Protein 3R4R (pdb70)

B-factor: mean 75.24, std 29.19, range [21.78, 181.91]

Foldseek 3Di:
DKDWDKKEKEWQFLPPQDPLLSAFQKKKKFKAFPQQFTQDIDIDGNVQQDDDDDPRTDTTMHMDGTRMDRDDFKTKMKMKMKTLQQDPHGHPLVQQGGCDDDPSHLQPDKDQAADFGSNRFIWMWMDIDMDGPPDDDDYDYTYIFGQKFKEAEPAEAAQVPRHGDPFFAFDAKWQAFRMFRRPDDDQPFQDTPDGDTDGQDPVNDRMGIGGADPPQPTWTWTFTDPDPGTDIDTDRRNVGGTRWYWYWYWHDHVPDIWIWIAGVVVGDIDTD/DWDKKEKEKEFCDPQDPLLRAFQKKKKWKAFPVQFTQDIDIGGNVQQDDDDDHHMDMTMHMDGTRDDDDDPKTKMKMKMKTLQQDPPGHPLVQQGGCDDDPSHLQPDKRQAADFGSNRFIWMFMDIDMPNDYTYTFGQKFKEAEPAEAAQVPRHGDPFFAFQAKWQAFRMFRRPDDDQPFQDTPDGDTDGQDPVNDRIGIGGADDDQPGWTWTFTDPDPGTDIDTDGRNVGGTRWYWYWYWHQDPVGIWIWIAGVVVRDIDTDDD

Organism: Parabacteroides distasonis (strain ATCC 8503 / DSM 20701 / CIP 104284 / JCM 5825 / NCTC 11152) (NCBI:txid435591)

Structure (mmCIF, N/CA/C/O backbone):
data_3R4R
#
_entry.id   3R4R
#
_cell.length_a   72.983
_cell.length_b   84.801
_cell.length_c   113.599
_cell.angle_alpha   90.000
_cell.angle_beta   90.000
_cell.angle_gamma   90.000
#
_symmetry.space_group_name_H-M   'P 21 21 21'
#
loop_
_entity.id
_entity.type
_entity.pdbx_description
1 polymer 'hypothetical fimbrial assembly protein'
2 non-polymer 'SULFATE ION'
3 non-polymer 1,2-ETHANEDIOL
4 water water
#
loop_
_atom_site.group_PDB
_atom_site.id
_atom_site.type_symbol
_atom_site.label_atom_id
_atom_site.label_alt_id
_atom_site.label_comp_id
_atom_site.label_asym_id
_atom_site.label_entity_id
_atom_site.label_seq_id
_atom_site.pdbx_PDB_ins_code
_atom_site.Cartn_x
_atom_site.Cartn_y
_atom_site.Cartn_z
_atom_site.occupancy
_atom_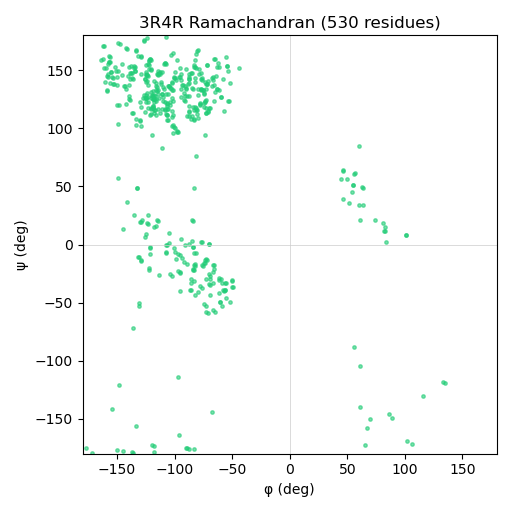site.B_iso_or_equiv
_atom_site.auth_seq_id
_atom_site.auth_comp_id
_atom_site.auth_asym_id
_atom_site.auth_atom_id
_atom_site.pdbx_PDB_model_num
ATOM 1 N N . ASP A 1 10 ? 71.167 -5.190 59.161 1.00 112.53 32 ASP A N 1
ATOM 2 C CA . ASP A 1 10 ? 70.144 -6.046 59.759 1.00 112.80 32 ASP A CA 1
ATOM 3 C C . ASP A 1 10 ? 68.860 -5.225 60.001 1.00 111.74 32 ASP A C 1
ATOM 4 O O . ASP A 1 10 ? 68.891 -4.249 60.757 1.00 110.17 32 ASP A O 1
ATOM 9 N N . GLU A 1 11 ? 67.737 -5.617 59.335 1.00 104.78 33 GLU A N 1
ATOM 10 C CA . GLU A 1 11 ? 66.432 -4.947 59.390 1.00 98.80 33 GLU A CA 1
ATOM 11 C C . GLU A 1 11 ? 65.278 -5.920 58.974 1.00 99.44 33 GLU A C 1
ATOM 12 O O . GLU A 1 11 ? 65.383 -6.600 57.951 1.00 101.46 33 GLU A O 1
ATOM 18 N N . LEU A 1 12 ? 64.174 -5.949 59.770 1.00 90.79 34 LEU A N 1
ATOM 19 C CA . LEU A 1 12 ? 62.953 -6.733 59.522 1.00 89.82 34 LEU A CA 1
ATOM 20 C C . LEU A 1 12 ? 61.789 -5.782 59.144 1.00 85.86 34 LEU A C 1
ATOM 21 O O . LEU A 1 12 ? 61.829 -4.599 59.488 1.00 81.35 34 LEU A O 1
ATOM 23 N N . SER A 1 13 ? 60.778 -6.291 58.410 1.00 81.43 35 SER A N 1
ATOM 24 C CA . SER A 1 13 ? 59.642 -5.501 57.902 1.00 77.12 35 SER A CA 1
ATOM 25 C C . SER A 1 13 ? 58.285 -6.162 58.231 1.00 81.71 35 SER A C 1
ATOM 26 O O . SER A 1 13 ? 58.025 -7.300 57.825 1.00 86.33 35 SER A O 1
ATOM 29 N N . PHE A 1 14 ? 57.417 -5.422 58.933 1.00 72.68 36 PHE A N 1
ATOM 30 C CA . PHE A 1 14 ? 56.080 -5.873 59.315 1.00 71.92 36 PHE A CA 1
ATOM 31 C C . PHE A 1 14 ? 54.978 -5.204 58.563 1.00 73.81 36 PHE A C 1
ATOM 32 O O . PHE A 1 14 ? 55.104 -4.064 58.117 1.00 70.27 36 PHE A O 1
ATOM 40 N N . ASP A 1 15 ? 53.849 -5.898 58.503 1.00 72.57 37 ASP A N 1
ATOM 41 C CA . ASP A 1 15 ? 52.595 -5.387 57.984 1.00 70.36 37 ASP A CA 1
ATOM 42 C C . ASP A 1 15 ? 51.538 -5.552 59.080 1.00 70.85 37 ASP A C 1
ATOM 43 O O . ASP A 1 15 ? 51.344 -6.644 59.615 1.00 73.62 37 ASP A O 1
ATOM 56 N N . SER A 1 17 ? 47.593 -5.066 60.593 1.00 63.17 39 SER A N 1
ATOM 57 C CA . SER A 1 17 ? 46.155 -5.002 60.339 1.00 62.79 39 SER A CA 1
ATOM 58 C C . SER A 1 17 ? 45.558 -4.040 61.361 1.00 63.82 39 SER A C 1
ATOM 59 O O . SER A 1 17 ? 45.727 -4.249 62.566 1.00 62.65 39 SER A O 1
ATOM 62 N N . LEU A 1 18 ? 44.928 -2.951 60.883 1.00 59.55 40 LEU A N 1
ATOM 63 C CA . LEU A 1 18 ? 44.396 -1.878 61.720 1.00 57.55 40 LEU A CA 1
ATOM 64 C C . LEU A 1 18 ? 42.872 -1.789 61.631 1.00 60.83 40 LEU A C 1
ATOM 65 O O . LEU A 1 18 ? 42.323 -1.792 60.528 1.00 61.68 40 LEU A O 1
ATOM 70 N N . VAL A 1 19 ? 42.183 -1.701 62.783 1.00 55.68 41 VAL A N 1
ATOM 71 C CA . VAL A 1 19 ? 40.718 -1.568 62.817 1.00 54.46 41 VAL A CA 1
ATOM 72 C C . VAL A 1 19 ? 40.365 -0.234 63.510 1.00 53.03 41 VAL A C 1
ATOM 73 O O . VAL A 1 19 ? 40.707 -0.061 64.678 1.00 52.18 41 VAL A O 1
ATOM 77 N N . LEU A 1 20 ? 39.701 0.702 62.779 1.00 44.97 42 LEU A N 1
ATOM 78 C CA . LEU A 1 20 ? 39.322 2.019 63.302 1.00 41.41 42 LEU A CA 1
ATOM 79 C C . LEU A 1 20 ? 37.839 2.027 63.644 1.00 48.01 42 LEU A C 1
ATOM 80 O O . LEU A 1 20 ? 37.000 1.986 62.738 1.00 45.59 42 LEU A O 1
ATOM 85 N N . LEU A 1 21 ? 37.511 2.070 64.949 1.00 48.57 43 LEU A N 1
ATOM 86 C CA . LEU A 1 21 ? 36.131 2.063 65.420 1.00 49.70 43 LEU A CA 1
ATOM 87 C C . LEU A 1 21 ? 35.728 3.470 65.809 1.00 55.77 43 LEU A C 1
ATOM 88 O O . LEU A 1 21 ? 36.346 4.103 66.663 1.00 53.62 43 LEU A O 1
ATOM 93 N N . THR A 1 22 ? 34.763 3.974 65.045 1.00 56.72 44 THR A N 1
ATOM 94 C CA . THR A 1 22 ? 34.136 5.289 65.113 1.00 56.82 44 THR A CA 1
ATOM 95 C C . THR A 1 22 ? 32.976 5.289 66.128 1.00 65.83 44 THR A C 1
ATOM 96 O O . THR A 1 22 ? 32.744 6.308 66.786 1.00 65.77 44 THR A O 1
ATOM 100 N N . GLY A 1 23 ? 32.279 4.155 66.248 1.00 65.20 45 GLY A N 1
ATOM 101 C CA . GLY A 1 23 ? 31.161 4.016 67.167 1.00 66.96 45 GLY A CA 1
ATOM 102 C C . GLY A 1 23 ? 30.934 2.620 67.713 1.00 76.11 45 GLY A C 1
ATOM 103 O O . GLY A 1 23 ? 30.955 1.635 66.962 1.00 74.92 45 GLY A O 1
ATOM 104 N N . ASP A 1 24 ? 30.651 2.562 69.046 1.00 77.57 46 ASP A N 1
ATOM 105 C CA . ASP A 1 24 ? 30.351 1.359 69.841 1.00 81.90 46 ASP A CA 1
ATOM 106 C C . ASP A 1 24 ? 28.982 1.482 70.531 1.00 86.44 46 ASP A C 1
ATOM 107 O O . ASP A 1 24 ? 28.018 0.821 70.140 1.00 87.24 46 ASP A O 1
ATOM 109 N N . THR A 1 35 ? 23.622 5.193 68.674 1.00 80.79 57 THR A N 1
ATOM 110 C CA . THR A 1 35 ? 22.728 5.291 67.510 1.00 79.64 57 THR A CA 1
ATOM 111 C C . THR A 1 35 ? 22.278 6.788 67.243 1.00 78.67 57 THR A C 1
ATOM 112 O O . THR A 1 35 ? 21.354 7.015 66.439 1.00 78.41 57 THR A O 1
ATOM 114 N N . TYR A 1 36 ? 22.963 7.782 67.898 1.00 70.06 58 TYR A N 1
ATOM 115 C CA A TYR A 1 36 ? 22.727 9.229 67.807 0.50 66.45 58 TYR A CA 1
ATOM 116 C CA B TYR A 1 36 ? 22.627 9.200 67.710 0.50 66.44 58 TYR A CA 1
ATOM 117 C C . TYR A 1 36 ? 23.648 9.890 66.752 1.00 66.40 58 TYR A C 1
ATOM 118 O O . TYR A 1 36 ? 23.364 10.992 66.273 1.00 65.72 58 TYR A O 1
ATOM 135 N N . ALA A 1 37 ? 24.785 9.253 66.425 1.00 58.43 59 ALA A N 1
ATOM 136 C CA . ALA A 1 37 ? 25.705 9.808 65.428 1.00 54.63 59 ALA A CA 1
ATOM 137 C C . ALA A 1 37 ? 25.223 9.406 64.034 1.00 56.65 59 ALA A C 1
ATOM 138 O O . ALA A 1 37 ? 24.840 8.246 63.841 1.00 60.32 59 ALA A O 1
ATOM 140 N N . THR A 1 38 ? 25.180 10.339 63.076 1.00 47.22 60 THR A N 1
ATOM 141 C CA . THR A 1 38 ? 24.699 9.996 61.738 1.00 45.89 60 THR A CA 1
ATOM 142 C C . THR A 1 38 ? 25.824 9.300 60.967 1.00 51.19 60 THR A C 1
ATOM 143 O O . THR A 1 38 ? 26.988 9.326 61.384 1.00 48.55 60 THR A O 1
ATOM 147 N N . THR A 1 39 ? 25.469 8.684 59.831 1.00 51.91 61 THR A N 1
ATOM 148 C CA . THR A 1 39 ? 26.398 7.994 58.935 1.00 52.53 61 THR A CA 1
ATOM 149 C C . THR A 1 39 ? 27.433 9.010 58.507 1.00 52.74 61 THR A C 1
ATOM 150 O O . THR A 1 39 ? 28.621 8.663 58.517 1.00 54.11 61 THR A O 1
ATOM 154 N N . GLU A 1 40 ? 27.018 10.276 58.242 1.00 45.35 62 GLU A N 1
ATOM 155 C CA . GLU A 1 40 ? 27.964 11.348 57.888 1.00 42.68 62 GLU A CA 1
ATOM 156 C C . GLU A 1 40 ? 28.980 11.585 59.013 1.00 41.72 62 GLU A C 1
ATOM 157 O O . GLU A 1 40 ? 30.180 11.581 58.770 1.00 41.16 62 GLU A O 1
ATOM 163 N N . GLU A 1 41 ? 28.497 11.728 60.242 1.00 36.22 63 GLU A N 1
ATOM 164 C CA . GLU A 1 41 ? 29.319 12.016 61.416 1.00 35.11 63 GLU A CA 1
ATOM 165 C C . GLU A 1 41 ? 30.273 10.849 61.772 1.00 39.58 63 GLU A C 1
ATOM 166 O O . GLU A 1 41 ? 31.259 11.077 62.472 1.00 40.02 63 GLU A O 1
ATOM 172 N N . LEU A 1 42 ? 30.018 9.648 61.257 1.00 36.25 64 LEU A N 1
ATOM 173 C CA . LEU A 1 42 ? 30.849 8.464 61.470 1.00 35.90 64 LEU A CA 1
ATOM 174 C C . LEU A 1 42 ? 31.838 8.273 60.334 1.00 40.33 64 LEU A C 1
ATOM 175 O O . LEU A 1 42 ? 32.707 7.403 60.429 1.00 41.61 64 LEU A O 1
ATOM 180 N N . THR A 1 43 ? 31.691 9.051 59.250 1.00 36.84 65 THR A N 1
ATOM 181 C CA . THR A 1 43 ? 32.508 8.926 58.035 1.00 36.64 65 THR A CA 1
ATOM 182 C C . THR A 1 43 ? 33.916 9.419 58.257 1.00 39.17 65 THR A C 1
ATOM 183 O O . THR A 1 43 ? 34.139 10.468 58.865 1.00 38.61 65 THR A O 1
ATOM 187 N N . ILE A 1 44 ? 34.859 8.654 57.710 1.00 35.78 66 ILE A N 1
ATOM 188 C CA . ILE A 1 44 ? 36.268 8.959 57.628 1.00 34.28 66 ILE A CA 1
ATOM 189 C C . ILE A 1 44 ? 36.595 9.000 56.136 1.00 39.22 66 ILE A C 1
ATOM 190 O O . ILE A 1 44 ? 36.415 7.993 55.444 1.00 40.26 66 ILE A O 1
ATOM 195 N N . GLN A 1 45 ? 37.028 10.181 55.639 1.00 34.96 67 GLN A N 1
ATOM 196 C CA . GLN A 1 45 ? 37.361 10.378 54.234 1.00 34.41 67 GLN A CA 1
ATOM 197 C C . GLN A 1 45 ? 38.858 10.236 54.024 1.00 40.43 67 GLN A C 1
ATOM 198 O O . GLN A 1 45 ? 39.283 9.918 52.922 1.00 45.06 67 GLN A O 1
ATOM 204 N N . ASN A 1 46 ? 39.652 10.436 55.081 1.00 33.30 68 ASN A N 1
ATOM 205 C CA . ASN A 1 46 ? 41.116 10.374 55.077 1.00 32.37 68 ASN A CA 1
ATOM 206 C C . ASN A 1 46 ? 41.650 10.264 56.505 1.00 34.12 68 ASN A C 1
ATOM 207 O O . ASN A 1 46 ? 40.951 10.634 57.439 1.00 35.02 68 ASN A O 1
ATOM 212 N N . CYS A 1 47 ? 42.864 9.778 56.684 1.00 32.09 69 CYS A N 1
ATOM 213 C CA . CYS A 1 47 ? 43.480 9.693 58.005 1.00 32.62 69 CYS A CA 1
ATOM 214 C C . CYS A 1 47 ? 44.996 9.666 57.876 1.00 34.78 69 CYS A C 1
ATOM 215 O O . CYS A 1 47 ? 45.550 9.376 56.819 1.00 37.08 69 CYS A O 1
ATOM 218 N N . HIS A 1 48 ? 45.642 9.976 59.000 1.00 27.76 70 HIS A N 1
ATOM 219 C CA . HIS A 1 48 ? 47.057 9.948 59.254 1.00 27.40 70 HIS A CA 1
ATOM 220 C C . HIS A 1 48 ? 47.297 8.910 60.332 1.00 34.00 70 HIS A C 1
ATOM 221 O O . HIS A 1 48 ? 46.682 8.980 61.392 1.00 33.81 70 HIS A O 1
ATOM 228 N N . VAL A 1 49 ? 48.142 7.918 60.045 1.00 32.60 71 VAL A N 1
ATOM 229 C CA . VAL A 1 49 ? 48.464 6.874 61.016 1.00 33.22 71 VAL A CA 1
ATOM 230 C C . VAL A 1 49 ? 49.951 6.987 61.315 1.00 36.02 71 VAL A C 1
ATOM 231 O O . VAL A 1 49 ? 50.769 7.079 60.402 1.00 36.16 71 VAL A O 1
ATOM 235 N N . ALA A 1 50 ? 50.276 7.057 62.594 1.00 33.02 72 ALA A N 1
ATOM 236 C CA . ALA A 1 50 ? 51.642 7.176 63.066 1.00 34.28 72 ALA A CA 1
ATOM 237 C C . ALA A 1 50 ? 51.959 6.029 64.009 1.00 39.98 72 ALA A C 1
ATOM 238 O O . ALA A 1 50 ? 51.116 5.680 64.831 1.00 39.63 72 ALA A O 1
ATOM 240 N N . VAL A 1 51 ? 53.154 5.425 63.876 1.00 38.81 73 VAL A N 1
ATOM 241 C CA . VAL A 1 51 ? 53.635 4.323 64.725 1.00 42.00 73 VAL A CA 1
ATOM 242 C C . VAL A 1 51 ? 54.904 4.809 65.448 1.00 47.17 73 VAL A C 1
ATOM 243 O O . VAL A 1 51 ? 55.823 5.328 64.806 1.00 47.26 73 VAL A O 1
ATOM 247 N N . PHE A 1 52 ? 54.933 4.646 66.779 1.00 45.07 74 PHE A N 1
ATOM 248 C CA . PHE A 1 52 ? 56.032 5.107 67.630 1.00 45.87 74 PHE A CA 1
ATOM 249 C C . PHE A 1 52 ? 56.652 3.994 68.429 1.00 52.75 74 PHE A C 1
ATOM 250 O O . PHE A 1 52 ? 55.929 3.089 68.850 1.00 52.76 74 PHE A O 1
ATOM 258 N N . ASP A 1 53 ? 57.958 4.127 68.757 1.00 52.22 75 ASP A N 1
ATOM 259 C CA . ASP A 1 53 ? 58.636 3.158 69.622 1.00 56.30 75 ASP A CA 1
ATOM 260 C C . ASP A 1 53 ? 58.353 3.509 71.113 1.00 62.63 75 ASP A C 1
ATOM 261 O O . ASP A 1 53 ? 57.599 4.447 71.390 1.00 60.41 75 ASP A O 1
ATOM 266 N N . LYS A 1 54 ? 58.962 2.767 72.057 1.00 63.79 76 LYS A N 1
ATOM 267 C CA . LYS A 1 54 ? 58.782 2.972 73.494 1.00 65.31 76 LYS A CA 1
ATOM 268 C C . LYS A 1 54 ? 59.251 4.384 73.942 1.00 68.33 76 LYS A C 1
ATOM 269 O O . LYS A 1 54 ? 58.697 4.921 74.899 1.00 69.28 76 LYS A O 1
ATOM 275 N N . ASP A 1 55 ? 60.238 4.977 73.238 1.00 62.41 77 ASP A N 1
ATOM 276 C CA . ASP A 1 55 ? 60.840 6.273 73.559 1.00 61.02 77 ASP A CA 1
ATOM 277 C C . ASP A 1 55 ? 60.061 7.467 72.928 1.00 61.74 77 ASP A C 1
ATOM 278 O O . ASP A 1 55 ? 60.454 8.623 73.149 1.00 61.51 77 ASP A O 1
ATOM 283 N N . GLY A 1 56 ? 58.964 7.181 72.197 1.00 54.47 78 GLY A N 1
ATOM 284 C CA . GLY A 1 56 ? 58.134 8.179 71.521 1.00 50.35 78 GLY A CA 1
ATOM 285 C C . GLY A 1 56 ? 58.636 8.648 70.157 1.00 51.55 78 GLY A C 1
ATOM 286 O O . GLY A 1 56 ? 58.174 9.663 69.619 1.00 49.83 78 GLY A O 1
ATOM 287 N N . LYS A 1 57 ? 59.574 7.918 69.577 1.00 47.38 79 LYS A N 1
ATOM 288 C CA . LYS A 1 57 ? 60.144 8.280 68.283 1.00 46.34 79 LYS A CA 1
ATOM 289 C C . LYS A 1 57 ? 59.273 7.676 67.185 1.00 50.31 79 LYS A C 1
ATOM 290 O O . LYS A 1 57 ? 58.996 6.470 67.222 1.00 51.06 79 LYS A O 1
ATOM 296 N N . ARG A 1 58 ? 58.838 8.494 66.216 1.00 45.53 80 ARG A N 1
ATOM 297 C CA . ARG A 1 58 ? 58.003 7.967 65.147 1.00 44.54 80 ARG A CA 1
ATOM 298 C C . ARG A 1 58 ? 58.872 7.125 64.235 1.00 50.80 80 ARG A C 1
ATOM 299 O O . ARG A 1 58 ? 59.906 7.599 63.771 1.00 50.92 80 ARG A O 1
ATOM 307 N N . ILE A 1 59 ? 58.478 5.849 64.042 1.00 48.74 81 ILE A N 1
ATOM 308 C CA . ILE A 1 59 ? 59.215 4.906 63.198 1.00 49.54 81 ILE A CA 1
ATOM 309 C C . ILE A 1 59 ? 58.488 4.765 61.841 1.00 54.40 81 ILE A C 1
ATOM 310 O O . ILE A 1 59 ? 59.135 4.497 60.841 1.00 55.94 81 ILE A O 1
ATOM 315 N N . TYR A 1 60 ? 57.167 4.982 61.802 1.00 48.81 82 TYR A N 1
ATOM 316 C CA . TYR A 1 60 ? 56.379 4.846 60.580 1.00 48.08 82 TYR A CA 1
ATOM 317 C C . TYR A 1 60 ? 55.205 5.812 60.582 1.00 50.34 82 TYR A C 1
ATOM 318 O O . TYR A 1 60 ? 54.645 6.102 61.650 1.00 50.43 82 TYR A O 1
ATOM 327 N N . PHE A 1 61 ? 54.800 6.271 59.381 1.00 43.29 83 PHE A N 1
ATOM 328 C CA . PHE A 1 61 ? 53.578 7.050 59.220 1.00 40.14 83 PHE A CA 1
ATOM 329 C C . PHE A 1 61 ? 53.034 6.812 57.810 1.00 43.98 83 PHE A C 1
ATOM 330 O O . PHE A 1 61 ? 53.815 6.610 56.879 1.00 44.89 83 PHE A O 1
ATOM 338 N N . LYS A 1 62 ? 51.714 6.941 57.628 1.00 38.98 84 LYS A N 1
ATOM 339 C CA . LYS A 1 62 ? 51.097 6.813 56.311 1.00 38.56 84 LYS A CA 1
ATOM 340 C C . LYS A 1 62 ? 49.826 7.610 56.317 1.00 43.53 84 LYS A C 1
ATOM 341 O O . LYS A 1 62 ? 49.138 7.698 57.345 1.00 42.31 84 LYS A O 1
ATOM 347 N N . ASN A 1 63 ? 49.546 8.243 55.172 1.00 41.03 85 ASN A N 1
ATOM 348 C CA . ASN A 1 63 ? 48.346 9.025 54.934 1.00 38.79 85 ASN A CA 1
ATOM 349 C C . ASN A 1 63 ? 47.472 8.262 53.984 1.00 43.67 85 ASN A C 1
ATOM 350 O O . ASN A 1 63 ? 47.904 7.968 52.858 1.00 42.22 85 ASN A O 1
ATOM 355 N N . PHE A 1 64 ? 46.281 7.854 54.482 1.00 41.58 86 PHE A N 1
ATOM 356 C CA . PHE A 1 64 ? 45.237 7.122 53.737 1.00 44.25 86 PHE A CA 1
ATOM 357 C C . PHE A 1 64 ? 44.150 8.037 53.265 1.00 45.33 86 PHE A C 1
ATOM 358 O O . PHE A 1 64 ? 43.833 9.006 53.950 1.00 43.22 86 PHE A O 1
ATOM 366 N N . TYR A 1 65 ? 43.548 7.714 52.113 1.00 45.04 87 TYR A N 1
ATOM 367 C CA . TYR A 1 65 ? 42.460 8.488 51.520 1.00 44.78 87 TYR A CA 1
ATOM 368 C C . TYR A 1 65 ? 41.277 7.537 51.234 1.00 49.61 87 TYR A C 1
ATOM 369 O O . TYR A 1 65 ? 41.381 6.345 51.509 1.00 49.91 87 TYR A O 1
ATOM 378 N N . SER A 1 66 ? 40.136 8.075 50.774 1.00 48.30 88 SER A N 1
ATOM 379 C CA . SER A 1 66 ? 38.870 7.331 50.605 1.00 50.19 88 SER A CA 1
ATOM 380 C C . SER A 1 66 ? 39.040 6.006 49.818 1.00 60.57 88 SER A C 1
ATOM 381 O O . SER A 1 66 ? 38.380 5.037 50.184 1.00 62.77 88 SER A O 1
ATOM 384 N N . LYS A 1 67 ? 39.910 5.935 48.795 1.00 60.02 89 LYS A N 1
ATOM 385 C CA . LYS A 1 67 ? 40.095 4.685 48.039 1.00 63.45 89 LYS A CA 1
ATOM 386 C C . LYS A 1 67 ? 40.814 3.599 48.883 1.00 68.24 89 LYS A C 1
ATOM 387 O O . LYS A 1 67 ? 40.615 2.411 48.632 1.00 71.06 89 LYS A O 1
ATOM 389 N N . ASP A 1 68 ? 41.618 4.018 49.889 1.00 62.01 90 ASP A N 1
ATOM 390 C CA . ASP A 1 68 ? 42.432 3.165 50.759 1.00 61.77 90 ASP A CA 1
ATOM 391 C C . ASP A 1 68 ? 41.640 2.652 51.957 1.00 65.42 90 ASP A C 1
ATOM 392 O O . ASP A 1 68 ? 41.790 1.492 52.340 1.00 67.67 90 ASP A O 1
ATOM 397 N N . LEU A 1 69 ? 40.789 3.517 52.532 1.00 58.48 91 LEU A N 1
ATOM 398 C CA . LEU A 1 69 ? 39.963 3.268 53.725 1.00 56.33 91 LEU A CA 1
ATOM 399 C C . LEU A 1 69 ? 38.880 2.218 53.474 1.00 62.12 91 LEU A C 1
ATOM 400 O O . LEU A 1 69 ? 38.414 1.573 54.421 1.00 59.95 91 LEU A O 1
ATOM 405 N N . GLY A 1 70 ? 38.512 2.051 52.209 1.00 62.22 92 GLY A N 1
ATOM 406 C CA . GLY A 1 70 ? 37.504 1.092 51.789 1.00 64.95 92 GLY A CA 1
ATOM 407 C C . GLY A 1 70 ? 36.110 1.488 52.239 1.00 67.87 92 GLY A C 1
ATOM 408 O O . GLY A 1 70 ? 35.846 2.676 52.428 1.00 65.66 92 GLY A O 1
ATOM 409 N N . GLU A 1 71 ? 35.219 0.509 52.479 1.00 64.86 93 GLU A N 1
ATOM 410 C CA . GLU A 1 71 ? 33.848 0.806 52.885 1.00 63.13 93 GLU A CA 1
ATOM 411 C C . GLU A 1 71 ? 33.691 0.707 54.424 1.00 61.31 93 GLU A C 1
ATOM 412 O O . GLU A 1 71 ? 34.499 0.060 55.104 1.00 62.74 93 GLU A O 1
ATOM 426 N N . LYS A 1 73 ? 32.333 -0.823 57.402 1.00 60.10 95 LYS A N 1
ATOM 427 C CA . LYS A 1 73 ? 31.830 -2.120 57.859 1.00 64.47 95 LYS A CA 1
ATOM 428 C C . LYS A 1 73 ? 30.974 -1.914 59.103 1.00 68.19 95 LYS A C 1
ATOM 429 O O . LYS A 1 73 ? 31.315 -1.103 59.968 1.00 63.59 95 LYS A O 1
ATOM 435 N N . THR A 1 74 ? 29.852 -2.652 59.178 1.00 70.66 96 THR A N 1
ATOM 436 C CA . THR A 1 74 ? 28.897 -2.518 60.274 1.00 71.37 96 THR A CA 1
ATOM 437 C C . THR A 1 74 ? 28.325 -3.886 60.682 1.00 80.41 96 THR A C 1
ATOM 438 O O . THR A 1 74 ? 27.741 -4.584 59.858 1.00 84.39 96 THR A O 1
ATOM 442 N N . ILE A 1 75 ? 28.515 -4.265 61.960 1.00 77.03 97 ILE A N 1
ATOM 443 C CA . ILE A 1 75 ? 27.938 -5.485 62.522 1.00 81.03 97 ILE A CA 1
ATOM 444 C C . ILE A 1 75 ? 27.045 -5.037 63.672 1.00 87.32 97 ILE A C 1
ATOM 445 O O . ILE A 1 75 ? 27.530 -4.827 64.794 1.00 85.35 97 ILE A O 1
ATOM 450 N N . GLY A 1 76 ? 25.758 -4.872 63.351 1.00 87.46 98 GLY A N 1
ATOM 451 C CA . GLY A 1 76 ? 24.721 -4.429 64.270 1.00 88.23 98 GLY A CA 1
ATOM 452 C C . GLY A 1 76 ? 24.975 -3.043 64.832 1.00 91.27 98 GLY A C 1
ATOM 453 O O . GLY A 1 76 ? 24.834 -2.039 64.124 1.00 87.72 98 GLY A O 1
ATOM 454 N N . ASN A 1 77 ? 25.407 -3.009 66.110 1.00 90.32 99 ASN A N 1
ATOM 455 C CA . ASN A 1 77 ? 25.694 -1.828 66.940 1.00 87.24 99 ASN A CA 1
ATOM 456 C C . ASN A 1 77 ? 27.112 -1.237 66.698 1.00 85.79 99 ASN A C 1
ATOM 457 O O . ASN A 1 77 ? 27.341 -0.058 67.004 1.00 82.18 99 ASN A O 1
ATOM 462 N N . LEU A 1 78 ? 28.046 -2.049 66.158 1.00 81.23 100 LEU A N 1
ATOM 463 C CA . LEU A 1 78 ? 29.444 -1.663 65.923 1.00 76.42 100 LEU A CA 1
ATOM 464 C C . LEU A 1 78 ? 29.655 -1.170 64.471 1.00 70.73 100 LEU A C 1
ATOM 465 O O . LEU A 1 78 ? 28.923 -1.568 63.562 1.00 70.12 100 LEU A O 1
ATOM 470 N N . SER A 1 79 ? 30.643 -0.276 64.274 1.00 61.16 101 SER A N 1
ATOM 471 C CA . SER A 1 79 ? 30.939 0.311 62.972 1.00 57.53 101 SER A CA 1
ATOM 472 C C . SER A 1 79 ? 32.390 0.807 62.896 1.00 56.85 101 SER A C 1
ATOM 473 O O . SER A 1 79 ? 32.917 1.436 63.827 1.00 54.70 101 SER A O 1
ATOM 476 N N . GLY A 1 80 ? 33.000 0.548 61.747 1.00 51.88 102 GLY A N 1
ATOM 477 C CA . GLY A 1 80 ? 34.376 0.896 61.495 1.00 49.26 102 GLY A CA 1
ATOM 478 C C . GLY A 1 80 ? 34.969 0.630 60.136 1.00 52.14 102 GLY A C 1
ATOM 479 O O . GLY A 1 80 ? 34.270 0.252 59.187 1.00 52.23 102 GLY A O 1
ATOM 480 N N . TYR A 1 81 ? 36.284 0.894 60.054 1.00 47.51 103 TYR A N 1
ATOM 481 C CA . TYR A 1 81 ? 37.106 0.740 58.863 1.00 47.96 103 TYR A CA 1
ATOM 482 C C . TYR A 1 81 ? 38.290 -0.154 59.141 1.00 54.34 103 TYR A C 1
ATOM 483 O O . TYR A 1 81 ? 38.794 -0.172 60.260 1.00 53.17 103 TYR A O 1
ATOM 492 N N . GLU A 1 82 ? 38.736 -0.888 58.121 1.00 55.01 104 GLU A N 1
ATOM 493 C CA . GLU A 1 82 ? 39.916 -1.748 58.170 1.00 56.24 104 GLU A CA 1
ATOM 494 C C . GLU A 1 82 ? 41.012 -1.153 57.308 1.00 58.57 104 GLU A C 1
ATOM 495 O O . GLU A 1 82 ? 40.728 -0.707 56.196 1.00 57.94 104 GLU A O 1
ATOM 501 N N . LEU A 1 83 ? 42.253 -1.131 57.821 1.00 54.31 105 LEU A N 1
ATOM 502 C CA . LEU A 1 83 ? 43.432 -0.621 57.124 1.00 52.90 105 LEU A CA 1
ATOM 503 C C . LEU A 1 83 ? 44.618 -1.523 57.274 1.00 58.25 105 LEU A C 1
ATOM 504 O O . LEU A 1 83 ? 44.761 -2.203 58.287 1.00 58.31 105 LEU A O 1
ATOM 509 N N . GLN A 1 84 ? 45.501 -1.480 56.275 1.00 56.36 106 GLN A N 1
ATOM 510 C CA . GLN A 1 84 ? 46.770 -2.183 56.258 1.00 58.85 106 GLN A CA 1
ATOM 511 C C . GLN A 1 84 ? 47.926 -1.198 56.297 1.00 60.49 106 GLN A C 1
ATOM 512 O O . GLN A 1 84 ? 47.951 -0.243 55.524 1.00 58.37 106 GLN A O 1
ATOM 518 N N . LEU A 1 85 ? 48.826 -1.390 57.262 1.00 57.81 107 LEU A N 1
ATOM 519 C CA . LEU A 1 85 ? 50.113 -0.704 57.404 1.00 56.28 107 LEU A CA 1
ATOM 520 C C . LEU A 1 85 ? 51.177 -1.590 56.824 1.00 64.48 107 LEU A C 1
ATOM 521 O O . LEU A 1 85 ? 51.555 -2.541 57.495 1.00 65.64 107 LEU A O 1
ATOM 526 N N . GLU A 1 86 ? 51.591 -1.364 55.564 1.00 62.71 108 GLU A N 1
ATOM 527 C CA . GLU A 1 86 ? 52.664 -2.138 54.932 1.00 65.25 108 GLU A CA 1
ATOM 528 C C . GLU A 1 86 ? 54.022 -1.523 55.224 1.00 68.63 108 GLU A C 1
ATOM 529 O O . GLU A 1 86 ? 54.158 -0.300 55.259 1.00 66.01 108 GLU A O 1
ATOM 535 N N . GLY A 1 87 ? 55.016 -2.386 55.393 1.00 67.66 109 GLY A N 1
ATOM 536 C CA . GLY A 1 87 ? 56.415 -2.027 55.564 1.00 67.02 109 GLY A CA 1
ATOM 537 C C . GLY A 1 87 ? 56.810 -1.212 56.772 1.00 67.40 109 GLY A C 1
ATOM 538 O O . GLY A 1 87 ? 57.551 -0.234 56.628 1.00 65.51 109 GLY A O 1
ATOM 539 N N . VAL A 1 88 ? 56.365 -1.627 57.970 1.00 62.52 110 VAL A N 1
ATOM 540 C CA . VAL A 1 88 ? 56.798 -0.990 59.218 1.00 59.59 110 VAL A CA 1
ATOM 541 C C . VAL A 1 88 ? 58.182 -1.593 59.520 1.00 66.53 110 VAL A C 1
ATOM 542 O O . VAL A 1 88 ? 58.291 -2.813 59.686 1.00 67.42 110 VAL A O 1
ATOM 546 N N . ARG A 1 89 ? 59.234 -0.754 59.515 1.00 63.86 111 ARG A N 1
ATOM 547 C CA . ARG A 1 89 ? 60.599 -1.238 59.680 1.00 67.63 111 ARG A CA 1
ATOM 548 C C . ARG A 1 89 ? 61.031 -1.238 61.152 1.00 77.31 111 ARG A C 1
ATOM 549 O O . ARG A 1 89 ? 60.874 -0.247 61.874 1.00 73.92 111 ARG A O 1
ATOM 552 N N . THR A 1 90 ? 61.576 -2.400 61.571 1.00 81.74 112 THR A N 1
ATOM 553 C CA . THR A 1 90 ? 62.170 -2.670 62.886 1.00 84.94 112 THR A CA 1
ATOM 554 C C . THR A 1 90 ? 63.642 -3.068 62.639 1.00 95.64 112 THR A C 1
ATOM 555 O O . THR A 1 90 ? 64.091 -2.967 61.496 1.00 94.75 112 THR A O 1
ATOM 559 N N . PHE A 1 91 ? 64.393 -3.522 63.665 1.00 98.39 113 PHE A N 1
ATOM 560 C CA . PHE A 1 91 ? 65.784 -3.894 63.404 1.00 102.89 113 PHE A CA 1
ATOM 561 C C . PHE A 1 91 ? 66.083 -5.330 63.944 1.00 113.93 113 PHE A C 1
ATOM 562 O O . PHE A 1 91 ? 67.251 -5.726 64.045 1.00 116.59 113 PHE A O 1
ATOM 570 N N . GLY A 1 92 ? 65.017 -6.114 64.125 1.00 113.03 114 GLY A N 1
ATOM 571 C CA . GLY A 1 92 ? 65.051 -7.526 64.494 1.00 118.05 114 GLY A CA 1
ATOM 572 C C . GLY A 1 92 ? 65.708 -7.928 65.799 1.00 125.70 114 GLY A C 1
ATOM 573 O O . GLY A 1 92 ? 66.872 -8.352 65.808 1.00 129.12 114 GLY A O 1
ATOM 574 N N . LYS A 1 93 ? 64.931 -7.865 66.900 1.00 120.80 115 LYS A N 1
ATOM 575 C CA . LYS A 1 93 ? 65.345 -8.265 68.250 1.00 122.59 115 LYS A CA 1
ATOM 576 C C . LYS A 1 93 ? 64.102 -8.783 69.006 1.00 124.79 115 LYS A C 1
ATOM 577 O O . LYS A 1 93 ? 63.734 -8.261 70.067 1.00 123.59 115 LYS A O 1
ATOM 579 N N . GLU A 1 94 ? 63.451 -9.815 68.418 1.00 120.80 116 GLU A N 1
ATOM 580 C CA . GLU A 1 94 ? 62.235 -10.473 68.901 1.00 120.98 116 GLU A CA 1
ATOM 581 C C . GLU A 1 94 ? 61.079 -9.436 68.969 1.00 117.42 116 GLU A C 1
ATOM 582 O O . GLU A 1 94 ? 60.968 -8.596 68.067 1.00 113.49 116 GLU A O 1
ATOM 584 N N . ASP A 1 95 ? 60.235 -9.496 70.024 1.00 111.82 117 ASP A N 1
ATOM 585 C CA . ASP A 1 95 ? 59.063 -8.629 70.215 1.00 106.47 117 ASP A CA 1
ATOM 586 C C . ASP A 1 95 ? 59.462 -7.164 70.431 1.00 102.53 117 ASP A C 1
ATOM 587 O O . ASP A 1 95 ? 60.422 -6.875 71.152 1.00 103.33 117 ASP A O 1
ATOM 592 N N . LYS A 1 96 ? 58.721 -6.254 69.777 1.00 91.94 118 LYS A N 1
ATOM 593 C CA . LYS A 1 96 ? 58.917 -4.804 69.850 1.00 86.81 118 LYS A CA 1
ATOM 594 C C . LYS A 1 96 ? 57.576 -4.109 70.150 1.00 85.38 118 LYS A C 1
ATOM 595 O O . LYS A 1 96 ? 56.692 -4.061 69.284 1.00 83.08 118 LYS A O 1
ATOM 597 N N . LYS A 1 97 ? 57.423 -3.605 71.399 1.00 78.79 119 LYS A N 1
ATOM 598 C CA . LYS A 1 97 ? 56.231 -2.905 71.881 1.00 74.19 119 LYS A CA 1
ATOM 599 C C . LYS A 1 97 ? 56.168 -1.520 71.265 1.00 72.87 119 LYS A C 1
ATOM 600 O O . LYS A 1 97 ? 57.125 -0.755 71.383 1.00 72.07 119 LYS A O 1
ATOM 602 N N . VAL A 1 98 ? 55.056 -1.208 70.565 1.00 65.84 120 VAL A N 1
ATOM 603 C CA . VAL A 1 98 ? 54.865 0.082 69.874 1.00 60.77 120 VAL A CA 1
ATOM 604 C C . VAL A 1 98 ? 53.453 0.674 70.167 1.00 56.90 120 VAL A C 1
ATOM 605 O O . VAL A 1 98 ? 52.593 -0.007 70.709 1.00 54.48 120 VAL A O 1
ATOM 609 N N . SER A 1 99 ? 53.248 1.953 69.825 1.00 52.20 121 SER A N 1
ATOM 610 C CA . SER A 1 99 ? 51.934 2.600 69.950 1.00 50.57 121 SER A CA 1
ATOM 611 C C . SER A 1 99 ? 51.548 3.210 68.588 1.00 52.34 121 SER A C 1
ATOM 612 O O . SER A 1 99 ? 52.416 3.711 67.851 1.00 50.89 121 SER A O 1
ATOM 615 N N . VAL A 1 100 ? 50.250 3.129 68.251 1.00 47.95 122 VAL A N 1
ATOM 616 C CA . VAL A 1 100 ? 49.728 3.645 66.995 1.00 46.05 122 VAL A CA 1
ATOM 617 C C . VAL A 1 100 ? 48.687 4.756 67.313 1.00 45.01 122 VAL A C 1
ATOM 618 O O . VAL A 1 100 ? 47.772 4.545 68.097 1.00 45.09 122 VAL A O 1
ATOM 622 N N . LEU A 1 101 ? 48.896 5.949 66.727 1.00 40.80 123 LEU A N 1
ATOM 623 C CA . LEU A 1 101 ? 48.043 7.151 66.817 1.00 39.42 123 LEU A CA 1
ATOM 624 C C . LEU A 1 101 ? 47.365 7.421 65.462 1.00 39.65 123 LEU A C 1
ATOM 625 O O . LEU A 1 101 ? 48.038 7.448 64.432 1.00 38.58 123 LEU A O 1
ATOM 630 N N . VAL A 1 102 ? 46.044 7.618 65.463 1.00 35.79 124 VAL A N 1
ATOM 631 C CA . VAL A 1 102 ? 45.305 7.869 64.222 1.00 34.28 124 VAL A CA 1
ATOM 632 C C . VAL A 1 102 ? 44.633 9.258 64.296 1.00 35.75 124 VAL A C 1
ATOM 633 O O . VAL A 1 102 ? 43.969 9.563 65.285 1.00 35.54 124 VAL A O 1
ATOM 637 N N . VAL A 1 103 ? 44.850 10.104 63.287 1.00 30.87 125 VAL A N 1
ATOM 638 C CA . VAL A 1 103 ? 44.175 11.403 63.174 1.00 29.75 125 VAL A CA 1
ATOM 639 C C . VAL A 1 103 ? 43.328 11.325 61.903 1.00 35.36 125 VAL A C 1
ATOM 640 O O . VAL A 1 103 ? 43.884 11.221 60.809 1.00 36.21 125 VAL A O 1
ATOM 644 N N . ALA A 1 104 ? 41.993 11.302 62.045 1.00 30.72 126 ALA A N 1
ATOM 645 C CA . ALA A 1 104 ? 41.097 11.168 60.901 1.00 29.86 126 ALA A CA 1
ATOM 646 C C . ALA A 1 104 ? 40.532 12.519 60.453 1.00 34.61 126 ALA A C 1
ATOM 647 O O . ALA A 1 104 ? 40.218 13.357 61.288 1.00 33.24 126 ALA A O 1
ATOM 649 N N . ASN A 1 105 ? 40.413 12.699 59.116 1.00 33.02 127 ASN A N 1
ATOM 650 C CA . ASN A 1 105 ? 39.804 13.806 58.345 1.00 32.31 127 ASN A CA 1
ATOM 651 C C . ASN A 1 105 ? 40.504 15.148 58.535 1.00 34.60 127 ASN A C 1
ATOM 652 O O . ASN A 1 105 ? 39.859 16.191 58.372 1.00 32.71 127 ASN A O 1
ATOM 657 N N . ALA A 1 106 ? 41.845 15.137 58.721 1.00 34.34 128 ALA A N 1
ATOM 658 C CA . ALA A 1 106 ? 42.664 16.362 58.902 1.00 32.25 128 ALA A CA 1
ATOM 659 C C . ALA A 1 106 ? 43.765 16.481 57.822 1.00 37.44 128 ALA A C 1
ATOM 660 O O . ALA A 1 106 ? 44.460 17.494 57.773 1.00 37.49 128 ALA A O 1
ATOM 662 N N . ASN A 1 107 ? 43.887 15.484 56.928 1.00 35.14 129 ASN A N 1
ATOM 663 C CA . ASN A 1 107 ? 44.869 15.509 55.838 1.00 36.40 129 ASN A CA 1
ATOM 664 C C . ASN A 1 107 ? 44.586 16.622 54.833 1.00 42.48 129 ASN A C 1
ATOM 665 O O . ASN A 1 107 ? 43.476 17.130 54.756 1.00 42.15 129 ASN A O 1
ATOM 670 N N . ASN A 1 108 ? 45.621 16.990 54.073 1.00 40.68 130 ASN A N 1
ATOM 671 C CA . ASN A 1 108 ? 45.574 17.895 52.940 1.00 40.28 130 ASN A CA 1
ATOM 672 C C . ASN A 1 108 ? 45.299 17.022 51.700 1.00 43.54 130 ASN A C 1
ATOM 673 O O . ASN A 1 108 ? 45.121 15.811 51.848 1.00 43.25 130 ASN A O 1
ATOM 678 N N . ALA A 1 109 ? 45.310 17.585 50.498 1.00 40.77 131 ALA A N 1
ATOM 679 C CA . ALA A 1 109 ? 45.036 16.812 49.290 1.00 43.28 131 ALA A CA 1
ATOM 680 C C . ALA A 1 109 ? 45.952 15.579 49.102 1.00 51.37 131 ALA A C 1
ATOM 681 O O . ALA A 1 109 ? 45.426 14.521 48.772 1.00 52.01 131 ALA A O 1
ATOM 683 N N . ASN A 1 110 ? 47.303 15.715 49.284 1.00 48.47 132 ASN A N 1
ATOM 684 C CA . ASN A 1 110 ? 48.304 14.664 49.039 1.00 48.97 132 ASN A CA 1
ATOM 685 C C . ASN A 1 110 ? 49.158 14.293 50.269 1.00 49.28 132 ASN A C 1
ATOM 686 O O . ASN A 1 110 ? 49.975 13.366 50.212 1.00 49.56 132 ASN A O 1
ATOM 691 N N . ASN A 1 111 ? 49.036 15.048 51.344 1.00 43.57 133 ASN A N 1
ATOM 692 C CA . ASN A 1 111 ? 49.853 14.843 52.539 1.00 41.79 133 ASN A CA 1
ATOM 693 C C . ASN A 1 111 ? 49.077 15.268 53.775 1.00 41.15 133 ASN A C 1
ATOM 694 O O . ASN A 1 111 ? 47.928 15.669 53.640 1.00 40.79 133 ASN A O 1
ATOM 699 N N . SER A 1 112 ? 49.692 15.215 54.978 1.00 35.58 134 SER A N 1
ATOM 700 C CA . SER A 1 112 ? 48.999 15.685 56.178 1.00 33.62 134 SER A CA 1
ATOM 701 C C . SER A 1 112 ? 49.798 16.804 56.853 1.00 40.02 134 SER A C 1
ATOM 702 O O . SER A 1 112 ? 51.020 16.883 56.676 1.00 41.25 134 SER A O 1
ATOM 705 N N . PRO A 1 113 ? 49.150 17.638 57.703 1.00 35.58 135 PRO A N 1
ATOM 706 C CA . PRO A 1 113 ? 49.923 18.650 58.456 1.00 36.28 135 PRO A CA 1
ATOM 707 C C . PRO A 1 113 ? 50.837 18.040 59.570 1.00 39.89 135 PRO A C 1
ATOM 708 O O . PRO A 1 113 ? 51.546 18.787 60.234 1.00 41.99 135 PRO A O 1
ATOM 712 N N . PHE A 1 114 ? 50.856 16.696 59.747 1.00 34.80 136 PHE A N 1
ATOM 713 C CA . PHE A 1 114 ? 51.602 16.003 60.813 1.00 32.49 136 PHE A CA 1
ATOM 714 C C . PHE A 1 114 ? 52.849 15.281 60.299 1.00 36.38 136 PHE A C 1
ATOM 715 O O . PHE A 1 114 ? 53.581 14.662 61.096 1.00 36.31 136 PHE A O 1
ATOM 723 N N . ASP A 1 115 ? 53.094 15.355 58.975 1.00 31.68 137 ASP A N 1
ATOM 724 C CA . ASP A 1 115 ? 54.183 14.657 58.297 1.00 33.82 137 ASP A CA 1
ATOM 725 C C . ASP A 1 115 ? 55.587 15.028 58.807 1.00 39.50 137 ASP A C 1
ATOM 726 O O . ASP A 1 115 ? 56.472 14.169 58.749 1.00 40.83 137 ASP A O 1
ATOM 731 N N . ASN A 1 116 ? 55.791 16.245 59.296 1.00 35.95 138 ASN A N 1
ATOM 732 C CA . ASN A 1 116 ? 57.098 16.684 59.778 1.00 37.92 138 ASN A CA 1
ATOM 733 C C . ASN A 1 116 ? 57.247 16.481 61.298 1.00 40.74 138 ASN A C 1
ATOM 734 O O . ASN A 1 116 ? 58.266 16.894 61.854 1.00 40.66 138 ASN A O 1
ATOM 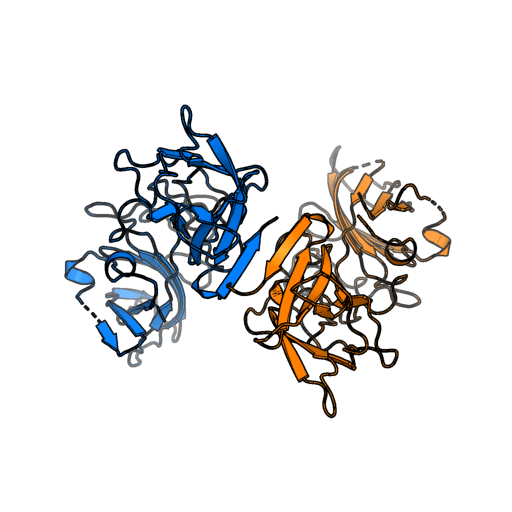739 N N . LEU A 1 117 ? 56.255 15.864 61.970 1.00 36.85 139 LEU A N 1
ATOM 740 C CA . LEU A 1 117 ? 56.289 15.623 63.428 1.00 36.30 139 LEU A CA 1
ATOM 741 C C . LEU A 1 117 ? 57.046 14.306 63.676 1.00 43.28 139 LEU A C 1
ATOM 742 O O . LEU A 1 117 ? 56.574 13.230 63.332 1.00 42.27 139 LEU A O 1
ATOM 747 N N . THR A 1 118 ? 58.267 14.414 64.199 1.00 43.76 140 THR A N 1
ATOM 748 C CA . THR A 1 118 ? 59.193 13.288 64.322 1.00 45.57 140 THR A CA 1
ATOM 749 C C . THR A 1 118 ? 59.112 12.585 65.705 1.00 53.39 140 THR A C 1
ATOM 750 O O . THR A 1 118 ? 59.680 11.495 65.848 1.00 55.98 140 THR A O 1
ATOM 754 N N . THR A 1 119 ? 58.419 13.182 66.696 1.00 48.70 141 THR A N 1
ATOM 755 C CA . THR A 1 119 ? 58.232 12.592 68.033 1.00 48.47 141 THR A CA 1
ATOM 756 C C . THR A 1 119 ? 56.801 12.795 68.505 1.00 49.39 141 THR A C 1
ATOM 757 O O . THR A 1 119 ? 56.176 13.772 68.116 1.00 47.22 141 THR A O 1
ATOM 761 N N . TYR A 1 120 ? 56.308 11.908 69.387 1.00 47.47 142 TYR A N 1
ATOM 762 C CA . TYR A 1 120 ? 54.980 12.034 69.980 1.00 47.12 142 TYR A CA 1
ATOM 763 C C . TYR A 1 120 ? 54.949 13.209 70.985 1.00 54.30 142 TYR A C 1
ATOM 764 O O . TYR A 1 120 ? 54.157 14.124 70.811 1.00 52.76 142 TYR A O 1
ATOM 773 N N . ASP A 1 121 ? 55.797 13.180 72.015 1.00 57.88 143 ASP A N 1
ATOM 774 C CA . ASP A 1 121 ? 55.909 14.250 73.001 1.00 61.36 143 ASP A CA 1
ATOM 775 C C . ASP A 1 121 ? 57.315 14.799 72.928 1.00 69.72 143 ASP A C 1
ATOM 776 O O . ASP A 1 121 ? 58.273 14.046 73.089 1.00 72.30 143 ASP A O 1
ATOM 781 N N . GLY A 1 122 ? 57.427 16.078 72.608 1.00 67.39 144 GLY A N 1
ATOM 782 C CA . GLY A 1 122 ? 58.696 16.771 72.447 1.00 70.01 144 GLY A CA 1
ATOM 783 C C . GLY A 1 122 ? 58.546 18.274 72.535 1.00 77.90 144 GLY A C 1
ATOM 784 O O . GLY A 1 122 ? 57.416 18.786 72.544 1.00 76.93 144 GLY A O 1
ATOM 785 N N . VAL A 1 123 ? 59.696 18.994 72.597 1.00 78.08 145 VAL A N 1
ATOM 786 C CA . VAL A 1 123 ? 59.721 20.461 72.697 1.00 79.78 145 VAL A CA 1
ATOM 787 C C . VAL A 1 123 ? 59.323 21.071 71.332 1.00 81.38 145 VAL A C 1
ATOM 788 O O . VAL A 1 123 ? 58.390 21.888 71.255 1.00 79.94 145 VAL A O 1
ATOM 790 N N . ASP A 1 124 ? 60.027 20.635 70.261 1.00 76.46 146 ASP A N 1
ATOM 791 C CA . ASP A 1 124 ? 59.806 21.053 68.873 1.00 73.82 146 ASP A CA 1
ATOM 792 C C . ASP A 1 124 ? 59.324 19.887 68.001 1.00 69.68 146 ASP A C 1
ATOM 793 O O . ASP A 1 124 ? 59.726 18.738 68.242 1.00 68.28 146 ASP A O 1
ATOM 798 N N . ASN A 1 125 ? 58.452 20.202 67.006 1.00 60.13 147 ASN A N 1
ATOM 799 C CA . ASN A 1 125 ? 57.897 19.301 65.985 1.00 55.55 147 ASN A CA 1
ATOM 800 C C . ASN A 1 125 ? 57.320 18.012 66.630 1.00 52.34 147 ASN A C 1
ATOM 801 O O . ASN A 1 125 ? 57.689 16.884 66.276 1.00 50.77 147 ASN A O 1
ATOM 806 N N . SER A 1 126 ? 56.391 18.197 67.552 1.00 47.05 148 SER A N 1
ATOM 807 C CA A SER A 1 126 ? 55.746 17.074 68.224 0.50 45.53 148 SER A CA 1
ATOM 808 C CA B SER A 1 126 ? 55.747 17.105 68.254 0.50 45.92 148 SER A CA 1
ATOM 809 C C . SER A 1 126 ? 54.227 17.097 68.024 1.00 48.26 148 SER A C 1
ATOM 810 O O . SER A 1 126 ? 53.636 18.157 67.751 1.00 46.71 148 SER A O 1
ATOM 815 N N . TYR A 1 127 ? 53.594 15.909 68.154 1.00 43.74 149 TYR A N 1
ATOM 816 C CA . TYR A 1 127 ? 52.155 15.744 68.043 1.00 41.92 149 TYR A CA 1
ATOM 817 C C . TYR A 1 127 ? 51.452 16.364 69.222 1.00 48.20 149 TYR A C 1
ATOM 818 O O . TYR A 1 127 ? 50.352 16.874 69.046 1.00 47.80 149 TYR A O 1
ATOM 827 N N . THR A 1 128 ? 52.072 16.325 70.435 1.00 47.40 150 THR A N 1
ATOM 828 C CA . THR A 1 128 ? 51.464 16.912 71.639 1.00 48.17 150 THR A CA 1
ATOM 829 C C . THR A 1 128 ? 51.443 18.454 71.544 1.00 48.81 150 THR A C 1
ATOM 830 O O . THR A 1 128 ? 50.539 19.077 72.103 1.00 48.68 150 THR A O 1
ATOM 834 N N . ALA A 1 129 ? 52.415 19.053 70.838 1.00 43.99 151 ALA A N 1
ATOM 835 C CA . ALA A 1 129 ? 52.488 20.503 70.654 1.00 44.98 151 ALA A CA 1
ATOM 836 C C . ALA A 1 129 ? 51.599 20.973 69.480 1.00 50.22 151 ALA A C 1
ATOM 837 O O . ALA A 1 129 ? 51.218 22.153 69.442 1.00 52.17 151 ALA A O 1
ATOM 839 N N . LYS A 1 130 ? 51.262 20.055 68.538 1.00 43.77 152 LYS A N 1
ATOM 840 C CA . LYS A 1 130 ? 50.494 20.353 67.325 1.00 41.92 152 LYS A CA 1
ATOM 841 C C . LYS A 1 130 ? 49.071 20.847 67.642 1.00 48.65 152 LYS A C 1
ATOM 842 O O . LYS A 1 130 ? 48.345 20.272 68.466 1.00 49.60 152 LYS A O 1
ATOM 848 N N . THR A 1 131 ? 48.703 21.923 66.936 1.00 45.21 153 THR A N 1
ATOM 849 C CA . THR A 1 131 ? 47.415 22.588 66.928 1.00 45.14 153 THR A CA 1
ATOM 850 C C . THR A 1 131 ? 46.940 22.671 65.490 1.00 45.70 153 THR A C 1
ATOM 851 O O . THR A 1 131 ? 47.686 23.163 64.626 1.00 44.04 153 THR A O 1
ATOM 855 N N . ILE A 1 132 ? 45.708 22.172 65.243 1.00 39.25 154 ILE A N 1
ATOM 856 C CA . ILE A 1 132 ? 45.046 22.271 63.953 1.00 38.95 154 ILE A CA 1
ATOM 857 C C . ILE A 1 132 ? 44.019 23.397 64.089 1.00 44.33 154 ILE A C 1
ATOM 858 O O . ILE A 1 132 ? 43.408 23.524 65.151 1.00 43.66 154 ILE A O 1
ATOM 863 N N . ALA A 1 133 ? 43.881 24.244 63.043 1.00 43.01 155 ALA A N 1
ATOM 864 C CA . ALA A 1 133 ? 42.992 25.419 63.044 1.00 43.24 155 ALA A CA 1
ATOM 865 C C . ALA A 1 133 ? 41.851 25.288 62.018 1.00 46.02 155 ALA A C 1
ATOM 866 O O . ALA A 1 133 ? 41.253 26.303 61.632 1.00 44.22 155 ALA A O 1
ATOM 868 N N . LYS A 1 134 ? 41.532 24.045 61.590 1.00 44.08 156 LYS A N 1
ATOM 869 C CA . LYS A 1 134 ? 40.431 23.803 60.651 1.00 43.52 156 LYS A CA 1
ATOM 870 C C . LYS A 1 134 ? 39.242 23.274 61.445 1.00 46.75 156 LYS A C 1
ATOM 871 O O . LYS A 1 134 ? 39.208 22.101 61.856 1.00 47.50 156 LYS A O 1
ATOM 877 N N . GLY A 1 135 ? 38.308 24.195 61.673 1.00 40.48 157 GLY A N 1
ATOM 878 C CA . GLY A 1 135 ? 37.094 24.004 62.446 1.00 38.96 157 GLY A CA 1
ATOM 879 C C . GLY A 1 135 ? 36.091 22.977 61.972 1.00 40.45 157 GLY A C 1
ATOM 880 O O . GLY A 1 135 ? 35.969 22.722 60.774 1.00 40.76 157 GLY A O 1
ATOM 881 N N . PRO A 1 136 ? 35.314 22.407 62.917 1.00 35.10 158 PRO A N 1
ATOM 882 C CA . PRO A 1 136 ? 34.270 21.423 62.537 1.00 34.26 158 PRO A CA 1
ATOM 883 C C . PRO A 1 136 ? 33.071 22.103 61.842 1.00 38.63 158 PRO A C 1
ATOM 884 O O . PRO A 1 136 ? 32.388 22.918 62.442 1.00 38.68 158 PRO A O 1
ATOM 888 N N . VAL A 1 137 ? 32.862 21.823 60.540 1.00 36.98 159 VAL A N 1
ATOM 889 C CA . VAL A 1 137 ? 31.794 22.464 59.755 1.00 37.30 159 VAL A CA 1
ATOM 890 C C . VAL A 1 137 ? 30.957 21.412 58.982 1.00 42.12 159 VAL A C 1
ATOM 891 O O . VAL A 1 137 ? 29.735 21.463 59.002 1.00 40.93 159 VAL A O 1
ATOM 895 N N . THR A 1 138 ? 31.635 20.523 58.246 1.00 42.29 160 THR A N 1
ATOM 896 C CA . THR A 1 138 ? 31.049 19.457 57.421 1.00 42.21 160 THR A CA 1
ATOM 897 C C . THR A 1 138 ? 30.953 18.177 58.269 1.00 43.48 160 THR A C 1
ATOM 898 O O . THR A 1 138 ? 31.955 17.717 58.818 1.00 42.73 160 THR A O 1
ATOM 902 N N . ALA A 1 139 ? 29.731 17.621 58.372 1.00 39.73 161 ALA A N 1
ATOM 903 C CA . ALA A 1 139 ? 29.393 16.410 59.136 1.00 38.48 161 ALA A CA 1
ATOM 904 C C . ALA A 1 139 ? 30.232 15.201 58.695 1.00 39.36 161 ALA A C 1
ATOM 905 O O . ALA A 1 139 ? 30.685 14.438 59.546 1.00 39.39 161 ALA A O 1
ATOM 907 N N . SER A 1 140 ? 30.470 15.065 57.381 1.00 33.90 162 SER A N 1
ATOM 908 C CA . SER A 1 140 ? 31.225 13.969 56.775 1.00 34.86 162 SER A CA 1
ATOM 909 C C . SER A 1 140 ? 32.774 14.213 56.809 1.00 38.37 162 SER A C 1
ATOM 910 O O . SER A 1 140 ? 33.533 13.330 56.415 1.00 36.87 162 SER A O 1
ATOM 913 N N . LEU A 1 141 ? 33.238 15.367 57.321 1.00 35.31 163 LEU A N 1
ATOM 914 C CA . LEU A 1 141 ? 34.669 15.646 57.417 1.00 34.33 163 LEU A CA 1
ATOM 915 C C . LEU A 1 141 ? 34.974 16.189 58.837 1.00 38.17 163 LEU A C 1
ATOM 916 O O . LEU A 1 141 ? 35.635 17.202 59.000 1.00 40.35 163 LEU A O 1
ATOM 921 N N . LEU A 1 142 ? 34.468 15.503 59.861 1.00 33.73 164 LEU A N 1
ATOM 922 C CA . LEU A 1 142 ? 34.716 15.814 61.276 1.00 31.65 164 LEU A CA 1
ATOM 923 C C . LEU A 1 142 ? 35.955 15.052 61.752 1.00 37.57 164 LEU A C 1
ATOM 924 O O . LEU A 1 142 ? 36.087 13.861 61.466 1.00 41.47 164 LEU A O 1
ATOM 929 N N . VAL A 1 143 ? 36.860 15.729 62.461 1.00 29.45 165 VAL A N 1
ATOM 930 C CA . VAL A 1 143 ? 38.117 15.138 62.877 1.00 28.32 165 VAL A CA 1
ATOM 931 C C . VAL A 1 143 ? 37.867 14.214 64.078 1.00 34.35 165 VAL A C 1
ATOM 932 O O . VAL A 1 143 ? 37.168 14.582 65.037 1.00 34.08 165 VAL A O 1
ATOM 936 N N . LYS A 1 144 ? 38.473 13.002 63.996 1.00 29.34 166 LYS A N 1
ATOM 937 C CA . LYS A 1 144 ? 38.465 11.962 65.030 1.00 28.54 166 LYS A CA 1
ATOM 938 C C . LYS A 1 144 ? 39.905 11.579 65.358 1.00 32.83 166 LYS A C 1
ATOM 939 O O . LYS A 1 144 ? 40.769 11.654 64.483 1.00 30.49 166 LYS A O 1
ATOM 945 N N . ILE A 1 145 ? 40.189 11.229 66.619 1.00 31.41 167 ILE A N 1
ATOM 946 C CA . ILE A 1 145 ? 41.556 10.863 67.016 1.00 32.54 167 ILE A CA 1
ATOM 947 C C . ILE A 1 145 ? 41.500 9.640 67.976 1.00 38.72 167 ILE A C 1
ATOM 948 O O . ILE A 1 145 ? 40.557 9.489 68.733 1.00 38.56 167 ILE A O 1
ATOM 953 N N . GLY A 1 146 ? 42.518 8.792 67.916 1.00 37.19 168 GLY A N 1
ATOM 954 C CA . GLY A 1 146 ? 42.621 7.611 68.766 1.00 39.09 168 GLY A CA 1
ATOM 955 C C . GLY A 1 146 ? 44.045 7.129 68.934 1.00 42.16 168 GLY A C 1
ATOM 956 O O . GLY A 1 146 ? 44.889 7.416 68.092 1.00 40.43 168 GLY A O 1
ATOM 957 N N . LYS A 1 147 ? 44.321 6.378 70.018 1.00 43.07 169 LYS A N 1
ATOM 958 C CA . LYS A 1 147 ? 45.657 5.812 70.285 1.00 45.70 169 LYS A CA 1
ATOM 959 C C . LYS A 1 147 ? 45.547 4.407 70.919 1.00 52.68 169 LYS A C 1
ATOM 960 O O . LYS A 1 147 ? 44.727 4.193 71.815 1.00 52.67 169 LYS A O 1
ATOM 966 N N . SER A 1 148 ? 46.386 3.458 70.450 1.00 51.36 170 SER A N 1
ATOM 967 C CA . SER A 1 148 ? 46.423 2.089 70.979 1.00 54.38 170 SER A CA 1
ATOM 968 C C . SER A 1 148 ? 47.861 1.565 71.069 1.00 58.92 170 SER A C 1
ATOM 969 O O . SER A 1 148 ? 48.694 1.873 70.221 1.00 54.89 170 SER A O 1
ATOM 972 N N . GLU A 1 149 ? 48.133 0.761 72.101 1.00 60.54 171 GLU A N 1
ATOM 973 C CA . GLU A 1 149 ? 49.431 0.144 72.357 1.00 63.26 171 GLU A CA 1
ATOM 974 C C . GLU A 1 149 ? 49.380 -1.335 71.972 1.00 71.78 171 GLU A C 1
ATOM 975 O O . GLU A 1 149 ? 48.393 -2.016 72.275 1.00 72.84 171 GLU A O 1
ATOM 981 N N . THR A 1 150 ? 50.425 -1.822 71.263 1.00 70.04 172 THR A N 1
ATOM 982 C CA . THR A 1 150 ? 50.515 -3.225 70.823 1.00 73.10 172 THR A CA 1
ATOM 983 C C . THR A 1 150 ? 51.997 -3.680 70.764 1.00 79.06 172 THR A C 1
ATOM 984 O O . THR A 1 150 ? 52.911 -2.882 70.982 1.00 77.15 172 THR A O 1
ATOM 988 N N . THR A 1 151 ? 52.215 -4.981 70.504 1.00 79.27 173 THR A N 1
ATOM 989 C CA . THR A 1 151 ? 53.541 -5.581 70.388 1.00 80.98 173 THR A CA 1
ATOM 990 C C . THR A 1 151 ? 53.652 -6.285 69.030 1.00 84.65 173 THR A C 1
ATOM 991 O O . THR A 1 151 ? 52.796 -7.096 68.683 1.00 84.69 173 THR A O 1
ATOM 995 N N . LEU A 1 152 ? 54.693 -5.946 68.251 1.00 81.53 174 LEU A N 1
ATOM 996 C CA . LEU A 1 152 ? 54.956 -6.558 66.947 1.00 82.55 174 LEU A CA 1
ATOM 997 C C . LEU A 1 152 ? 55.712 -7.878 67.160 1.00 94.07 174 LEU A C 1
ATOM 998 O O . LEU A 1 152 ? 56.857 -7.864 67.614 1.00 94.74 174 LEU A O 1
ATOM 1003 N N . LYS A 1 153 ? 55.023 -9.015 66.934 1.00 96.54 175 LYS A N 1
ATOM 1004 C CA . LYS A 1 153 ? 55.563 -10.364 67.134 1.00 103.21 175 LYS A CA 1
ATOM 1005 C C . LYS A 1 153 ? 56.452 -10.774 65.944 1.00 111.85 175 LYS A C 1
ATOM 1006 O O . LYS A 1 153 ? 55.943 -11.031 64.848 1.00 112.09 175 LYS A O 1
ATOM 1008 N N . TYR A 1 154 ? 57.783 -10.828 66.174 1.00 111.45 176 TYR A N 1
ATOM 1009 C CA . TYR A 1 154 ? 58.809 -11.156 65.175 1.00 113.57 176 TYR A CA 1
ATOM 1010 C C . TYR A 1 154 ? 58.727 -12.614 64.718 1.00 124.31 176 TYR A C 1
ATOM 1011 O O . TYR A 1 154 ? 58.568 -13.504 65.554 1.00 128.15 176 TYR A O 1
ATOM 1013 N N . ASN A 1 155 ? 58.860 -12.844 63.379 1.00 121.90 177 ASN A N 1
ATOM 1014 C CA . ASN A 1 155 ? 58.808 -14.140 62.672 1.00 126.97 177 ASN A CA 1
ATOM 1015 C C . ASN A 1 155 ? 57.596 -14.985 63.172 1.00 134.03 177 ASN A C 1
ATOM 1016 O O . ASN A 1 155 ? 57.688 -16.213 63.333 1.00 139.30 177 ASN A O 1
ATOM 1021 N N . GLN A 1 156 ? 56.460 -14.292 63.404 1.00 126.34 178 GLN A N 1
ATOM 1022 C CA . GLN A 1 156 ? 55.204 -14.864 63.885 1.00 128.01 178 GLN A CA 1
ATOM 1023 C C . GLN A 1 156 ? 54.031 -14.218 63.143 1.00 127.66 178 GLN A C 1
ATOM 1024 O O . GLN A 1 156 ? 54.140 -13.084 62.669 1.00 121.93 178 GLN A O 1
ATOM 1030 N N . ASP A 1 157 ? 52.924 -14.970 63.020 1.00 127.05 179 ASP A N 1
ATOM 1031 C CA . ASP A 1 157 ? 51.698 -14.590 62.314 1.00 124.53 179 ASP A CA 1
ATOM 1032 C C . ASP A 1 157 ? 51.058 -13.346 62.960 1.00 121.51 179 ASP A C 1
ATOM 1033 O O . ASP A 1 157 ? 50.947 -13.283 64.187 1.00 121.15 179 ASP A O 1
ATOM 1038 N N . ASN A 1 158 ? 50.661 -12.356 62.115 1.00 112.51 180 ASN A N 1
ATOM 1039 C CA . ASN A 1 158 ? 50.037 -11.078 62.498 1.00 106.34 180 ASN A CA 1
ATOM 1040 C C . ASN A 1 158 ? 48.675 -11.276 63.194 1.00 109.09 180 ASN A C 1
ATOM 1041 O O . ASN A 1 158 ? 48.011 -12.303 62.992 1.00 113.45 180 ASN A O 1
ATOM 1043 N N . ALA A 1 159 ? 48.272 -10.274 64.006 1.00 99.01 181 ALA A N 1
ATOM 1044 C CA . ALA A 1 159 ? 47.000 -10.214 64.742 1.00 97.05 181 ALA A CA 1
ATOM 1045 C C . ALA A 1 159 ? 46.424 -8.784 64.686 1.00 91.24 181 ALA A C 1
ATOM 1046 O O . ALA A 1 159 ? 47.195 -7.828 64.829 1.00 86.78 181 ALA A O 1
ATOM 1048 N N . PRO A 1 160 ? 45.094 -8.606 64.459 1.00 84.51 182 PRO A N 1
ATOM 1049 C CA . PRO A 1 160 ? 44.538 -7.249 64.322 1.00 78.53 182 PRO A CA 1
ATOM 1050 C C . PRO A 1 160 ? 44.653 -6.402 65.595 1.00 77.71 182 PRO A C 1
ATOM 1051 O O . PRO A 1 160 ? 44.571 -6.918 66.707 1.00 80.32 182 PRO A O 1
ATOM 1055 N N . VAL A 1 161 ? 44.870 -5.094 65.401 1.00 68.00 183 VAL A N 1
ATOM 1056 C CA . VAL A 1 161 ? 44.973 -4.095 66.463 1.00 65.34 183 VAL A CA 1
ATOM 1057 C C . VAL A 1 161 ? 43.919 -3.027 66.191 1.00 65.57 183 VAL A C 1
ATOM 1058 O O . VAL A 1 161 ? 43.919 -2.377 65.139 1.00 61.25 183 VAL A O 1
ATOM 1062 N N . THR A 1 162 ? 42.983 -2.905 67.135 1.00 63.65 184 THR A N 1
ATOM 1063 C CA . THR A 1 162 ? 41.860 -1.985 67.071 1.00 61.01 184 THR A CA 1
ATOM 1064 C C . THR A 1 162 ? 42.236 -0.644 67.715 1.00 58.56 184 THR A C 1
ATOM 1065 O O . THR A 1 162 ? 42.862 -0.621 68.775 1.00 58.07 184 THR A O 1
ATOM 1069 N N . VAL A 1 163 ? 41.858 0.460 67.051 1.00 50.83 185 VAL A N 1
ATOM 1070 C CA . VAL A 1 163 ? 42.012 1.840 67.527 1.00 47.90 185 VAL A CA 1
ATOM 1071 C C . VAL A 1 163 ? 40.607 2.452 67.689 1.00 51.65 185 VAL A C 1
ATOM 1072 O O . VAL A 1 163 ? 39.882 2.601 66.692 1.00 50.41 185 VAL A O 1
ATOM 1076 N N . SER A 1 164 ? 40.233 2.797 68.932 1.00 48.19 186 SER A N 1
ATOM 1077 C CA . SER A 1 164 ? 38.949 3.438 69.195 1.00 47.99 186 SER A CA 1
ATOM 1078 C C . SER A 1 164 ? 39.103 4.939 69.041 1.00 48.76 186 SER A C 1
ATOM 1079 O O . SER A 1 164 ? 39.846 5.565 69.786 1.00 49.32 186 SER A O 1
ATOM 1082 N N . LEU A 1 165 ? 38.432 5.496 68.035 1.00 43.68 187 LEU A N 1
ATOM 1083 C CA . LEU A 1 165 ? 38.485 6.922 67.708 1.00 41.10 187 LEU A CA 1
ATOM 1084 C C . LEU A 1 165 ? 37.380 7.700 68.380 1.00 44.61 187 LEU A C 1
ATOM 1085 O O . LEU A 1 165 ? 36.231 7.247 68.421 1.00 46.76 187 LEU A O 1
ATOM 1090 N N . ILE A 1 166 ? 37.718 8.870 68.903 1.00 39.25 188 ILE A N 1
ATOM 1091 C CA . ILE A 1 166 ? 36.716 9.766 69.485 1.00 38.16 188 ILE A CA 1
ATOM 1092 C C . ILE A 1 166 ? 36.556 10.943 68.554 1.00 41.25 188 ILE A C 1
ATOM 1093 O O . ILE A 1 166 ? 37.488 11.308 67.842 1.00 41.72 188 ILE A O 1
ATOM 1098 N N . GLN A 1 167 ? 35.412 11.575 68.640 1.00 35.85 189 GLN A N 1
ATOM 1099 C CA . GLN A 1 167 ? 35.026 12.807 67.985 1.00 33.74 189 GLN A CA 1
ATOM 1100 C C . GLN A 1 167 ? 35.751 13.955 68.696 1.00 37.57 189 GLN A C 1
ATOM 1101 O O . GLN A 1 167 ? 35.607 14.091 69.907 1.00 39.40 189 GLN A O 1
ATOM 1107 N N . LEU A 1 168 ? 36.613 14.708 67.995 1.00 33.50 190 LEU A N 1
ATOM 1108 C CA . LEU A 1 168 ? 37.397 15.794 68.591 1.00 33.39 190 LEU A CA 1
ATOM 1109 C C . LEU A 1 168 ? 36.513 17.046 68.838 1.00 36.72 190 LEU A C 1
ATOM 1110 O O . LEU A 1 168 ? 36.856 17.898 69.629 1.00 35.97 190 LEU A O 1
ATOM 1115 N N . SER A 1 169 ? 35.374 17.113 68.197 1.00 35.94 191 SER A N 1
ATOM 1116 C CA . SER A 1 169 ? 34.407 18.181 68.374 1.00 35.19 191 SER A CA 1
ATOM 1117 C C . SER A 1 169 ? 33.245 17.728 69.230 1.00 38.00 191 SER A C 1
ATOM 1118 O O . SER A 1 169 ? 33.039 16.528 69.428 1.00 35.80 191 SER A O 1
ATOM 1121 N N . ALA A 1 170 ? 32.493 18.704 69.741 1.00 36.65 192 ALA A N 1
ATOM 1122 C CA . ALA A 1 170 ? 31.217 18.508 70.410 1.00 37.26 192 ALA A CA 1
ATOM 1123 C C . ALA A 1 170 ? 30.086 18.806 69.424 1.00 38.80 192 ALA A C 1
ATOM 1124 O O . ALA A 1 170 ? 30.249 19.686 68.574 1.00 37.74 192 ALA A O 1
ATOM 1126 N N . LYS A 1 171 ? 28.972 18.048 69.498 1.00 34.96 193 LYS A N 1
ATOM 1127 C CA . LYS A 1 171 ? 27.800 18.247 68.653 1.00 35.44 193 LYS A CA 1
ATOM 1128 C C . LYS A 1 171 ? 26.719 18.961 69.475 1.00 40.92 193 LYS A C 1
ATOM 1129 O O . LYS A 1 171 ? 26.383 18.526 70.579 1.00 42.55 193 LYS A O 1
ATOM 1135 N N . ILE A 1 172 ? 26.212 20.082 68.955 1.00 38.23 194 ILE A N 1
ATOM 1136 C CA . ILE A 1 172 ? 25.200 20.891 69.678 1.00 39.04 194 ILE A CA 1
ATOM 1137 C C . ILE A 1 172 ? 23.956 21.079 68.800 1.00 41.16 194 ILE A C 1
ATOM 1138 O O . ILE A 1 172 ? 24.063 21.591 67.684 1.00 40.89 194 ILE A O 1
ATOM 1143 N N . GLU A 1 173 ? 22.778 20.663 69.309 1.00 38.15 195 GLU A N 1
ATOM 1144 C CA . GLU A 1 173 ? 21.502 20.842 68.620 1.00 37.07 195 GLU A CA 1
ATOM 1145 C C . GLU A 1 173 ? 20.585 21.807 69.406 1.00 41.92 195 GLU A C 1
ATOM 1146 O O . GLU A 1 173 ? 20.216 21.505 70.533 1.00 42.72 195 GLU A O 1
ATOM 1152 N N . TYR A 1 174 ? 20.234 22.961 68.830 1.00 40.14 196 TYR A N 1
ATOM 1153 C CA . TYR A 1 174 ? 19.246 23.865 69.438 1.00 43.08 196 TYR A CA 1
ATOM 1154 C C . TYR A 1 174 ? 17.870 23.356 69.021 1.00 45.56 196 TYR A C 1
ATOM 1155 O O . TYR A 1 174 ? 17.604 23.262 67.822 1.00 43.83 196 TYR A O 1
ATOM 1164 N N . THR A 1 175 ? 17.027 22.960 69.993 1.00 44.08 197 THR A N 1
ATOM 1165 C CA . THR A 1 175 ? 15.738 22.328 69.693 1.00 44.91 197 THR A CA 1
ATOM 1166 C C . THR A 1 175 ? 14.531 23.280 69.916 1.00 53.26 197 THR A C 1
ATOM 1167 O O . THR A 1 175 ? 13.394 22.832 69.776 1.00 54.38 197 THR A O 1
ATOM 1171 N N . GLY A 1 176 ? 14.774 24.574 70.145 1.00 50.04 198 GLY A N 1
ATOM 1172 C CA . GLY A 1 176 ? 13.705 25.557 70.270 1.00 50.46 198 GLY A CA 1
ATOM 1173 C C . GLY A 1 176 ? 13.365 25.986 71.672 1.00 58.95 198 GLY A C 1
ATOM 1174 O O . GLY A 1 176 ? 14.102 25.689 72.618 1.00 58.74 198 GLY A O 1
ATOM 1175 N N . VAL A 1 177 ? 12.223 26.714 71.789 1.00 58.75 199 VAL A N 1
ATOM 1176 C CA . VAL A 1 177 ? 11.619 27.244 73.008 1.00 61.38 199 VAL A CA 1
ATOM 1177 C C . VAL A 1 177 ? 10.219 26.601 73.127 1.00 66.94 199 VAL A C 1
ATOM 1178 O O . VAL A 1 177 ? 9.464 26.543 72.142 1.00 66.94 199 VAL A O 1
ATOM 1182 N N . TYR A 1 178 ? 9.919 26.081 74.337 1.00 63.48 200 TYR A N 1
ATOM 1183 C CA . TYR A 1 178 ? 8.701 25.352 74.665 1.00 64.74 200 TYR A CA 1
ATOM 1184 C C . TYR A 1 178 ? 7.943 26.010 75.815 1.00 72.06 200 TYR A C 1
ATOM 1185 O O . TYR A 1 178 ? 8.526 26.773 76.581 1.00 72.25 200 TYR A O 1
ATOM 1194 N N . LYS A 1 179 ? 6.635 25.735 75.925 1.00 72.21 201 LYS A N 1
ATOM 1195 C CA . LYS A 1 179 ? 5.846 26.282 77.026 1.00 76.84 201 LYS A CA 1
ATOM 1196 C C . LYS A 1 179 ? 6.091 25.390 78.246 1.00 85.12 201 LYS A C 1
ATOM 1197 O O . LYS A 1 179 ? 5.830 24.188 78.180 1.00 84.21 201 LYS A O 1
ATOM 1199 N N . LYS A 1 180 ? 6.681 25.968 79.319 1.00 85.68 202 LYS A N 1
ATOM 1200 C CA . LYS A 1 180 ? 7.047 25.328 80.600 1.00 89.02 202 LYS A CA 1
ATOM 1201 C C . LYS A 1 180 ? 5.894 24.523 81.218 1.00 100.11 202 LYS A C 1
ATOM 1202 O O . LYS A 1 180 ? 6.134 23.531 81.893 1.00 100.52 202 LYS A O 1
ATOM 1208 N N . GLU A 1 181 ? 4.645 24.963 80.973 1.00 101.85 203 GLU A N 1
ATOM 1209 C CA . GLU A 1 181 ? 3.398 24.434 81.525 1.00 106.11 203 GLU A CA 1
ATOM 1210 C C . GLU A 1 181 ? 2.933 23.109 80.874 1.00 109.03 203 GLU A C 1
ATOM 1211 O O . GLU A 1 181 ? 2.364 22.282 81.583 1.00 112.34 203 GLU A O 1
ATOM 1217 N N . ASN A 1 182 ? 3.104 22.926 79.545 1.00 100.84 204 ASN A N 1
ATOM 1218 C CA . ASN A 1 182 ? 2.578 21.726 78.880 1.00 99.02 204 ASN A CA 1
ATOM 1219 C C . ASN A 1 182 ? 3.619 21.010 77.975 1.00 97.32 204 ASN A C 1
ATOM 1220 O O . ASN A 1 182 ? 3.362 19.889 77.538 1.00 97.15 204 ASN A O 1
ATOM 1225 N N . GLY A 1 183 ? 4.761 21.642 77.718 1.00 89.63 205 GLY A N 1
ATOM 1226 C CA . GLY A 1 183 ? 5.815 21.077 76.874 1.00 84.63 205 GLY A CA 1
ATOM 1227 C C . GLY A 1 183 ? 5.589 21.283 75.387 1.00 83.11 205 GLY A C 1
ATOM 1228 O O . GLY A 1 183 ? 6.277 20.689 74.553 1.00 79.43 205 GLY A O 1
ATOM 1229 N N . GLU A 1 184 ? 4.627 22.143 75.052 1.00 79.51 206 GLU A N 1
ATOM 1230 C CA . GLU A 1 184 ? 4.246 22.478 73.689 1.00 76.82 206 GLU A CA 1
ATOM 1231 C C . GLU A 1 184 ? 5.277 23.434 73.089 1.00 75.01 206 GLU A C 1
ATOM 1232 O O . GLU A 1 184 ? 5.689 24.407 73.727 1.00 74.76 206 GLU A O 1
ATOM 1238 N N . LEU A 1 185 ? 5.696 23.131 71.863 1.00 66.36 207 LEU A N 1
ATOM 1239 C CA . LEU A 1 185 ? 6.669 23.912 71.118 1.00 62.81 207 LEU A CA 1
ATOM 1240 C C . LEU A 1 185 ? 6.041 25.205 70.591 1.00 66.68 207 LEU A C 1
ATOM 1241 O O . LEU A 1 185 ? 4.950 25.179 70.011 1.00 65.19 207 LEU A O 1
ATOM 1246 N N . LEU A 1 186 ? 6.727 26.337 70.830 1.00 64.99 208 LEU A N 1
ATOM 1247 C CA . LEU A 1 186 ? 6.290 27.659 70.360 1.00 65.86 208 LEU A CA 1
ATOM 1248 C C . LEU A 1 186 ? 6.807 27.949 68.967 1.00 66.41 208 LEU A C 1
ATOM 1249 O O . LEU A 1 186 ? 7.909 27.535 68.621 1.00 63.11 208 LEU A O 1
ATOM 1254 N N . GLU A 1 187 ? 6.029 28.690 68.171 1.00 64.80 209 GLU A N 1
ATOM 1255 C CA . GLU A 1 187 ? 6.490 29.091 66.852 1.00 62.42 209 GLU A CA 1
ATOM 1256 C C . GLU A 1 187 ? 7.397 30.335 67.037 1.00 64.87 209 GLU A C 1
ATOM 1257 O O . GLU A 1 187 ? 7.270 31.065 68.019 1.00 66.33 209 GLU A O 1
ATOM 1263 N N . GLY A 1 188 ? 8.337 30.521 66.130 1.00 58.13 210 GLY A N 1
ATOM 1264 C CA . GLY A 1 188 ? 9.286 31.614 66.231 1.00 57.92 210 GLY A CA 1
ATOM 1265 C C . GLY A 1 188 ? 10.480 31.161 67.036 1.00 62.42 210 GLY A C 1
ATOM 1266 O O . GLY A 1 188 ? 10.838 29.969 67.015 1.00 62.27 210 GLY A O 1
ATOM 1267 N N . PHE A 1 189 ? 11.104 32.107 67.762 1.00 58.41 211 PHE A N 1
ATOM 1268 C CA . PHE A 1 189 ? 12.308 31.865 68.579 1.00 56.57 211 PHE A CA 1
ATOM 1269 C C . PHE A 1 189 ? 13.407 31.240 67.673 1.00 58.08 211 PHE A C 1
ATOM 1270 O O . PHE A 1 189 ? 13.993 30.188 67.983 1.00 57.69 211 PHE A O 1
ATOM 1278 N N . SER A 1 190 ? 13.651 31.906 66.526 1.00 52.01 212 SER A N 1
ATOM 1279 C CA . SER A 1 190 ? 14.643 31.505 65.545 1.00 48.40 212 SER A CA 1
ATOM 1280 C C . SER A 1 190 ? 16.047 31.741 66.055 1.00 52.36 212 SER A C 1
ATOM 1281 O O . SER A 1 190 ? 16.314 32.759 66.708 1.00 54.21 212 SER A O 1
ATOM 1284 N N . LEU A 1 191 ? 16.947 30.805 65.746 1.00 46.52 213 LEU A N 1
ATOM 1285 C CA . LEU A 1 191 ? 18.351 30.961 66.090 1.00 45.60 213 LEU A CA 1
ATOM 1286 C C . LEU A 1 191 ? 18.950 31.816 64.989 1.00 52.17 213 LEU A C 1
ATOM 1287 O O . LEU A 1 191 ? 18.895 31.434 63.804 1.00 48.84 213 LEU A O 1
ATOM 1292 N N . THR A 1 192 ? 19.411 33.028 65.370 1.00 52.67 214 THR A N 1
ATOM 1293 C CA . THR A 1 192 ? 19.957 34.003 64.420 1.00 53.58 214 THR A CA 1
ATOM 1294 C C . THR A 1 192 ? 21.484 34.069 64.474 1.00 55.90 214 THR A C 1
ATOM 1295 O O . THR A 1 192 ? 22.093 34.466 63.480 1.00 56.48 214 THR A O 1
ATOM 1299 N N . LYS A 1 193 ? 22.104 33.714 65.614 1.00 51.04 215 LYS A N 1
ATOM 1300 C CA . LYS A 1 193 ? 23.563 33.800 65.775 1.00 49.42 215 LYS A CA 1
ATOM 1301 C C . LYS A 1 193 ? 24.048 32.898 66.872 1.00 51.94 215 LYS A C 1
ATOM 1302 O O . LYS A 1 193 ? 23.353 32.704 67.876 1.00 51.09 215 LYS A O 1
ATOM 1306 N N . VAL A 1 194 ? 25.254 32.334 66.660 1.00 48.30 216 VAL A N 1
ATOM 1307 C CA . VAL A 1 194 ? 26.004 31.578 67.645 1.00 47.52 216 VAL A CA 1
ATOM 1308 C C . VAL A 1 194 ? 27.385 32.198 67.629 1.00 55.60 216 VAL A C 1
ATOM 1309 O O . VAL A 1 194 ? 28.042 32.261 66.590 1.00 54.80 216 VAL A O 1
ATOM 1313 N N . ALA A 1 195 ? 27.779 32.749 68.760 1.00 56.00 217 ALA A N 1
ATOM 1314 C CA . ALA A 1 195 ? 29.066 33.417 68.895 1.00 57.17 217 ALA A CA 1
ATOM 1315 C C . ALA A 1 195 ? 29.959 32.683 69.900 1.00 57.95 217 ALA A C 1
ATOM 1316 O O . ALA A 1 195 ? 29.473 32.242 70.942 1.00 57.08 217 ALA A O 1
ATOM 1318 N N . GLY A 1 196 ? 31.239 32.558 69.580 1.00 53.18 218 GLY A N 1
ATOM 1319 C CA . GLY A 1 196 ? 32.205 31.942 70.482 1.00 53.02 218 GLY A CA 1
ATOM 1320 C C . GLY A 1 196 ? 32.586 30.508 70.188 1.00 53.52 218 GLY A C 1
ATOM 1321 O O . GLY A 1 196 ? 33.262 29.888 71.006 1.00 53.43 218 GLY A O 1
ATOM 1322 N N . LEU A 1 197 ? 32.146 29.958 69.041 1.00 47.48 219 LEU A N 1
ATOM 1323 C CA . LEU A 1 197 ? 32.498 28.590 68.625 1.00 43.74 219 LEU A CA 1
ATOM 1324 C C . LEU A 1 197 ? 33.989 28.557 68.326 1.00 46.07 219 LEU A C 1
ATOM 1325 O O . LEU A 1 197 ? 34.531 29.570 67.870 1.00 46.95 219 LEU A O 1
ATOM 1330 N N . ASN A 1 198 ? 34.661 27.424 68.640 1.00 40.74 220 ASN A N 1
ATOM 1331 C CA . ASN A 1 198 ? 36.114 27.267 68.517 1.00 38.92 220 ASN A CA 1
ATOM 1332 C C . ASN A 1 198 ? 36.501 26.481 67.277 1.00 39.59 220 ASN A C 1
ATOM 1333 O O . ASN A 1 198 ? 35.983 25.389 67.044 1.00 39.96 220 ASN A O 1
ATOM 1338 N N . ALA A 1 199 ? 37.488 27.007 66.525 1.00 35.31 221 ALA A N 1
ATOM 1339 C CA . ALA A 1 199 ? 38.000 26.406 65.285 1.00 32.30 221 ALA A CA 1
ATOM 1340 C C . ALA A 1 199 ? 39.405 25.784 65.465 1.00 35.95 221 ALA A C 1
ATOM 1341 O O . ALA A 1 199 ? 39.868 25.127 64.556 1.00 36.03 221 ALA A O 1
ATOM 1343 N N . SER A 1 200 ? 40.058 25.947 66.617 1.00 34.54 222 SER A N 1
ATOM 1344 C CA . SER A 1 200 ? 41.403 25.384 66.864 1.00 34.08 222 SER A CA 1
ATOM 1345 C C . SER A 1 200 ? 41.401 24.277 67.946 1.00 39.37 222 SER A C 1
ATOM 1346 O O . SER A 1 200 ? 40.582 24.297 68.872 1.00 38.86 222 SER A O 1
ATOM 1349 N N . SER A 1 201 ? 42.304 23.278 67.800 1.00 37.28 223 SER A N 1
ATOM 1350 C CA . SER A 1 201 ? 42.368 22.180 68.770 1.00 37.07 223 SER A CA 1
ATOM 1351 C C . SER A 1 201 ? 43.699 21.482 68.784 1.00 42.50 223 SER A C 1
ATOM 1352 O O . SER A 1 201 ? 44.428 21.486 67.785 1.00 42.37 223 SER A O 1
ATOM 1355 N N . LYS A 1 202 ? 43.993 20.852 69.945 1.00 39.81 224 LYS A N 1
ATOM 1356 C CA . LYS A 1 202 ? 45.106 19.930 70.187 1.00 39.22 224 LYS A CA 1
ATOM 1357 C C . LYS A 1 202 ? 44.629 18.542 69.688 1.00 42.52 224 LYS A C 1
ATOM 1358 O O . LYS A 1 202 ? 43.420 18.301 69.636 1.00 41.99 224 LYS A O 1
ATOM 1364 N N . ILE A 1 203 ? 45.538 17.654 69.304 1.00 38.76 225 ILE A N 1
ATOM 1365 C CA . ILE A 1 203 ? 45.175 16.360 68.698 1.00 36.82 225 ILE A CA 1
ATOM 1366 C C . ILE A 1 203 ? 45.638 15.143 69.530 1.00 40.42 225 ILE A C 1
ATOM 1367 O O . ILE A 1 203 ? 45.670 14.027 68.994 1.00 39.88 225 ILE A O 1
ATOM 1372 N N . THR A 1 204 ? 46.008 15.337 70.797 1.00 38.46 226 THR A N 1
ATOM 1373 C CA . THR A 1 204 ? 46.523 14.247 71.634 1.00 40.22 226 THR A CA 1
ATOM 1374 C C . THR A 1 204 ? 45.688 14.083 72.914 1.00 48.13 226 THR A C 1
ATOM 1375 O O . THR A 1 204 ? 46.151 13.464 73.888 1.00 51.64 226 THR A O 1
ATOM 1379 N N . ILE A 1 205 ? 44.463 14.656 72.908 1.00 43.22 227 ILE A N 1
ATOM 1380 C CA . ILE A 1 205 ? 43.534 14.716 74.033 1.00 43.20 227 ILE A CA 1
ATOM 1381 C C . ILE A 1 205 ? 42.398 13.723 73.760 1.00 47.87 227 ILE A C 1
ATOM 1382 O O . ILE A 1 205 ? 41.736 13.798 72.729 1.00 44.43 227 ILE A O 1
ATOM 1387 N N . PHE A 1 206 ? 42.217 12.754 74.675 1.00 48.29 228 PHE A N 1
ATOM 1388 C CA . PHE A 1 206 ? 41.273 11.663 74.444 1.00 48.60 228 PHE A CA 1
ATOM 1389 C C . PHE A 1 206 ? 40.186 11.477 75.548 1.00 53.29 228 PHE A C 1
ATOM 1390 O O . PHE A 1 206 ? 39.456 10.481 75.481 1.00 52.40 228 PHE A O 1
ATOM 1398 N N . ASN A 1 207 ? 40.052 12.398 76.523 1.00 51.65 229 ASN A N 1
ATOM 1399 C CA . ASN A 1 207 ? 39.062 12.186 77.584 1.00 54.94 229 ASN A CA 1
ATOM 1400 C C . ASN A 1 207 ? 37.731 12.786 77.170 1.00 58.18 229 ASN A C 1
ATOM 1401 O O . ASN A 1 207 ? 37.589 14.003 77.109 1.00 58.30 229 ASN A O 1
ATOM 1406 N N . THR A 1 208 ? 36.741 11.923 76.911 1.00 54.80 230 THR A N 1
ATOM 1407 C CA . THR A 1 208 ? 35.396 12.352 76.471 1.00 52.95 230 THR A CA 1
ATOM 1408 C C . THR A 1 208 ? 34.518 12.700 77.696 1.00 56.73 230 THR A C 1
ATOM 1409 O O . THR A 1 208 ? 33.308 12.758 77.567 1.00 55.13 230 THR A O 1
ATOM 1413 N N . SER A 1 209 ? 35.144 12.990 78.850 1.00 58.16 231 SER A N 1
ATOM 1414 C CA . SER A 1 209 ? 34.488 13.345 80.113 1.00 62.34 231 SER A CA 1
ATOM 1415 C C . SER A 1 209 ? 35.057 14.647 80.725 1.00 68.06 231 SER A C 1
ATOM 1416 O O . SER A 1 209 ? 34.448 15.190 81.648 1.00 70.44 231 SER A O 1
ATOM 1419 N N . ALA A 1 210 ? 36.218 15.127 80.248 1.00 62.80 232 ALA A N 1
ATOM 1420 C CA . ALA A 1 210 ? 36.833 16.352 80.773 1.00 63.29 232 ALA A CA 1
ATOM 1421 C C . ALA A 1 210 ? 37.346 17.235 79.651 1.00 62.58 232 ALA A C 1
ATOM 1422 O O . ALA A 1 210 ? 37.824 16.717 78.650 1.00 59.42 232 ALA A O 1
ATOM 1424 N N . VAL A 1 211 ? 37.216 18.565 79.798 1.00 59.56 233 VAL A N 1
ATOM 1425 C CA . VAL A 1 211 ? 37.653 19.521 78.774 1.00 57.39 233 VAL A CA 1
ATOM 1426 C C . VAL A 1 211 ? 39.202 19.642 78.897 1.00 59.06 233 VAL A C 1
ATOM 1427 O O . VAL A 1 211 ? 39.707 19.910 79.977 1.00 62.42 233 VAL A O 1
ATOM 1431 N N . GLU A 1 212 ? 39.945 19.348 77.804 1.00 51.01 234 GLU A N 1
ATOM 1432 C CA . GLU A 1 212 ? 41.428 19.347 77.795 1.00 49.08 234 GLU A CA 1
ATOM 1433 C C . GLU A 1 212 ? 42.018 20.319 76.749 1.00 54.87 234 GLU A C 1
ATOM 1434 O O . GLU A 1 212 ? 43.190 20.678 76.868 1.00 56.28 234 GLU A O 1
ATOM 1440 N N . ASN A 1 213 ? 41.229 20.718 75.708 1.00 49.28 235 ASN A N 1
ATOM 1441 C CA . ASN A 1 213 ? 41.756 21.593 74.651 1.00 46.81 235 ASN A CA 1
ATOM 1442 C C . ASN A 1 213 ? 42.007 23.092 75.128 1.00 52.69 235 ASN A C 1
ATOM 1443 O O . ASN A 1 213 ? 41.076 23.874 75.398 1.00 51.87 235 ASN A O 1
ATOM 1448 N N . GLY A 1 214 ? 43.293 23.456 75.113 1.00 50.92 236 GLY A N 1
ATOM 1449 C CA . GLY A 1 214 ? 43.806 24.785 75.432 1.00 52.62 236 GLY A CA 1
ATOM 1450 C C . GLY A 1 214 ? 43.882 25.719 74.232 1.00 55.55 236 GLY A C 1
ATOM 1451 O O . GLY A 1 214 ? 43.969 26.941 74.407 1.00 56.48 236 GLY A O 1
ATOM 1452 N N . ALA A 1 215 ? 43.824 25.150 72.988 1.00 49.79 237 ALA A N 1
ATOM 1453 C CA . ALA A 1 215 ? 43.848 25.906 71.733 1.00 47.77 237 ALA A CA 1
ATOM 1454 C C . ALA A 1 215 ? 42.494 26.575 71.461 1.00 50.67 237 ALA A C 1
ATOM 1455 O O . ALA A 1 215 ? 41.439 25.993 71.761 1.00 49.94 237 ALA A O 1
ATOM 1457 N N . PHE A 1 216 ? 42.524 27.818 70.926 1.00 47.51 238 PHE A N 1
ATOM 1458 C CA . PHE A 1 216 ? 41.305 28.553 70.593 1.00 47.09 238 PHE A CA 1
ATOM 1459 C C . PHE A 1 216 ? 41.535 29.555 69.447 1.00 50.09 238 PHE A C 1
ATOM 1460 O O . PHE A 1 216 ? 42.538 30.277 69.430 1.00 51.04 238 PHE A O 1
ATOM 1468 N N . SER A 1 217 ? 40.549 29.609 68.521 1.00 44.82 239 SER A N 1
ATOM 1469 C CA . SER A 1 217 ? 40.394 30.590 67.434 1.00 45.50 239 SER A CA 1
ATOM 1470 C C . SER A 1 217 ? 38.912 30.652 67.069 1.00 51.51 239 SER A C 1
ATOM 1471 O O . SER A 1 217 ? 38.206 29.662 67.235 1.00 51.42 239 SER A O 1
ATOM 1474 N N . ASP A 1 218 ? 38.427 31.821 66.640 1.00 51.25 240 ASP A N 1
ATOM 1475 C CA . ASP A 1 218 ? 37.011 32.034 66.313 1.00 50.90 240 ASP A CA 1
ATOM 1476 C C . ASP A 1 218 ? 36.521 31.195 65.111 1.00 50.72 240 ASP A C 1
ATOM 1477 O O . ASP A 1 218 ? 37.118 31.226 64.031 1.00 48.70 240 ASP A O 1
ATOM 1482 N N . LEU A 1 219 ? 35.364 30.510 65.310 1.00 46.47 241 LEU A N 1
ATOM 1483 C CA . LEU A 1 219 ? 34.653 29.718 64.305 1.00 43.29 241 LEU A CA 1
ATOM 1484 C C . LEU A 1 219 ? 33.350 30.403 63.995 1.00 48.27 241 LEU A C 1
ATOM 1485 O O . LEU A 1 219 ? 32.475 30.497 64.855 1.00 48.32 241 LEU A O 1
ATOM 1490 N N . ALA A 1 220 ? 33.223 30.907 62.772 1.00 45.21 242 ALA A N 1
ATOM 1491 C CA . ALA A 1 220 ? 32.032 31.636 62.365 1.00 45.18 242 ALA A CA 1
ATOM 1492 C C . ALA A 1 220 ? 30.836 30.750 62.320 1.00 48.39 242 ALA A C 1
ATOM 1493 O O . ALA A 1 220 ? 30.936 29.592 61.902 1.00 49.35 242 ALA A O 1
ATOM 1495 N N . TYR A 1 221 ? 29.689 31.293 62.747 1.00 44.34 243 TYR A N 1
ATOM 1496 C CA . TYR A 1 221 ? 28.398 30.632 62.630 1.00 41.65 243 TYR A CA 1
ATOM 1497 C C . TYR A 1 221 ? 27.966 30.709 61.169 1.00 43.79 243 TYR A C 1
ATOM 1498 O O . TYR A 1 221 ? 27.931 31.814 60.631 1.00 43.68 243 TYR A O 1
ATOM 1507 N N . PRO A 1 222 ? 27.708 29.569 60.482 1.00 39.79 244 PRO A N 1
ATOM 1508 C CA . PRO A 1 222 ? 27.373 29.633 59.050 1.00 39.93 244 PRO A CA 1
ATOM 1509 C C . PRO A 1 222 ? 26.202 30.574 58.743 1.00 46.13 244 PRO A C 1
ATOM 1510 O O . PRO A 1 222 ? 25.342 30.813 59.575 1.00 46.43 244 PRO A O 1
ATOM 1514 N N . THR A 1 223 ? 26.193 31.102 57.515 1.00 45.53 245 THR A N 1
ATOM 1515 C CA . THR A 1 223 ? 25.188 32.031 56.985 1.00 47.53 245 THR A CA 1
ATOM 1516 C C . THR A 1 223 ? 23.857 31.283 56.716 1.00 48.37 245 THR A C 1
ATOM 1517 O O . THR A 1 223 ? 22.818 31.933 56.536 1.00 48.74 245 THR A O 1
ATOM 1521 N N . THR A 1 224 ? 23.887 29.922 56.740 1.00 41.74 246 THR A N 1
ATOM 1522 C CA . THR A 1 224 ? 22.707 29.050 56.565 1.00 39.35 246 THR A CA 1
ATOM 1523 C C . THR A 1 224 ? 21.964 28.915 57.912 1.00 43.68 246 THR A C 1
ATOM 1524 O O . THR A 1 224 ? 20.870 28.357 57.951 1.00 42.13 246 THR A O 1
ATOM 1528 N N . LYS A 1 225 ? 22.567 29.456 59.011 1.00 42.15 247 LYS A N 1
ATOM 1529 C CA . LYS A 1 225 ? 22.060 29.460 60.393 1.00 41.48 247 LYS A CA 1
ATOM 1530 C C . LYS A 1 225 ? 21.536 28.053 60.781 1.00 44.95 247 LYS A C 1
ATOM 1531 O O . LYS A 1 225 ? 20.343 27.898 61.025 1.00 46.16 247 LYS A O 1
ATOM 1537 N N . PRO A 1 226 ? 22.405 27.013 60.813 1.00 40.08 248 PRO A N 1
ATOM 1538 C CA . PRO A 1 226 ? 21.912 25.658 61.146 1.00 38.85 248 PRO A CA 1
ATOM 1539 C C . PRO A 1 226 ? 21.551 25.503 62.621 1.00 45.08 248 PRO A C 1
ATOM 1540 O O . PRO A 1 226 ? 22.068 26.203 63.491 1.00 45.64 248 PRO A O 1
ATOM 1544 N N . VAL A 1 227 ? 20.645 24.552 62.878 1.00 42.22 249 VAL A N 1
ATOM 1545 C CA . VAL A 1 227 ? 20.068 24.188 64.177 1.00 41.62 249 VAL A CA 1
ATOM 1546 C C . VAL A 1 227 ? 21.027 23.169 64.856 1.00 38.99 249 VAL A C 1
ATOM 1547 O O . VAL A 1 227 ? 21.128 23.183 66.073 1.00 40.22 249 VAL A O 1
ATOM 1551 N N . THR A 1 228 ? 21.754 22.360 64.083 1.00 32.11 250 THR A N 1
ATOM 1552 C CA . THR A 1 228 ? 22.786 21.451 64.586 1.00 31.99 250 THR A CA 1
ATOM 1553 C C . THR A 1 228 ? 24.144 22.022 64.124 1.00 37.94 250 THR A C 1
ATOM 1554 O O . THR A 1 228 ? 24.366 22.239 62.933 1.00 37.05 250 THR A O 1
ATOM 1558 N N . PHE A 1 229 ? 25.037 22.283 65.071 1.00 36.17 251 PHE A N 1
ATOM 1559 C CA . PHE A 1 229 ? 26.341 22.862 64.762 1.00 35.99 251 PHE A CA 1
ATOM 1560 C C . PHE A 1 229 ? 27.419 22.229 65.690 1.00 41.08 251 PHE A C 1
ATOM 1561 O O . PHE A 1 229 ? 27.071 21.481 66.622 1.00 41.47 251 PHE A O 1
ATOM 1569 N N . TYR A 1 230 ? 28.719 22.484 65.379 1.00 36.68 252 TYR A N 1
ATOM 1570 C CA . TYR A 1 230 ? 29.870 21.892 66.060 1.00 36.49 252 TYR A CA 1
ATOM 1571 C C . TYR A 1 230 ? 30.894 22.917 66.514 1.00 42.35 252 TYR A C 1
ATOM 1572 O O . TYR A 1 230 ? 30.948 24.024 65.990 1.00 43.41 252 TYR A O 1
ATOM 1581 N N . THR A 1 231 ? 31.752 22.505 67.456 1.00 39.55 253 THR A N 1
ATOM 1582 C CA . THR A 1 231 ? 32.853 23.289 68.013 1.00 40.03 253 THR A CA 1
ATOM 1583 C C . THR A 1 231 ? 33.892 22.364 68.662 1.00 42.23 253 THR A C 1
ATOM 1584 O O . THR A 1 231 ? 33.546 21.288 69.173 1.00 40.65 253 THR A O 1
ATOM 1588 N N . TYR A 1 232 ? 35.164 22.814 68.687 1.00 37.67 254 TYR A N 1
ATOM 1589 C CA . TYR A 1 232 ? 36.163 22.118 69.450 1.00 36.21 254 TYR A CA 1
ATOM 1590 C C . TYR A 1 232 ? 36.021 22.590 70.895 1.00 45.38 254 TYR A C 1
ATOM 1591 O O . TYR A 1 232 ? 35.501 23.691 71.099 1.00 46.22 254 TYR A O 1
ATOM 1600 N N . GLU A 1 233 ? 36.395 21.759 71.899 1.00 45.01 255 GLU A N 1
ATOM 1601 C CA . GLU A 1 233 ? 36.426 22.119 73.337 1.00 47.21 255 GLU A CA 1
ATOM 1602 C C . GLU A 1 233 ? 37.023 23.490 73.625 1.00 52.58 255 GLU A C 1
ATOM 1603 O O . GLU A 1 233 ? 37.925 23.934 72.902 1.00 52.54 255 GLU A O 1
ATOM 1609 N N . ILE A 1 234 ? 36.589 24.114 74.727 1.00 49.66 256 ILE A N 1
ATOM 1610 C CA . ILE A 1 234 ? 37.073 25.407 75.179 1.00 50.57 256 ILE A CA 1
ATOM 1611 C C . ILE A 1 234 ? 37.356 25.284 76.672 1.00 59.61 256 ILE A C 1
ATOM 1612 O O . ILE A 1 234 ? 36.399 25.197 77.444 1.00 60.91 256 ILE A O 1
ATOM 1617 N N . SER A 1 235 ? 38.671 25.267 77.067 1.00 59.02 257 SER A N 1
ATOM 1618 C CA A SER A 1 235 ? 39.128 25.116 78.455 0.50 62.20 257 SER A CA 1
ATOM 1619 C CA B SER A 1 235 ? 39.099 25.111 78.464 0.50 62.31 257 SER A CA 1
ATOM 1620 C C . SER A 1 235 ? 38.871 26.369 79.306 1.00 69.92 257 SER A C 1
ATOM 1621 O O . SER A 1 235 ? 38.534 26.226 80.490 1.00 71.93 257 SER A O 1
ATOM 1626 N N . ASP A 1 236 ? 39.068 27.588 78.732 1.00 67.21 258 ASP A N 1
ATOM 1627 C CA . ASP A 1 236 ? 38.879 28.834 79.493 1.00 71.39 258 ASP A CA 1
ATOM 1628 C C . ASP A 1 236 ? 37.486 28.844 80.136 1.00 79.68 258 ASP A C 1
ATOM 1629 O O . ASP A 1 236 ? 36.465 28.661 79.456 1.00 77.50 258 ASP A O 1
ATOM 1634 N N . ALA A 1 237 ? 37.473 29.000 81.469 1.00 81.59 259 ALA A N 1
ATOM 1635 C CA . ALA A 1 237 ? 36.264 29.024 82.296 1.00 83.92 259 ALA A CA 1
ATOM 1636 C C . ALA A 1 237 ? 35.489 30.344 82.132 1.00 89.94 259 ALA A C 1
ATOM 1637 O O . ALA A 1 237 ? 34.318 30.408 82.513 1.00 90.50 259 ALA A O 1
ATOM 1639 N N . PHE A 1 238 ? 36.133 31.364 81.511 1.00 87.78 260 PHE A N 1
ATOM 1640 C CA . PHE A 1 238 ? 35.613 32.718 81.308 1.00 90.72 260 PHE A CA 1
ATOM 1641 C C . PHE A 1 238 ? 35.065 32.902 79.858 1.00 89.21 260 PHE A C 1
ATOM 1642 O O . PHE A 1 238 ? 34.479 33.947 79.554 1.00 90.89 260 PHE A O 1
ATOM 1650 N N . LYS A 1 239 ? 35.191 31.880 78.994 1.00 79.15 261 LYS A N 1
ATOM 1651 C CA . LYS A 1 239 ? 34.668 31.980 77.635 1.00 74.82 261 LYS A CA 1
ATOM 1652 C C . LYS A 1 239 ? 33.218 31.485 77.580 1.00 78.58 261 LYS A C 1
ATOM 1653 O O . LYS A 1 239 ? 32.786 30.664 78.393 1.00 78.98 261 LYS A O 1
ATOM 1659 N N . GLU A 1 240 ? 32.457 32.042 76.641 1.00 73.78 262 GLU A N 1
ATOM 1660 C CA . GLU A 1 240 ? 31.040 31.729 76.476 1.00 72.10 262 GLU A CA 1
ATOM 1661 C C . GLU A 1 240 ? 30.661 31.501 75.038 1.00 70.59 262 GLU A C 1
ATOM 1662 O O . GLU A 1 240 ? 31.228 32.123 74.132 1.00 68.04 262 GLU A O 1
ATOM 1668 N N . VAL A 1 241 ? 29.648 30.633 74.843 1.00 65.08 263 VAL A N 1
ATOM 1669 C CA . VAL A 1 241 ? 29.011 30.366 73.565 1.00 61.67 263 VAL A CA 1
ATOM 1670 C C . VAL A 1 241 ? 27.632 31.055 73.697 1.00 66.30 263 VAL A C 1
ATOM 1671 O O . VAL A 1 241 ? 26.830 30.702 74.574 1.00 65.91 263 VAL A O 1
ATOM 1675 N N . ILE A 1 242 ? 27.424 32.132 72.912 1.00 63.25 264 ILE A N 1
ATOM 1676 C CA . ILE A 1 242 ? 26.247 33.009 73.010 1.00 63.33 264 ILE A CA 1
ATOM 1677 C C . ILE A 1 242 ? 25.287 32.801 71.845 1.00 62.90 264 ILE A C 1
ATOM 1678 O O . ILE A 1 242 ? 25.599 33.107 70.690 1.00 60.25 264 ILE A O 1
ATOM 1683 N N . LEU A 1 243 ? 24.065 32.389 72.205 1.00 59.43 265 LEU A N 1
ATOM 1684 C CA . LEU A 1 243 ? 22.945 32.167 71.290 1.00 56.40 265 LEU A CA 1
ATOM 1685 C C . LEU A 1 243 ? 22.070 33.411 71.216 1.00 61.52 265 LEU A C 1
ATOM 1686 O O . LEU A 1 243 ? 21.678 33.931 72.248 1.00 63.41 265 LEU A O 1
ATOM 1691 N N . SER A 1 244 ? 21.814 33.915 70.000 1.00 57.67 266 SER A N 1
ATOM 1692 C CA . SER A 1 244 ? 20.928 35.049 69.735 1.00 59.66 266 SER A CA 1
ATOM 1693 C C . SER A 1 244 ? 19.650 34.493 69.132 1.00 62.57 266 SER A C 1
ATOM 1694 O O . SER A 1 244 ? 19.657 33.977 68.016 1.00 58.06 266 SER A O 1
ATOM 1697 N N . VAL A 1 245 ? 18.576 34.503 69.935 1.00 63.91 267 VAL A N 1
ATOM 1698 C CA . VAL A 1 245 ? 17.269 33.936 69.601 1.00 63.30 267 VAL A CA 1
ATOM 1699 C C . VAL A 1 245 ? 16.241 35.071 69.545 1.00 73.02 267 VAL A C 1
ATOM 1700 O O . VAL A 1 245 ? 16.273 35.945 70.411 1.00 75.99 267 VAL A O 1
ATOM 1704 N N . GLN A 1 246 ? 15.361 35.071 68.503 1.00 70.98 268 GLN A N 1
ATOM 1705 C CA . GLN A 1 246 ? 14.295 36.065 68.300 1.00 75.55 268 GLN A CA 1
ATOM 1706 C C . GLN A 1 246 ? 13.316 36.084 69.474 1.00 85.57 268 GLN A C 1
ATOM 1707 O O . GLN A 1 246 ? 12.783 35.043 69.869 1.00 84.58 268 GLN A O 1
ATOM 1713 N N . SER A 1 247 ? 13.098 37.280 70.030 1.00 87.45 269 SER A N 1
ATOM 1714 C CA . SER A 1 247 ? 12.215 37.499 71.170 1.00 90.86 269 SER A CA 1
ATOM 1715 C C . SER A 1 247 ? 11.238 38.638 70.862 1.00 99.92 269 SER A C 1
ATOM 1716 O O . SER A 1 247 ? 10.620 39.197 71.776 1.00 104.29 269 SER A O 1
ATOM 1719 N N . GLY A 1 248 ? 11.086 38.932 69.568 1.00 95.26 270 GLY A N 1
ATOM 1720 C CA . GLY A 1 248 ? 10.215 39.980 69.051 1.00 97.95 270 GLY A CA 1
ATOM 1721 C C . GLY A 1 248 ? 10.903 40.837 68.010 1.00 102.15 270 GLY A C 1
ATOM 1722 O O . GLY A 1 248 ? 11.324 40.325 66.963 1.00 99.50 270 GLY A O 1
ATOM 1723 N N . VAL A 1 249 ? 11.040 42.148 68.311 1.00 101.94 271 VAL A N 1
ATOM 1724 C CA . VAL A 1 249 ? 11.667 43.148 67.446 1.00 102.94 271 VAL A CA 1
ATOM 1725 C C . VAL A 1 249 ? 13.165 42.839 67.268 1.00 103.02 271 VAL A C 1
ATOM 1726 O O . VAL A 1 249 ? 13.612 42.637 66.136 1.00 101.10 271 VAL A O 1
ATOM 1728 N N . GLU A 1 250 ? 13.922 42.776 68.384 1.00 98.25 272 GLU A N 1
ATOM 1729 C CA . GLU A 1 250 ? 15.361 42.499 68.394 1.00 94.60 272 GLU A CA 1
ATOM 1730 C C . GLU A 1 250 ? 15.650 41.135 69.026 1.00 92.80 272 GLU A C 1
ATOM 1731 O O . GLU A 1 250 ? 15.008 40.806 70.023 1.00 93.10 272 GLU A O 1
ATOM 1733 N N . PRO A 1 251 ? 16.584 40.312 68.473 1.00 84.92 273 PRO A N 1
ATOM 1734 C CA . PRO A 1 251 ? 16.891 39.017 69.114 1.00 81.06 273 PRO A CA 1
ATOM 1735 C C . PRO A 1 251 ? 17.741 39.200 70.365 1.00 87.32 273 PRO A C 1
ATOM 1736 O O . PRO A 1 251 ? 18.721 39.948 70.337 1.00 90.63 273 PRO A O 1
ATOM 1740 N N . LYS A 1 252 ? 17.363 38.535 71.461 1.00 81.40 274 LYS A N 1
ATOM 1741 C CA . LYS A 1 252 ? 18.091 38.622 72.723 1.00 82.01 274 LYS A CA 1
ATOM 1742 C C . LYS A 1 252 ? 19.266 37.621 72.761 1.00 79.91 274 LYS A C 1
ATOM 1743 O O . LYS A 1 252 ? 19.183 36.544 72.160 1.00 75.37 274 LYS A O 1
ATOM 1745 N N . GLU A 1 253 ? 20.363 37.994 73.461 1.00 75.92 275 GLU A N 1
ATOM 1746 C CA . GLU A 1 253 ? 21.528 37.135 73.669 1.00 71.83 275 GLU A CA 1
ATOM 1747 C C . GLU A 1 253 ? 21.334 36.262 74.899 1.00 74.41 275 GLU A C 1
ATOM 1748 O O . GLU A 1 253 ? 20.771 36.712 75.893 1.00 76.81 275 GLU A O 1
ATOM 1754 N N . TYR A 1 254 ? 21.797 35.011 74.822 1.00 68.45 276 TYR A N 1
ATOM 1755 C CA . TYR A 1 254 ? 21.710 34.022 75.890 1.00 68.61 276 TYR A CA 1
ATOM 1756 C C . TYR A 1 254 ? 23.067 33.279 75.991 1.00 70.68 276 TYR A C 1
ATOM 1757 O O . TYR A 1 254 ? 23.462 32.580 75.053 1.00 65.99 276 TYR A O 1
ATOM 1766 N N . PRO A 1 255 ? 23.817 33.457 77.104 1.00 70.75 277 PRO A N 1
ATOM 1767 C CA . PRO A 1 255 ? 25.155 32.846 77.188 1.00 68.93 277 PRO A CA 1
ATOM 1768 C C . PRO A 1 255 ? 25.175 31.499 77.921 1.00 71.71 277 PRO A C 1
ATOM 1769 O O . PRO A 1 255 ? 24.456 31.297 78.909 1.00 73.79 277 PRO A O 1
ATOM 1773 N N . PHE A 1 256 ? 26.041 30.589 77.434 1.00 64.14 278 PHE A N 1
ATOM 1774 C CA . PHE A 1 256 ? 26.265 29.250 77.988 1.00 62.55 278 PHE A CA 1
ATOM 1775 C C . PHE A 1 256 ? 27.749 29.067 78.336 1.00 67.36 278 PHE A C 1
ATOM 1776 O O . PHE A 1 256 ? 28.594 29.613 77.621 1.00 66.24 278 PHE A O 1
ATOM 1784 N N . PRO A 1 257 ? 28.116 28.334 79.419 1.00 65.77 279 PRO A N 1
ATOM 1785 C CA . PRO A 1 257 ? 29.553 28.170 79.726 1.00 65.88 279 PRO A CA 1
ATOM 1786 C C . PRO A 1 257 ? 30.190 27.272 78.684 1.00 67.22 279 PRO A C 1
ATOM 1787 O O . PRO A 1 257 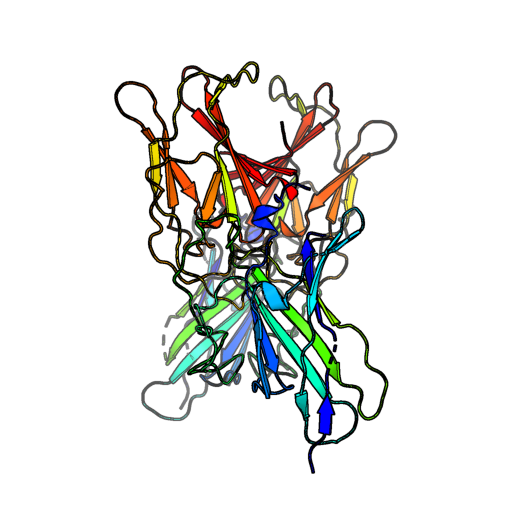? 29.765 26.124 78.509 1.00 65.85 279 PRO A O 1
ATOM 1791 N N . ALA A 1 258 ? 31.165 27.834 77.939 1.00 62.53 280 ALA A N 1
ATOM 1792 C CA . ALA A 1 258 ? 31.848 27.193 76.815 1.00 57.59 280 ALA A CA 1
ATOM 1793 C C . ALA A 1 258 ? 32.487 25.854 77.206 1.00 58.89 280 ALA A C 1
ATOM 1794 O O . ALA A 1 258 ? 32.493 24.938 76.398 1.00 54.28 280 ALA A O 1
ATOM 1796 N N . ASN A 1 259 ? 32.961 25.725 78.459 1.00 59.73 281 ASN A N 1
ATOM 1797 C CA . ASN A 1 259 ? 33.631 24.516 78.952 1.00 58.17 281 ASN A CA 1
ATOM 1798 C C . ASN A 1 259 ? 32.614 23.363 79.286 1.00 58.74 281 ASN A C 1
ATOM 1799 O O . ASN A 1 259 ? 33.051 22.276 79.684 1.00 56.82 281 ASN A O 1
ATOM 1804 N N . LYS A 1 260 ? 31.297 23.556 79.053 1.00 54.73 282 LYS A N 1
ATOM 1805 C CA . LYS A 1 260 ? 30.323 22.489 79.294 1.00 54.81 282 LYS A CA 1
ATOM 1806 C C . LYS A 1 260 ? 30.255 21.531 78.083 1.00 58.04 282 LYS A C 1
ATOM 1807 O O . LYS A 1 260 ? 29.767 20.401 78.222 1.00 59.91 282 LYS A O 1
ATOM 1811 N N . PHE A 1 261 ? 30.764 21.968 76.904 1.00 49.80 283 PHE A N 1
ATOM 1812 C CA . PHE A 1 261 ? 30.702 21.200 75.664 1.00 45.44 283 PHE A CA 1
ATOM 1813 C C . PHE A 1 261 ? 32.023 20.460 75.457 1.00 51.45 283 PHE A C 1
ATOM 1814 O O . PHE A 1 261 ? 33.006 21.042 74.993 1.00 53.40 283 PHE A O 1
ATOM 1822 N N . ILE A 1 262 ? 32.050 19.181 75.858 1.00 45.02 284 ILE A N 1
ATOM 1823 C CA . ILE A 1 262 ? 33.235 18.335 75.813 1.00 43.13 284 ILE A CA 1
ATOM 1824 C C . ILE A 1 262 ? 33.228 17.541 74.511 1.00 46.17 284 ILE A C 1
ATOM 1825 O O . ILE A 1 262 ? 32.179 17.123 74.050 1.00 47.72 284 ILE A O 1
ATOM 1830 N N . LYS A 1 263 ? 34.406 17.364 73.909 1.00 41.79 285 LYS A N 1
ATOM 1831 C CA . LYS A 1 263 ? 34.622 16.568 72.707 1.00 38.94 285 LYS A CA 1
ATOM 1832 C C . LYS A 1 263 ? 34.043 15.156 72.860 1.00 43.61 285 LYS A C 1
ATOM 1833 O O . LYS A 1 263 ? 34.208 14.518 73.914 1.00 46.41 285 LYS A O 1
ATOM 1839 N N . GLY A 1 264 ? 33.415 14.674 71.800 1.00 35.87 286 GLY A N 1
ATOM 1840 C CA . GLY A 1 264 ? 32.856 13.335 71.775 1.00 36.04 286 GLY A CA 1
ATOM 1841 C C . GLY A 1 264 ? 31.520 13.229 72.452 1.00 41.19 286 GLY A C 1
ATOM 1842 O O . GLY A 1 264 ? 31.112 12.124 72.798 1.00 42.81 286 GLY A O 1
ATOM 1843 N N . ASN A 1 265 ? 30.837 14.373 72.646 1.00 37.98 287 ASN A N 1
ATOM 1844 C CA . ASN A 1 265 ? 29.517 14.409 73.267 1.00 40.25 287 ASN A CA 1
ATOM 1845 C C . ASN A 1 265 ? 28.489 15.121 72.364 1.00 42.29 287 ASN A C 1
ATOM 1846 O O . ASN A 1 265 ? 28.869 15.935 71.524 1.00 42.37 287 ASN A O 1
ATOM 1851 N N . TYR A 1 266 ? 27.202 14.784 72.528 1.00 40.46 288 TYR A N 1
ATOM 1852 C CA . TYR A 1 266 ? 26.068 15.358 71.788 1.00 40.43 288 TYR A CA 1
ATOM 1853 C C . TYR A 1 266 ? 25.153 16.037 72.800 1.00 46.06 288 TYR A C 1
ATOM 1854 O O . TYR A 1 266 ? 24.769 15.445 73.802 1.00 48.83 288 TYR A O 1
ATOM 1863 N N . TYR A 1 267 ? 24.875 17.320 72.555 1.00 42.50 289 TYR A N 1
ATOM 1864 C CA . TYR A 1 267 ? 24.089 18.182 73.422 1.00 43.11 289 TYR A CA 1
ATOM 1865 C C . TYR A 1 267 ? 22.858 18.727 72.731 1.00 48.21 289 TYR A C 1
ATOM 1866 O O . TYR A 1 267 ? 22.864 18.917 71.513 1.00 45.73 289 TYR A O 1
ATOM 1875 N N . ARG A 1 268 ? 21.805 18.989 73.516 1.00 49.01 290 ARG A N 1
ATOM 1876 C CA . ARG A 1 268 ? 20.580 19.637 73.061 1.00 49.71 290 ARG A CA 1
ATOM 1877 C C . ARG A 1 268 ? 20.265 20.843 73.963 1.00 55.13 290 ARG A C 1
ATOM 1878 O O . ARG A 1 268 ? 20.238 20.707 75.187 1.00 57.63 290 ARG A O 1
ATOM 1886 N N . ILE A 1 269 ? 20.033 22.019 73.345 1.00 50.04 291 ILE A N 1
ATOM 1887 C CA . ILE A 1 269 ? 19.666 23.258 74.036 1.00 50.47 291 ILE A CA 1
ATOM 1888 C C . ILE A 1 269 ? 18.189 23.495 73.780 1.00 57.37 291 ILE A C 1
ATOM 1889 O O . ILE A 1 269 ? 17.745 23.716 72.649 1.00 55.48 291 ILE A O 1
ATOM 1894 N N . LYS A 1 270 ? 17.450 23.464 74.871 1.00 58.94 292 LYS A N 1
ATOM 1895 C CA . LYS A 1 270 ? 16.011 23.645 74.967 1.00 61.04 292 LYS A CA 1
ATOM 1896 C C . LYS A 1 270 ? 15.711 24.776 75.953 1.00 64.61 292 LYS A C 1
ATOM 1897 O O . LYS A 1 270 ? 16.377 24.885 76.979 1.00 63.28 292 LYS A O 1
ATOM 1903 N N . GLY A 1 271 ? 14.728 25.607 75.609 1.00 61.71 293 GLY A N 1
ATOM 1904 C CA . GLY A 1 271 ? 14.276 26.718 76.432 1.00 64.52 293 GLY A CA 1
ATOM 1905 C C . GLY A 1 271 ? 12.851 26.539 76.904 1.00 70.44 293 GLY A C 1
ATOM 1906 O O . GLY A 1 271 ? 12.025 25.955 76.188 1.00 68.15 293 GLY A O 1
ATOM 1907 N N . LEU A 1 272 ? 12.554 27.032 78.117 1.00 71.22 294 LEU A N 1
ATOM 1908 C CA . LEU A 1 272 ? 11.200 26.941 78.706 1.00 74.09 294 LEU A CA 1
ATOM 1909 C C . LEU A 1 272 ? 10.671 28.347 79.004 1.00 79.44 294 LEU A C 1
ATOM 1910 O O . LEU A 1 272 ? 11.228 29.038 79.866 1.00 80.48 294 LEU A O 1
ATOM 1915 N N . LYS A 1 273 ? 9.615 28.771 78.251 1.00 77.07 295 LYS A N 1
ATOM 1916 C CA . LYS A 1 273 ? 8.948 30.084 78.338 1.00 80.91 295 LYS A CA 1
ATOM 1917 C C . LYS A 1 273 ? 7.834 30.000 79.384 1.00 94.95 295 LYS A C 1
ATOM 1918 O O . LYS A 1 273 ? 7.134 28.985 79.449 1.00 94.59 295 LYS A O 1
ATOM 1924 N N . SER A 1 274 ? 7.696 31.041 80.232 1.00 99.56 296 SER A N 1
ATOM 1925 C CA . SER A 1 274 ? 6.708 31.030 81.307 1.00 105.40 296 SER A CA 1
ATOM 1926 C C . SER A 1 274 ? 6.053 32.412 81.508 1.00 117.93 296 SER A C 1
ATOM 1927 O O . SER A 1 274 ? 5.748 32.781 82.657 1.00 122.46 296 SER A O 1
ATOM 1930 N N . SER A 1 275 ? 5.808 33.164 80.392 1.00 115.35 297 SER A N 1
ATOM 1931 C CA . SER A 1 275 ? 5.211 34.523 80.375 1.00 119.22 297 SER A CA 1
ATOM 1932 C C . SER A 1 275 ? 5.982 35.450 81.368 1.00 126.29 297 SER A C 1
ATOM 1933 O O . SER A 1 275 ? 5.410 36.312 82.046 1.00 130.96 297 SER A O 1
ATOM 1936 N N . THR A 1 276 ? 7.306 35.211 81.430 1.00 119.95 298 THR A N 1
ATOM 1937 C CA . THR A 1 276 ? 8.351 35.878 82.207 1.00 121.56 298 THR A CA 1
ATOM 1938 C C . THR A 1 276 ? 9.602 35.770 81.317 1.00 119.42 298 THR A C 1
ATOM 1939 O O . THR A 1 276 ? 9.561 36.176 80.151 1.00 117.18 298 THR A O 1
ATOM 1943 N N . GLU A 1 277 ? 10.664 35.141 81.826 1.00 112.23 299 GLU A N 1
ATOM 1944 C CA . GLU A 1 277 ? 11.906 34.930 81.117 1.00 106.83 299 GLU A CA 1
ATOM 1945 C C . GLU A 1 277 ? 11.892 33.524 80.479 1.00 102.66 299 GLU A C 1
ATOM 1946 O O . GLU A 1 277 ? 10.819 32.921 80.342 1.00 102.42 299 GLU A O 1
ATOM 1948 N N . ILE A 1 278 ? 13.069 33.023 80.068 1.00 92.20 300 ILE A N 1
ATOM 1949 C CA . ILE A 1 278 ? 13.240 31.680 79.506 1.00 86.66 300 ILE A CA 1
ATOM 1950 C C . ILE A 1 278 ? 14.247 30.920 80.410 1.00 89.45 300 ILE A C 1
ATOM 1951 O O . ILE A 1 278 ? 15.314 31.441 80.755 1.00 88.52 300 ILE A O 1
ATOM 1956 N N . GLU A 1 279 ? 13.867 29.697 80.797 1.00 84.75 301 GLU A N 1
ATOM 1957 C CA . GLU A 1 279 ? 14.651 28.794 81.632 1.00 83.74 301 GLU A CA 1
ATOM 1958 C C . GLU A 1 279 ? 15.282 27.754 80.700 1.00 81.00 301 GLU A C 1
ATOM 1959 O O . GLU A 1 279 ? 14.587 26.863 80.203 1.00 78.51 301 GLU A O 1
ATOM 1965 N N . TRP A 1 280 ? 16.591 27.924 80.407 1.00 74.81 302 TRP A N 1
ATOM 1966 C CA . TRP A 1 280 ? 17.344 27.096 79.475 1.00 70.82 302 TRP A CA 1
ATOM 1967 C C . TRP A 1 280 ? 17.833 25.808 80.130 1.00 74.95 302 TRP A C 1
ATOM 1968 O O . TRP A 1 280 ? 18.246 25.783 81.290 1.00 77.98 302 TRP A O 1
ATOM 1979 N N . VAL A 1 281 ? 17.811 24.743 79.327 1.00 69.26 303 VAL A N 1
ATOM 1980 C CA . VAL A 1 281 ? 18.147 23.359 79.652 1.00 68.54 303 VAL A CA 1
ATOM 1981 C C . VAL A 1 281 ? 19.257 22.842 78.719 1.00 71.12 303 VAL A C 1
ATOM 1982 O O . VAL A 1 281 ? 19.101 22.807 77.486 1.00 69.43 303 VAL A O 1
ATOM 1986 N N . LEU A 1 282 ? 20.356 22.390 79.315 1.00 67.30 304 LEU A N 1
ATOM 1987 C CA . LEU A 1 282 ? 21.422 21.796 78.532 1.00 63.64 304 LEU A CA 1
ATOM 1988 C C . LEU A 1 282 ? 21.428 20.301 78.806 1.00 65.39 304 LEU A C 1
ATOM 1989 O O . LEU A 1 282 ? 21.634 19.885 79.949 1.00 67.38 304 LEU A O 1
ATOM 1994 N N . GLU A 1 283 ? 21.156 19.503 77.763 1.00 58.31 305 GLU A N 1
ATOM 1995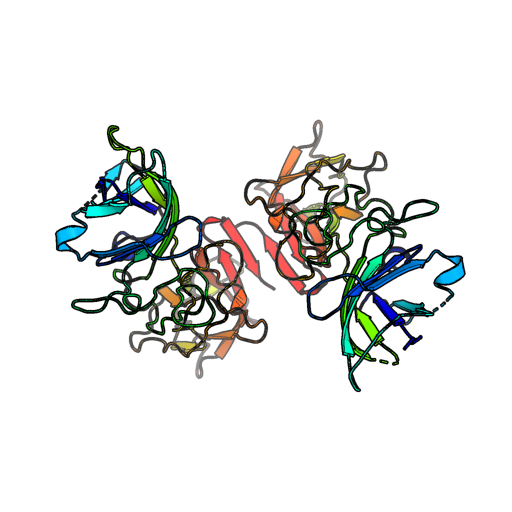 C CA . GLU A 1 283 ? 21.091 18.047 77.873 1.00 58.49 305 GLU A CA 1
ATOM 1996 C C . GLU A 1 283 ? 22.338 17.374 77.260 1.00 60.66 305 GLU A C 1
ATOM 1997 O O . GLU A 1 283 ? 22.771 17.741 76.178 1.00 56.58 305 GLU A O 1
ATOM 2003 N N . ASN A 1 284 ? 22.882 16.378 77.962 1.00 58.80 306 ASN A N 1
ATOM 2004 C CA . ASN A 1 284 ? 23.930 15.533 77.441 1.00 57.58 306 ASN A CA 1
ATOM 2005 C C . ASN A 1 284 ? 23.198 14.264 77.029 1.00 63.96 306 ASN A C 1
ATOM 2006 O O . ASN A 1 284 ? 22.815 13.460 77.876 1.00 68.19 306 ASN A O 1
ATOM 2011 N N . VAL A 1 285 ? 22.941 14.132 75.743 1.00 58.30 307 VAL A N 1
ATOM 2012 C CA . VAL A 1 285 ? 22.093 13.097 75.144 1.00 58.79 307 VAL A CA 1
ATOM 2013 C C . VAL A 1 285 ? 22.610 11.662 75.451 1.00 66.71 307 VAL A C 1
ATOM 2014 O O . VAL A 1 285 ? 21.813 10.839 75.902 1.00 68.63 307 VAL A O 1
ATOM 2018 N N . GLU A 1 286 ? 23.881 11.347 75.171 1.00 64.39 308 GLU A N 1
ATOM 2019 C CA . GLU A 1 286 ? 24.353 9.978 75.400 1.00 66.14 308 GLU A CA 1
ATOM 2020 C C . GLU A 1 286 ? 24.361 9.631 76.902 1.00 71.94 308 GLU A C 1
ATOM 2021 O O . GLU A 1 286 ? 24.092 8.482 77.240 1.00 74.68 308 GLU A O 1
ATOM 2027 N N . ASP A 1 287 ? 24.627 10.599 77.787 1.00 67.72 309 ASP A N 1
ATOM 2028 C CA . ASP A 1 287 ? 24.670 10.319 79.221 1.00 71.15 309 ASP A CA 1
ATOM 2029 C C . ASP A 1 287 ? 23.291 10.321 79.864 1.00 76.83 309 ASP A C 1
ATOM 2030 O O . ASP A 1 287 ? 23.149 9.790 80.969 1.00 80.19 309 ASP A O 1
ATOM 2035 N N . LYS A 1 288 ? 22.286 10.903 79.174 1.00 71.67 310 LYS A N 1
ATOM 2036 C CA . LYS A 1 288 ? 20.902 11.089 79.626 1.00 73.63 310 LYS A CA 1
ATOM 2037 C C . LYS A 1 288 ? 20.936 11.882 80.954 1.00 78.37 310 LYS A C 1
ATOM 2038 O O . LYS A 1 288 ? 20.519 11.408 82.015 1.00 81.42 310 LYS A O 1
ATOM 2044 N N . GLU A 1 289 ? 21.478 13.104 80.852 1.00 71.95 311 GLU A N 1
ATOM 2045 C CA . GLU A 1 289 ? 21.607 14.081 81.929 1.00 73.84 311 GLU A CA 1
ATOM 2046 C C . GLU A 1 289 ? 21.233 15.473 81.420 1.00 76.28 311 GLU A C 1
ATOM 2047 O O . GLU A 1 289 ? 21.464 15.797 80.253 1.00 72.09 311 GLU A O 1
ATOM 2053 N N . VAL A 1 290 ? 20.667 16.285 82.303 1.00 76.73 312 VAL A N 1
ATOM 2054 C CA . VAL A 1 290 ? 20.206 17.645 82.025 1.00 76.76 312 VAL A CA 1
ATOM 2055 C C . VAL A 1 290 ? 20.783 18.619 83.071 1.00 85.42 312 VAL A C 1
ATOM 2056 O O . VAL A 1 290 ? 20.940 18.243 84.227 1.00 88.60 312 VAL A O 1
ATOM 2060 N N . THR A 1 291 ? 21.071 19.872 82.651 1.00 82.23 313 THR A N 1
ATOM 2061 C CA . THR A 1 291 ? 21.640 20.929 83.497 1.00 84.87 313 THR A CA 1
ATOM 2062 C C . THR A 1 291 ? 20.968 22.288 83.193 1.00 91.00 313 THR A C 1
ATOM 2063 O O . THR A 1 291 ? 20.983 22.768 82.053 1.00 87.84 313 THR A O 1
ATOM 2067 N N . LEU A 1 292 ? 20.429 22.916 84.246 1.00 93.00 314 LEU A N 1
ATOM 2068 C CA . LEU A 1 292 ? 19.774 24.226 84.205 1.00 95.14 314 LEU A CA 1
ATOM 2069 C C . LEU A 1 292 ? 20.220 25.076 85.405 1.00 105.31 314 LEU A C 1
ATOM 2070 O O . LEU A 1 292 ? 21.049 24.629 86.210 1.00 106.06 314 LEU A O 1
ATOM 2075 N N . ASP A 1 293 ? 19.668 26.303 85.526 1.00 105.71 315 ASP A N 1
ATOM 2076 C CA . ASP A 1 293 ? 19.982 27.229 86.623 1.00 143.52 315 ASP A CA 1
ATOM 2077 C C . ASP A 1 293 ? 19.155 26.891 87.861 1.00 161.02 315 ASP A C 1
ATOM 2078 O O . ASP A 1 293 ? 18.225 26.090 87.781 1.00 115.99 315 ASP A O 1
ATOM 2083 N N . LEU B 1 12 ? 74.962 28.993 103.007 1.00 125.89 34 LEU B N 1
ATOM 2084 C CA . LEU B 1 12 ? 73.717 29.698 102.710 1.00 123.51 34 LEU B CA 1
ATOM 2085 C C . LEU B 1 12 ? 72.501 28.995 103.348 1.00 122.26 34 LEU B C 1
ATOM 2086 O O . LEU B 1 12 ? 72.284 27.807 103.104 1.00 119.48 34 LEU B O 1
ATOM 2088 N N . SER B 1 13 ? 71.716 29.739 104.170 1.00 117.58 35 SER B N 1
ATOM 2089 C CA . SER B 1 13 ? 70.491 29.266 104.851 1.00 112.07 35 SER B CA 1
ATOM 2090 C C . SER B 1 13 ? 69.436 30.407 104.956 1.00 115.45 35 SER B C 1
ATOM 2091 O O . SER B 1 13 ? 69.804 31.588 104.901 1.00 119.48 35 SER B O 1
ATOM 2094 N N . PHE B 1 14 ? 68.123 30.042 105.070 1.00 106.40 36 PHE B N 1
ATOM 2095 C CA . PHE B 1 14 ? 67.014 31.006 105.068 1.00 105.50 36 PHE B CA 1
ATOM 2096 C C . PHE B 1 14 ? 65.751 30.487 105.823 1.00 102.36 36 PHE B C 1
ATOM 2097 O O . PHE B 1 14 ? 65.423 29.298 105.745 1.00 98.11 36 PHE B O 1
ATOM 2105 N N . ASP B 1 15 ? 65.032 31.415 106.517 1.00 97.18 37 ASP B N 1
ATOM 2106 C CA . ASP B 1 15 ? 63.800 31.156 107.265 1.00 92.39 37 ASP B CA 1
ATOM 2107 C C . ASP B 1 15 ? 62.617 31.756 106.500 1.00 92.27 37 ASP B C 1
ATOM 2108 O O . ASP B 1 15 ? 62.625 32.936 106.148 1.00 94.45 37 ASP B O 1
ATOM 2121 N N . SER B 1 17 ? 58.468 32.536 106.020 1.00 83.73 39 SER B N 1
ATOM 2122 C CA . SER B 1 17 ? 57.172 32.831 106.617 1.00 82.47 39 SER B CA 1
ATOM 2123 C C . SER B 1 17 ? 56.112 32.237 105.701 1.00 86.29 39 SER B C 1
ATOM 2124 O O . SER B 1 17 ? 56.082 32.564 104.513 1.00 87.19 39 SER B O 1
ATOM 2127 N N . LEU B 1 18 ? 55.298 31.308 106.229 1.00 81.31 40 LEU B N 1
ATOM 2128 C CA . LEU B 1 18 ? 54.289 30.571 105.472 1.00 79.49 40 LEU B CA 1
ATOM 2129 C C . LEU B 1 18 ? 52.866 30.905 105.938 1.00 82.17 40 LEU B C 1
ATOM 2130 O O . LEU B 1 18 ? 52.608 30.903 107.143 1.00 82.23 40 LEU B O 1
ATOM 2135 N N . VAL B 1 19 ? 51.947 31.181 104.999 1.00 77.10 41 VAL B N 1
ATOM 2136 C CA . VAL B 1 19 ? 50.545 31.473 105.318 1.00 75.47 41 VAL B CA 1
ATOM 2137 C C . VAL B 1 19 ? 49.667 30.422 104.616 1.00 74.91 41 VAL B C 1
ATOM 2138 O O . VAL B 1 19 ? 49.680 30.345 103.390 1.00 74.13 41 VAL B O 1
ATOM 2142 N N . LEU B 1 20 ? 48.923 29.606 105.403 1.00 69.17 42 LEU B N 1
ATOM 2143 C CA . LEU B 1 20 ? 48.038 28.552 104.872 1.00 66.43 42 LEU B CA 1
ATOM 2144 C C . LEU B 1 20 ? 46.587 29.023 104.900 1.00 71.20 42 LEU B C 1
ATOM 2145 O O . LEU B 1 20 ? 46.020 29.189 105.980 1.00 70.71 42 LEU B O 1
ATOM 2150 N N . LEU B 1 21 ? 45.999 29.254 103.717 1.00 68.97 43 LEU B N 1
ATOM 2151 C CA . LEU B 1 21 ? 44.619 29.711 103.592 1.00 69.73 43 LEU B CA 1
ATOM 2152 C C . LEU B 1 21 ? 43.700 28.598 103.126 1.00 72.39 43 LEU B C 1
ATOM 2153 O O . LE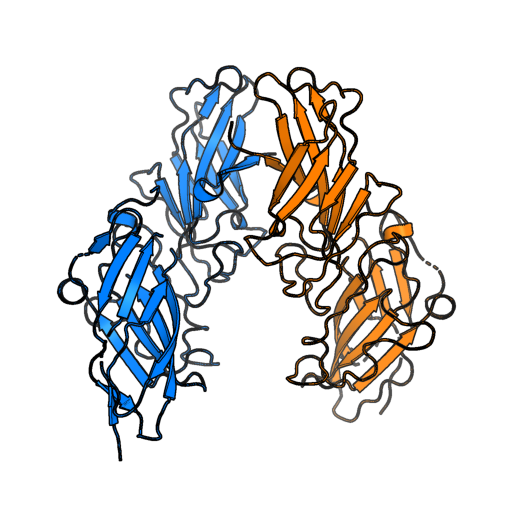U B 1 21 ? 43.953 27.950 102.106 1.00 71.35 43 LEU B O 1
ATOM 2158 N N . THR B 1 22 ? 42.588 28.424 103.858 1.00 68.82 44 THR B N 1
ATOM 2159 C CA . THR B 1 22 ? 41.500 27.494 103.563 1.00 67.77 44 THR B CA 1
ATOM 2160 C C . THR B 1 22 ? 40.226 28.352 103.505 1.00 76.91 44 THR B C 1
ATOM 2161 O O . THR B 1 22 ? 39.991 29.177 104.401 1.00 77.57 44 THR B O 1
ATOM 2165 N N . GLY B 1 23 ? 39.447 28.174 102.439 1.00 76.48 45 GLY B N 1
ATOM 2166 C CA . GLY B 1 23 ? 38.239 28.948 102.164 1.00 79.68 45 GLY B CA 1
ATOM 2167 C C . GLY B 1 23 ? 38.447 29.744 100.890 1.00 90.25 45 GLY B C 1
ATOM 2168 O O . GLY B 1 23 ? 38.931 29.186 99.897 1.00 91.12 45 GLY B O 1
ATOM 2169 N N . ASP B 1 24 ? 38.151 31.059 100.905 1.00 91.08 46 ASP B N 1
ATOM 2170 C CA . ASP B 1 24 ? 38.349 31.909 99.719 1.00 94.38 46 ASP B CA 1
ATOM 2171 C C . ASP B 1 24 ? 39.829 32.364 99.596 1.00 99.30 46 ASP B C 1
ATOM 2172 O O . ASP B 1 24 ? 40.749 31.555 99.399 1.00 96.23 46 ASP B O 1
ATOM 2174 N N . THR B 1 35 ? 33.035 28.050 99.473 1.00 103.56 57 THR B N 1
ATOM 2175 C CA . THR B 1 35 ? 32.241 28.658 100.541 1.00 104.05 57 THR B CA 1
ATOM 2176 C C . THR B 1 35 ? 31.396 27.548 101.249 1.00 104.75 57 THR B C 1
ATOM 2177 O O . THR B 1 35 ? 31.565 26.361 100.937 1.00 102.28 57 THR B O 1
ATOM 2181 N N . TYR B 1 36 ? 30.552 27.945 102.252 1.00 100.91 58 TYR B N 1
ATOM 2182 C CA . TYR B 1 36 ? 29.664 27.103 103.079 1.00 99.29 58 TYR B CA 1
ATOM 2183 C C . TYR B 1 36 ? 30.467 26.039 103.898 1.00 96.45 58 TYR B C 1
ATOM 2184 O O . TYR B 1 36 ? 29.896 25.039 104.349 1.00 95.66 58 TYR B O 1
ATOM 2193 N N . ALA B 1 37 ? 31.776 26.273 104.104 1.00 88.12 59 ALA B N 1
ATOM 2194 C CA . ALA B 1 37 ? 32.612 25.377 104.895 1.00 83.91 59 ALA B CA 1
ATOM 2195 C C . ALA B 1 37 ? 32.483 25.720 106.376 1.00 83.78 59 ALA B C 1
ATOM 2196 O O . ALA B 1 37 ? 32.512 26.897 106.735 1.00 84.29 59 ALA B O 1
ATOM 2198 N N . THR B 1 38 ? 32.327 24.705 107.243 1.00 76.82 60 THR B N 1
ATOM 2199 C CA . THR B 1 38 ? 32.198 24.963 108.681 1.00 76.17 60 THR B CA 1
ATOM 2200 C C . THR B 1 38 ? 33.596 25.190 109.285 1.00 76.38 60 THR B C 1
ATOM 2201 O O . THR B 1 38 ? 34.614 24.888 108.647 1.00 74.31 60 THR B O 1
ATOM 2205 N N . THR B 1 39 ? 33.629 25.717 110.524 1.00 71.92 61 THR B N 1
ATOM 2206 C CA . THR B 1 39 ? 34.846 25.976 111.286 1.00 70.69 61 THR B CA 1
ATOM 2207 C C . THR B 1 39 ? 35.605 24.651 111.408 1.00 71.85 61 THR B C 1
ATOM 2208 O O . THR B 1 39 ? 36.829 24.649 111.212 1.00 70.15 61 THR B O 1
ATOM 2212 N N . GLU B 1 40 ? 34.875 23.526 111.627 1.00 66.74 62 GLU B N 1
ATOM 2213 C CA . GLU B 1 40 ? 35.494 22.200 111.696 1.00 64.49 62 GLU B CA 1
ATOM 2214 C C . GLU B 1 40 ? 36.194 21.854 110.383 1.00 64.58 62 GLU B C 1
ATOM 2215 O O . GLU B 1 40 ? 37.367 21.483 110.386 1.00 62.58 62 GLU B O 1
ATOM 2221 N N . GLU B 1 41 ? 35.483 22.033 109.258 1.00 58.76 63 GLU B N 1
ATOM 2222 C CA . GLU B 1 41 ? 35.975 21.694 107.930 1.00 56.40 63 GLU B CA 1
ATOM 2223 C C . GLU B 1 41 ? 37.186 22.580 107.513 1.00 60.22 63 GLU B C 1
ATOM 2224 O O . GLU B 1 41 ? 37.923 22.196 106.613 1.00 60.04 63 GLU B O 1
ATOM 2230 N N . LEU B 1 42 ? 37.404 23.720 108.183 1.00 55.79 64 LEU B N 1
ATOM 2231 C CA . LEU B 1 42 ? 38.515 24.632 107.914 1.00 54.22 64 LEU B CA 1
ATOM 2232 C C . LEU B 1 42 ? 39.692 24.389 108.867 1.00 55.30 64 LEU B C 1
ATOM 2233 O O . LEU B 1 42 ? 40.760 24.988 108.696 1.00 55.12 64 LEU B O 1
ATOM 2238 N N . THR B 1 43 ? 39.491 23.534 109.870 1.00 50.83 65 THR B N 1
ATOM 2239 C CA . THR B 1 43 ? 40.505 23.229 110.891 1.00 50.93 65 THR B CA 1
ATOM 2240 C C . THR B 1 43 ? 41.635 22.377 110.336 1.00 51.86 65 THR B C 1
ATOM 2241 O O . THR B 1 43 ? 41.404 21.410 109.616 1.00 51.28 65 THR B O 1
ATOM 2245 N N . ILE B 1 44 ? 42.855 22.732 110.743 1.00 47.05 66 ILE B N 1
ATOM 2246 C CA . ILE B 1 44 ? 44.091 22.011 110.470 1.00 45.89 66 ILE B CA 1
ATOM 2247 C C . ILE B 1 44 ? 44.671 21.638 111.834 1.00 51.01 66 ILE B C 1
ATOM 2248 O O . ILE B 1 44 ? 44.977 22.516 112.637 1.00 50.55 66 ILE B O 1
ATOM 2253 N N . GLN B 1 45 ? 44.772 20.334 112.109 1.00 49.35 67 GLN B N 1
ATOM 2254 C CA . GLN B 1 45 ? 45.295 19.824 113.372 1.00 51.12 67 GLN B CA 1
ATOM 2255 C C . GLN B 1 45 ? 46.787 19.491 113.253 1.00 55.86 67 GLN B C 1
ATOM 2256 O O . GLN B 1 45 ? 47.498 19.508 114.260 1.00 56.45 67 GLN B O 1
ATOM 2262 N N . ASN B 1 46 ? 47.257 19.232 112.019 1.00 51.20 68 ASN B N 1
ATOM 2263 C CA . ASN B 1 46 ? 48.644 18.889 111.691 1.00 51.57 68 ASN B CA 1
ATOM 2264 C C . ASN B 1 46 ? 48.906 19.085 110.192 1.00 55.32 68 ASN B C 1
ATOM 2265 O O . ASN B 1 46 ? 47.962 19.093 109.410 1.00 55.28 68 ASN B O 1
ATOM 2270 N N . CYS B 1 47 ? 50.166 19.224 109.786 1.00 52.41 69 CYS B N 1
ATOM 2271 C CA . CYS B 1 47 ? 50.509 19.347 108.369 1.00 51.49 69 CYS B CA 1
ATOM 2272 C C . CYS B 1 47 ? 51.958 18.926 108.142 1.00 54.77 69 CYS B C 1
ATOM 2273 O O . CYS B 1 47 ? 52.773 18.871 109.066 1.00 54.37 69 CYS B O 1
ATOM 2276 N N . HIS B 1 48 ? 52.252 18.655 106.875 1.00 51.14 70 HIS B N 1
ATOM 2277 C CA . HIS B 1 48 ? 53.553 18.355 106.317 1.00 52.90 70 HIS B CA 1
ATOM 2278 C C . HIS B 1 48 ? 53.874 19.435 105.306 1.00 57.85 70 HIS B C 1
ATOM 2279 O O . HIS B 1 48 ? 53.052 19.712 104.420 1.00 57.42 70 HIS B O 1
ATOM 2286 N N . VAL B 1 49 ? 55.027 20.088 105.459 1.00 55.62 71 VAL B N 1
ATOM 2287 C CA . VAL B 1 49 ? 55.450 21.133 104.519 1.00 57.10 71 VAL B CA 1
ATOM 2288 C C . VAL B 1 49 ? 56.743 20.653 103.831 1.00 63.93 71 VAL B C 1
ATOM 2289 O O . VAL B 1 49 ? 57.673 20.235 104.517 1.00 64.58 71 VAL B O 1
ATOM 2293 N N . ALA B 1 50 ? 56.757 20.631 102.479 1.00 61.71 72 ALA B N 1
ATOM 2294 C CA . ALA B 1 50 ? 57.918 20.193 101.686 1.00 64.20 72 ALA B CA 1
ATOM 2295 C C . ALA B 1 50 ? 58.348 21.278 100.675 1.00 70.44 72 ALA B C 1
ATOM 2296 O O . ALA B 1 50 ? 57.512 21.780 99.908 1.00 67.67 72 ALA B O 1
ATOM 2298 N N . VAL B 1 51 ? 59.665 21.627 100.687 1.00 70.85 73 VAL B N 1
ATOM 2299 C CA . VAL B 1 51 ? 60.271 22.637 99.807 1.00 74.77 73 VAL B CA 1
ATOM 2300 C C . VAL B 1 51 ? 61.139 21.904 98.759 1.00 85.49 73 VAL B C 1
ATOM 2301 O O . VAL B 1 51 ? 61.965 21.062 99.122 1.00 87.01 73 VAL B O 1
ATOM 2305 N N . PHE B 1 52 ? 60.945 22.228 97.467 1.00 85.26 74 PHE B N 1
ATOM 2306 C CA . PHE B 1 52 ? 61.659 21.585 96.356 1.00 89.03 74 PHE B CA 1
ATOM 2307 C C . PHE B 1 52 ? 62.439 22.585 95.498 1.00 97.70 74 PHE B C 1
ATOM 2308 O O . PHE B 1 52 ? 62.043 23.746 95.397 1.00 98.23 74 PHE B O 1
ATOM 2316 N N . ASP B 1 53 ? 63.500 22.118 94.820 1.00 97.44 75 ASP B N 1
ATOM 2317 C CA . ASP B 1 53 ? 64.271 22.956 93.896 1.00 101.78 75 ASP B CA 1
ATOM 2318 C C . ASP B 1 53 ? 63.621 22.900 92.489 1.00 107.19 75 ASP B C 1
ATOM 2319 O O . ASP B 1 53 ? 62.576 22.263 92.317 1.00 104.13 75 ASP B O 1
ATOM 2324 N N . LYS B 1 54 ? 64.246 23.557 91.490 1.00 108.33 76 LYS B N 1
ATOM 2325 C CA . LYS B 1 54 ? 63.757 23.610 90.104 1.00 110.92 76 LYS B CA 1
ATOM 2326 C C . LYS B 1 54 ? 63.684 22.210 89.462 1.00 114.10 76 LYS B C 1
ATOM 2327 O O . LYS B 1 54 ? 62.807 21.979 88.628 1.00 114.36 76 LYS B O 1
ATOM 2329 N N . ASP B 1 55 ? 64.578 21.284 89.874 1.00 109.85 77 ASP B N 1
ATOM 2330 C CA . ASP B 1 55 ? 64.694 19.924 89.336 1.00 111.26 77 ASP B CA 1
ATOM 2331 C C . ASP B 1 55 ? 63.712 18.917 90.007 1.00 108.65 77 ASP B C 1
ATOM 2332 O O . ASP B 1 55 ? 63.731 17.730 89.666 1.00 109.84 77 ASP B O 1
ATOM 2334 N N . GLY B 1 56 ? 62.861 19.396 90.915 1.00 98.61 78 GLY B N 1
ATOM 2335 C CA . GLY B 1 56 ? 61.895 18.556 91.616 1.00 93.28 78 GLY B CA 1
ATOM 2336 C C . GLY B 1 56 ? 62.445 17.832 92.836 1.00 94.10 78 GLY B C 1
ATOM 2337 O O . GLY B 1 56 ? 61.719 17.066 93.473 1.00 90.51 78 GLY B O 1
ATOM 2338 N N . LYS B 1 57 ? 63.731 18.059 93.173 1.00 91.73 79 LYS B N 1
ATOM 2339 C CA . LYS B 1 57 ? 64.369 17.436 94.332 1.00 89.58 79 LYS B CA 1
ATOM 2340 C C . LYS B 1 57 ? 63.967 18.175 95.603 1.00 87.39 79 LYS B C 1
ATOM 2341 O O . LYS B 1 57 ? 63.985 19.406 95.630 1.00 85.14 79 LYS B O 1
ATOM 2343 N N . ARG B 1 58 ? 63.590 17.420 96.648 1.00 81.79 80 ARG B N 1
ATOM 2344 C CA . ARG B 1 58 ? 63.213 17.990 97.940 1.00 77.92 80 ARG B CA 1
ATOM 2345 C C . ARG B 1 58 ? 64.467 18.499 98.623 1.00 86.05 80 ARG B C 1
ATOM 2346 O O . ARG B 1 58 ? 65.490 17.801 98.620 1.00 87.97 80 ARG B O 1
ATOM 2354 N N . ILE B 1 59 ? 64.411 19.718 99.172 1.00 83.19 81 ILE B N 1
ATOM 2355 C CA . ILE B 1 59 ? 65.568 20.292 99.863 1.00 85.99 81 ILE B CA 1
ATOM 2356 C C . ILE B 1 59 ? 65.244 20.440 101.366 1.00 89.08 81 ILE B C 1
ATOM 2357 O O . ILE B 1 59 ? 66.161 20.425 102.191 1.00 90.80 81 ILE B O 1
ATOM 2362 N N . TYR B 1 60 ? 63.959 20.580 101.715 1.00 82.61 82 TYR B N 1
ATOM 2363 C CA . TYR B 1 60 ? 63.534 20.775 103.100 1.00 79.92 82 TYR B CA 1
ATOM 2364 C C . TYR B 1 60 ? 62.143 20.210 103.337 1.00 79.89 82 TYR B C 1
ATOM 2365 O O . TYR B 1 60 ? 61.316 20.228 102.428 1.00 79.20 82 TYR B O 1
ATOM 2374 N N . PHE B 1 61 ? 61.876 19.737 104.564 1.00 74.62 83 PHE B N 1
ATOM 2375 C CA . PHE B 1 61 ? 60.534 19.320 104.969 1.00 71.36 83 PHE B CA 1
ATOM 2376 C C . PHE B 1 61 ? 60.379 19.559 106.478 1.00 73.27 83 PHE B C 1
ATOM 2377 O O . PHE B 1 61 ? 61.341 19.397 107.225 1.00 74.39 83 PHE B O 1
ATOM 2385 N N . LYS B 1 62 ? 59.178 19.948 106.920 1.00 66.77 84 LYS B N 1
ATOM 2386 C CA . LYS B 1 62 ? 58.893 20.136 108.345 1.00 65.26 84 LYS B CA 1
ATOM 2387 C C . LYS B 1 62 ? 57.468 19.657 108.635 1.00 65.18 84 LYS B C 1
ATOM 2388 O O . LYS B 1 62 ? 56.548 19.972 107.874 1.00 63.12 84 LYS B O 1
ATOM 2394 N N . ASN B 1 63 ? 57.314 18.866 109.726 1.00 61.19 85 ASN B N 1
ATOM 2395 C CA . ASN B 1 63 ? 56.045 18.311 110.199 1.00 59.88 85 ASN B CA 1
ATOM 2396 C C . ASN B 1 63 ? 55.574 19.091 111.417 1.00 64.09 85 ASN B C 1
ATOM 2397 O O . ASN B 1 63 ? 56.275 19.139 112.424 1.00 65.70 85 ASN B O 1
ATOM 2402 N N . PHE B 1 64 ? 54.385 19.703 111.311 1.00 59.07 86 PHE B N 1
ATOM 2403 C CA . PHE B 1 64 ? 53.791 20.550 112.340 1.00 58.99 86 PHE B CA 1
ATOM 2404 C C . PHE B 1 64 ? 52.572 19.911 112.964 1.00 64.10 86 PHE B C 1
ATOM 2405 O O . PHE B 1 64 ? 51.831 19.213 112.283 1.00 62.72 86 PHE B O 1
ATOM 2413 N N . TYR B 1 65 ? 52.337 20.193 114.250 1.00 63.54 87 TYR B N 1
ATOM 2414 C CA . TYR B 1 65 ? 51.182 19.692 115.003 1.00 64.37 87 TYR B CA 1
ATOM 2415 C C . TYR B 1 65 ? 50.456 20.888 115.648 1.00 68.46 87 TYR B C 1
ATOM 2416 O O . TYR B 1 65 ? 50.897 22.024 115.470 1.00 68.35 87 TYR B O 1
ATOM 2425 N N . SER B 1 66 ? 49.310 20.650 116.313 1.00 65.90 88 SER B N 1
ATOM 2426 C CA . SER B 1 66 ? 48.411 21.698 116.832 1.00 66.97 88 SER B CA 1
ATOM 2427 C C . SER B 1 66 ? 49.149 22.796 117.666 1.00 72.54 88 SER B C 1
ATOM 2428 O O . SER B 1 66 ? 48.791 23.973 117.533 1.00 71.91 88 SER B O 1
ATOM 2431 N N . LYS B 1 67 ? 50.177 22.430 118.461 1.00 71.63 89 LYS B N 1
ATOM 2432 C CA . LYS B 1 67 ? 50.922 23.399 119.270 1.00 74.58 89 LYS B CA 1
ATOM 2433 C C . LYS B 1 67 ? 51.788 24.343 118.381 1.00 80.68 89 LYS B C 1
ATOM 2434 O O . LYS B 1 67 ? 52.070 25.477 118.784 1.00 82.83 89 LYS B O 1
ATOM 2440 N N . ASP B 1 68 ? 52.204 23.861 117.187 1.00 75.40 90 ASP B N 1
ATOM 2441 C CA . ASP B 1 68 ? 53.079 24.556 116.236 1.00 74.72 90 ASP B CA 1
ATOM 2442 C C . ASP B 1 68 ? 52.297 25.470 115.297 1.00 79.26 90 ASP B C 1
ATOM 2443 O O . ASP B 1 68 ? 52.773 26.558 114.959 1.00 81.54 90 ASP B O 1
ATOM 2448 N N . LEU B 1 69 ? 51.108 25.012 114.860 1.00 73.61 91 LEU B N 1
ATOM 2449 C CA . LEU B 1 69 ? 50.213 25.687 113.913 1.00 72.85 91 LEU B CA 1
ATOM 2450 C C . LEU B 1 69 ? 49.648 26.983 114.487 1.00 80.40 91 LEU B C 1
ATOM 2451 O O . LEU B 1 69 ? 49.235 27.873 113.729 1.00 81.49 91 LEU B O 1
ATOM 2456 N N . GLY B 1 70 ? 49.662 27.076 115.811 1.00 78.16 92 GLY B N 1
ATOM 2457 C CA . GLY B 1 70 ? 49.208 28.245 116.539 1.00 79.91 92 GLY B CA 1
ATOM 2458 C C . GLY B 1 70 ? 47.735 28.477 116.417 1.00 81.05 92 GLY B C 1
ATOM 2459 O O . GLY B 1 70 ? 46.958 27.550 116.137 1.00 78.80 92 GLY B O 1
ATOM 2460 N N . GLU B 1 71 ? 47.383 29.746 116.666 1.00 78.96 93 GLU B 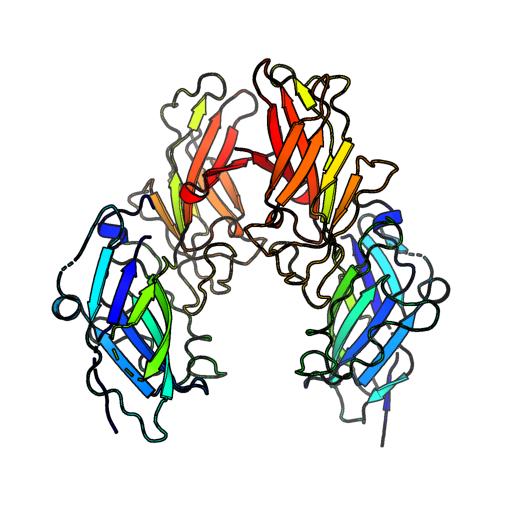N 1
ATOM 2461 C CA . GLU B 1 71 ? 46.033 30.267 116.654 1.00 78.97 93 GLU B CA 1
ATOM 2462 C C . GLU B 1 71 ? 45.486 30.229 115.228 1.00 77.22 93 GLU B C 1
ATOM 2463 O O . GLU B 1 71 ? 46.145 30.660 114.273 1.00 76.44 93 GLU B O 1
ATOM 2477 N N . LYS B 1 73 ? 43.476 31.780 112.768 1.00 71.14 95 LYS B N 1
ATOM 2478 C CA . LYS B 1 73 ? 42.916 33.112 112.554 1.00 73.25 95 LYS B CA 1
ATOM 2479 C C . LYS B 1 73 ? 41.743 32.965 111.599 1.00 74.14 95 LYS B C 1
ATOM 2480 O O . LYS B 1 73 ? 41.845 32.242 110.615 1.00 68.71 95 LYS B O 1
ATOM 2486 N N . THR B 1 74 ? 40.603 33.566 111.906 1.00 75.21 96 THR B N 1
ATOM 2487 C CA . THR B 1 74 ? 39.494 33.371 110.985 1.00 74.51 96 THR B CA 1
ATOM 2488 C C . THR B 1 74 ? 38.835 34.693 110.633 1.00 82.89 96 THR B C 1
ATOM 2489 O O . THR B 1 74 ? 39.052 35.703 111.294 1.00 85.84 96 THR B O 1
ATOM 2493 N N . ILE B 1 75 ? 38.069 34.662 109.539 1.00 80.26 97 ILE B N 1
ATOM 2494 C CA . ILE B 1 75 ? 37.146 35.676 109.052 1.00 84.72 97 ILE B CA 1
ATOM 2495 C C . ILE B 1 75 ? 35.850 34.898 108.698 1.00 90.32 97 ILE B C 1
ATOM 2496 O O . ILE B 1 75 ? 35.629 33.805 109.236 1.00 87.57 97 ILE B O 1
ATOM 2501 N N . GLY B 1 76 ? 35.028 35.441 107.808 1.00 90.85 98 GLY B N 1
ATOM 2502 C CA . GLY B 1 76 ? 33.802 34.794 107.359 1.00 89.87 98 GLY B CA 1
ATOM 2503 C C . GLY B 1 76 ? 34.046 33.630 106.417 1.00 89.74 98 GLY B C 1
ATOM 2504 O O . GLY B 1 76 ? 34.159 33.829 105.199 1.00 91.13 98 GLY B O 1
ATOM 2505 N N . ASN B 1 77 ? 34.109 32.405 106.995 1.00 81.28 99 ASN B N 1
ATOM 2506 C CA . ASN B 1 77 ? 34.295 31.088 106.355 1.00 77.25 99 ASN B CA 1
ATOM 2507 C C . ASN B 1 77 ? 35.572 31.071 105.458 1.00 79.24 99 ASN B C 1
ATOM 2508 O O . ASN B 1 77 ? 35.583 30.542 104.338 1.00 77.59 99 ASN B O 1
ATOM 2513 N N . LEU B 1 78 ? 36.652 31.622 106.019 1.00 75.61 100 LEU B N 1
ATOM 2514 C CA . LEU B 1 78 ? 37.989 31.715 105.454 1.00 74.50 100 LEU B CA 1
ATOM 2515 C C . LEU B 1 78 ? 38.935 31.667 106.610 1.00 76.58 100 LEU B C 1
ATOM 2516 O O . LEU B 1 78 ? 39.017 32.628 107.379 1.00 78.65 100 LEU B O 1
ATOM 2521 N N . SER B 1 79 ? 39.569 30.512 106.797 1.00 69.21 101 SER B N 1
ATOM 2522 C CA . SER B 1 79 ? 40.523 30.302 107.874 1.00 68.35 101 SER B CA 1
ATOM 2523 C C . SER B 1 79 ? 41.933 30.468 107.363 1.00 72.60 101 SER B C 1
ATOM 2524 O O . SER B 1 79 ? 42.190 30.342 106.165 1.00 72.47 101 SER B O 1
ATOM 2527 N N . GLY B 1 80 ? 42.841 30.733 108.282 1.00 69.20 102 GLY B N 1
ATOM 2528 C CA . GLY B 1 80 ? 44.253 30.841 107.956 1.00 68.80 102 GLY B CA 1
ATOM 2529 C C . GLY B 1 80 ? 45.157 30.612 109.147 1.00 71.64 102 GLY B C 1
ATOM 2530 O O . GLY B 1 80 ? 44.841 30.994 110.283 1.00 71.92 102 GLY B O 1
ATOM 2531 N N . TYR B 1 81 ? 46.298 29.977 108.871 1.00 66.78 103 TYR B N 1
ATOM 2532 C CA . TYR B 1 81 ? 47.353 29.675 109.831 1.00 66.76 103 TYR B CA 1
ATOM 2533 C C . TYR B 1 81 ? 48.671 30.234 109.348 1.00 73.78 103 TYR B C 1
ATOM 2534 O O . TYR B 1 81 ? 48.920 30.265 108.137 1.00 73.25 103 TYR B O 1
ATOM 2543 N N . GLU B 1 82 ? 49.510 30.682 110.293 1.00 72.52 104 GLU B N 1
ATOM 2544 C CA . GLU B 1 82 ? 50.850 31.186 110.019 1.00 75.08 104 GLU B CA 1
ATOM 2545 C C . GLU B 1 82 ? 51.890 30.191 110.542 1.00 78.93 104 GLU B C 1
ATOM 2546 O O . GLU B 1 82 ? 51.750 29.679 111.662 1.00 78.94 104 GLU B O 1
ATOM 2548 N N . LEU B 1 83 ? 52.900 29.885 109.712 1.00 74.72 105 LEU B N 1
ATOM 2549 C CA . LEU B 1 83 ? 53.971 28.948 110.038 1.00 73.83 105 LEU B CA 1
ATOM 2550 C C . LEU B 1 83 ? 55.335 29.481 109.661 1.00 79.96 105 LEU B C 1
ATOM 2551 O O . LEU B 1 83 ? 55.463 30.257 108.721 1.00 80.80 105 LEU B O 1
ATOM 2556 N N . GLN B 1 84 ? 56.357 29.018 110.376 1.00 77.28 106 GLN B N 1
ATOM 2557 C CA . GLN B 1 84 ? 57.757 29.341 110.151 1.00 79.60 106 GLN B CA 1
ATOM 2558 C C . GLN B 1 84 ? 58.515 28.100 109.759 1.00 82.31 106 GLN B C 1
ATOM 2559 O O . GLN B 1 84 ? 58.398 27.054 110.405 1.00 80.03 106 GLN B O 1
ATOM 2565 N N . LEU B 1 85 ? 59.314 28.240 108.701 1.00 80.86 107 LEU B N 1
ATOM 2566 C CA . LEU B 1 85 ? 60.186 27.221 108.118 1.00 80.50 107 LEU B CA 1
ATOM 2567 C C . LEU B 1 85 ? 61.643 27.596 108.368 1.00 88.26 107 LEU B C 1
ATOM 2568 O O . LEU B 1 85 ? 62.283 28.207 107.506 1.00 90.55 107 LEU B O 1
ATOM 2573 N N . GLU B 1 86 ? 62.158 27.261 109.564 1.00 85.41 108 GLU B N 1
ATOM 2574 C CA . GLU B 1 86 ? 63.528 27.599 109.952 1.00 88.44 108 GLU B CA 1
ATOM 2575 C C . GLU B 1 86 ? 64.551 26.689 109.273 1.00 92.28 108 GLU B C 1
ATOM 2576 O O . GLU B 1 86 ? 64.309 25.492 109.113 1.00 90.26 108 GLU B O 1
ATOM 2582 N N . GLY B 1 87 ? 65.686 27.271 108.910 1.00 91.27 109 GLY B N 1
ATOM 2583 C CA . GLY B 1 87 ? 66.829 26.570 108.341 1.00 92.55 109 GLY B CA 1
ATOM 2584 C C . GLY B 1 87 ? 66.675 25.881 107.004 1.00 94.14 109 GLY B C 1
ATOM 2585 O O . GLY B 1 87 ? 67.094 24.729 106.857 1.00 92.97 109 GLY B O 1
ATOM 2586 N N . VAL B 1 88 ? 66.113 26.581 106.014 1.00 91.07 110 VAL B N 1
ATOM 2587 C CA . VAL B 1 88 ? 66.028 26.044 104.654 1.00 91.74 110 VAL B CA 1
ATOM 2588 C C . VAL B 1 88 ? 67.399 26.309 104.024 1.00 102.89 110 VAL B C 1
ATOM 2589 O O . VAL B 1 88 ? 67.798 27.474 103.930 1.00 105.21 110 VAL B O 1
ATOM 2593 N N . ARG B 1 89 ? 68.150 25.245 103.673 1.00 102.44 111 ARG B N 1
ATOM 2594 C CA . ARG B 1 89 ? 69.505 25.396 103.143 1.00 107.68 111 ARG B CA 1
ATOM 2595 C C . ARG B 1 89 ? 69.523 25.532 101.611 1.00 115.83 111 ARG B C 1
ATOM 2596 O O . ARG B 1 89 ? 68.941 24.714 100.898 1.00 113.22 111 ARG B O 1
ATOM 2598 N N . THR B 1 90 ? 70.196 26.596 101.133 1.00 119.09 112 THR B N 1
ATOM 2599 C CA . THR B 1 90 ? 70.431 26.944 99.727 1.00 124.33 112 THR B CA 1
ATOM 2600 C C . THR B 1 90 ? 71.949 26.918 99.488 1.00 137.04 112 THR B C 1
ATOM 2601 O O . THR B 1 90 ? 72.691 26.582 100.421 1.00 137.30 112 THR B O 1
ATOM 2603 N N . PHE B 1 91 ? 72.426 27.245 98.263 1.00 140.17 113 PHE B N 1
ATOM 2604 C CA . PHE B 1 91 ? 73.865 27.165 98.001 1.00 146.31 113 PHE B CA 1
ATOM 2605 C C . PHE B 1 91 ? 74.396 28.386 97.230 1.00 155.30 113 PHE B C 1
ATOM 2606 O O . PHE B 1 91 ? 75.133 29.188 97.809 1.00 157.67 113 PHE B O 1
ATOM 2614 N N . GLY B 1 92 ? 74.064 28.486 95.942 1.00 154.03 114 GLY B N 1
ATOM 2615 C CA . GLY B 1 92 ? 74.569 29.546 95.078 1.00 160.22 114 GLY B CA 1
ATOM 2616 C C . GLY B 1 92 ? 73.567 30.500 94.461 1.00 163.82 114 GLY B C 1
ATOM 2617 O O . GLY B 1 92 ? 72.371 30.469 94.778 1.00 158.33 114 GLY B O 1
ATOM 2618 N N . LYS B 1 93 ? 74.097 31.367 93.557 1.00 166.28 115 LYS B N 1
ATOM 2619 C CA . LYS B 1 93 ? 73.436 32.442 92.804 1.00 166.88 115 LYS B CA 1
ATOM 2620 C C . LYS B 1 93 ? 72.950 33.537 93.779 1.00 169.68 115 LYS B C 1
ATOM 2621 O O . LYS B 1 93 ? 73.323 33.533 94.956 1.00 166.71 115 LYS B O 1
ATOM 2623 N N . GLU B 1 94 ? 72.182 34.509 93.266 1.00 167.81 116 GLU B N 1
ATOM 2624 C CA . GLU B 1 94 ? 71.611 35.593 94.063 1.00 166.70 116 GLU B CA 1
ATOM 2625 C C . GLU B 1 94 ? 70.188 35.212 94.469 1.00 163.37 116 GLU B C 1
ATOM 2626 O O . GLU B 1 94 ? 69.773 35.432 95.611 1.00 159.36 116 GLU B O 1
ATOM 2628 N N . ASP B 1 95 ? 69.465 34.593 93.524 1.00 157.79 117 ASP B N 1
ATOM 2629 C CA . ASP B 1 95 ? 68.097 34.129 93.676 1.00 150.88 117 ASP B CA 1
ATOM 2630 C C . ASP B 1 95 ? 67.997 32.636 93.365 1.00 150.40 117 ASP B C 1
ATOM 2631 O O . ASP B 1 95 ? 68.654 32.150 92.437 1.00 153.48 117 ASP B O 1
ATOM 2633 N N . LYS B 1 96 ? 67.170 31.913 94.152 1.00 139.93 118 LYS B N 1
ATOM 2634 C CA . LYS B 1 96 ? 66.899 30.484 93.984 1.00 135.57 118 LYS B CA 1
ATOM 2635 C C . LYS B 1 96 ? 65.382 30.242 93.996 1.00 134.28 118 LYS B C 1
ATOM 2636 O O . LYS B 1 96 ? 64.742 30.352 95.047 1.00 129.41 118 LYS B O 1
ATOM 2638 N N . LYS B 1 97 ? 64.811 29.953 92.806 1.00 131.60 119 LYS B N 1
ATOM 2639 C CA . LYS B 1 97 ? 63.387 29.685 92.604 1.00 127.36 119 LYS B CA 1
ATOM 2640 C C . LYS B 1 97 ? 63.045 28.306 93.158 1.00 124.60 119 LYS B C 1
ATOM 2641 O O . LYS B 1 97 ? 63.679 27.319 92.776 1.00 125.15 119 LYS B O 1
ATOM 2643 N N . VAL B 1 98 ? 62.073 28.243 94.092 1.00 114.58 120 VAL B N 1
ATOM 2644 C CA . VAL B 1 98 ? 61.654 26.994 94.746 1.00 108.33 120 VAL B CA 1
ATOM 2645 C C . VAL B 1 98 ? 60.106 26.880 94.777 1.00 106.58 120 VAL B C 1
ATOM 2646 O O . VAL B 1 98 ? 59.398 27.852 94.506 1.00 106.02 120 VAL B O 1
ATOM 2650 N N . SER B 1 99 ? 59.592 25.672 95.090 1.00 98.97 121 SER B N 1
ATOM 2651 C CA . SER B 1 99 ? 58.151 25.452 95.263 1.00 94.54 121 SER B CA 1
ATOM 2652 C C . SER B 1 99 ? 57.898 24.818 96.640 1.00 91.50 121 SER B C 1
ATOM 2653 O O . SER B 1 99 ? 58.705 24.004 97.114 1.00 90.68 121 SER B O 1
ATOM 2656 N N . VAL B 1 100 ? 56.798 25.221 97.290 1.00 82.94 122 VAL B N 1
ATOM 2657 C CA . VAL B 1 100 ? 56.418 24.717 98.612 1.00 77.88 122 VAL B CA 1
ATOM 2658 C C . VAL B 1 100 ? 55.056 23.995 98.485 1.00 74.10 122 VAL B C 1
ATOM 2659 O O . VAL B 1 100 ? 54.108 24.562 97.954 1.00 73.63 122 VAL B O 1
ATOM 2663 N N . LEU B 1 101 ? 55.010 22.716 98.928 1.00 65.60 123 LEU B N 1
ATOM 2664 C CA . LEU B 1 101 ? 53.846 21.818 98.951 1.00 61.75 123 LEU B CA 1
ATOM 2665 C C . LEU B 1 101 ? 53.403 21.554 100.397 1.00 62.86 123 LEU B C 1
ATOM 2666 O O . LEU B 1 101 ? 54.222 21.203 101.241 1.00 61.81 123 LEU B O 1
ATOM 2671 N N . VAL B 1 102 ? 52.114 21.726 100.680 1.00 58.94 124 VAL B N 1
ATOM 2672 C CA . VAL B 1 102 ? 51.591 21.528 102.031 1.00 56.74 124 VAL B CA 1
ATOM 2673 C C . VAL B 1 102 ? 50.524 20.422 102.007 1.00 60.99 124 VAL B C 1
ATOM 2674 O O . VAL B 1 102 ? 49.621 20.462 101.174 1.00 61.88 124 VAL B O 1
ATOM 2678 N N . VAL B 1 103 ? 50.652 19.422 102.889 1.00 56.78 125 VAL B N 1
ATOM 2679 C CA . VAL B 1 103 ? 49.638 18.377 103.032 1.00 55.77 125 VAL B CA 1
ATOM 2680 C C . VAL B 1 103 ? 49.125 18.490 104.457 1.00 56.67 125 VAL B C 1
ATOM 2681 O O . VAL B 1 103 ? 49.886 18.275 105.399 1.00 57.24 125 VAL B O 1
ATOM 2685 N N . ALA B 1 104 ? 47.860 18.884 104.623 1.00 51.12 126 ALA B N 1
ATOM 2686 C CA . ALA B 1 104 ? 47.280 19.092 105.958 1.00 48.91 126 ALA B CA 1
ATOM 2687 C C . ALA B 1 104 ? 46.413 17.916 106.398 1.00 48.71 126 ALA B C 1
ATOM 2688 O O . ALA B 1 104 ? 45.709 17.331 105.580 1.00 49.42 126 ALA B O 1
ATOM 2690 N N . ASN B 1 105 ? 46.463 17.601 107.703 1.00 42.70 127 ASN B N 1
ATOM 2691 C CA . ASN B 1 105 ? 45.717 16.595 108.476 1.00 43.50 127 ASN B CA 1
ATOM 2692 C C . ASN B 1 105 ? 45.934 15.136 108.000 1.00 51.13 127 ASN B C 1
ATOM 2693 O O . ASN B 1 105 ? 45.033 14.301 108.192 1.00 52.17 127 ASN B O 1
ATOM 2698 N N . ALA B 1 106 ? 47.159 14.806 107.509 1.00 48.41 128 ALA B N 1
ATOM 2699 C CA . ALA B 1 106 ? 47.512 13.470 107.021 1.00 50.72 128 ALA B CA 1
ATOM 2700 C C . ALA B 1 106 ? 48.705 12.867 107.800 1.00 57.77 128 ALA B C 1
ATOM 2701 O O . ALA B 1 106 ? 49.067 11.715 107.554 1.00 59.73 128 ALA B O 1
ATOM 2703 N N . ASN B 1 107 ? 49.287 13.624 108.758 1.00 52.80 129 ASN B N 1
ATOM 2704 C CA . ASN B 1 107 ? 50.386 13.145 109.588 1.00 53.69 129 ASN B CA 1
ATOM 2705 C C . ASN B 1 107 ? 49.951 12.001 110.497 1.00 60.85 129 ASN B C 1
ATOM 2706 O O . ASN B 1 107 ? 48.759 11.825 110.770 1.00 60.93 129 ASN B O 1
ATOM 2711 N N . ASN B 1 108 ? 50.936 11.232 110.961 1.00 59.80 130 ASN B N 1
ATOM 2712 C CA . ASN B 1 108 ? 50.796 10.192 111.969 1.00 63.20 130 ASN B CA 1
ATOM 2713 C C . ASN B 1 108 ? 51.013 10.873 113.338 1.00 67.39 130 ASN B C 1
ATOM 2714 O O . ASN B 1 108 ? 51.186 12.092 113.373 1.00 65.39 130 ASN B O 1
ATOM 2719 N N . ALA B 1 109 ? 51.036 10.130 114.445 1.00 66.22 131 ALA B N 1
ATOM 2720 C CA . ALA B 1 109 ? 51.179 10.762 115.759 1.00 65.97 131 ALA B CA 1
ATOM 2721 C C . ALA B 1 109 ? 52.504 11.541 115.915 1.00 68.56 131 ALA B C 1
ATOM 2722 O O . ALA B 1 109 ? 52.478 12.638 116.480 1.00 66.63 131 ALA B O 1
ATOM 2724 N N . ASN B 1 110 ? 53.636 10.991 115.433 1.00 66.61 132 ASN B N 1
ATOM 2725 C CA . ASN B 1 110 ? 54.925 11.657 115.638 1.00 66.69 132 ASN B CA 1
ATOM 2726 C C . ASN B 1 110 ? 55.811 11.683 114.352 1.00 70.74 132 ASN B C 1
ATOM 2727 O O . ASN B 1 110 ? 57.028 11.833 114.482 1.00 71.85 132 ASN B O 1
ATOM 2732 N N . ASN B 1 111 ? 55.195 11.619 113.133 1.00 66.62 133 ASN B N 1
ATOM 2733 C CA . ASN B 1 111 ? 55.828 11.769 111.803 1.00 66.04 133 ASN B CA 1
ATOM 2734 C C . ASN B 1 111 ? 54.747 11.834 110.712 1.00 66.06 133 ASN B C 1
ATOM 2735 O O . ASN B 1 111 ? 53.567 11.762 111.044 1.00 63.25 133 ASN B O 1
ATOM 2740 N N . SER B 1 112 ? 55.133 11.951 109.424 1.00 62.33 134 SER B N 1
ATOM 2741 C CA . SER B 1 112 ? 54.141 11.924 108.340 1.00 59.59 134 SER B CA 1
ATOM 2742 C C . SER B 1 112 ? 54.439 10.770 107.389 1.00 66.61 134 SER B C 1
ATOM 2743 O O . SER B 1 112 ? 55.612 10.347 107.293 1.00 68.97 134 SER B O 1
ATOM 2746 N N . PRO B 1 113 ? 53.433 10.302 106.609 1.00 61.62 135 PRO B N 1
ATOM 2747 C CA . PRO B 1 113 ? 53.717 9.248 105.619 1.00 64.61 135 PRO B CA 1
ATOM 2748 C C . PRO B 1 113 ? 54.573 9.741 104.409 1.00 68.20 135 PRO B C 1
ATOM 2749 O O . PRO B 1 113 ? 54.907 8.933 103.532 1.00 71.05 135 PRO B O 1
ATOM 2753 N N . PHE B 1 114 ? 54.965 11.036 104.378 1.00 61.06 136 PHE B N 1
ATOM 2754 C CA . PHE B 1 114 ? 55.690 11.644 103.252 1.00 60.70 136 PHE B CA 1
ATOM 2755 C C . PHE B 1 114 ? 57.175 11.915 103.568 1.00 69.35 136 PHE B C 1
ATOM 2756 O O . PHE B 1 114 ? 57.901 12.410 102.705 1.00 70.22 136 PHE B O 1
ATOM 2764 N N . ASP B 1 115 ? 57.615 11.594 104.793 1.00 69.27 137 ASP B N 1
ATOM 2765 C CA . ASP B 1 115 ? 58.970 11.855 105.290 1.00 72.16 137 ASP B CA 1
ATOM 2766 C C . ASP B 1 115 ? 60.078 11.201 104.447 1.00 82.29 137 ASP B C 1
ATOM 2767 O O . ASP B 1 115 ? 61.176 11.756 104.380 1.00 82.64 137 ASP B O 1
ATOM 2772 N N . ASN B 1 116 ? 59.819 10.011 103.854 1.00 83.04 138 ASN B N 1
ATOM 2773 C CA . ASN B 1 116 ? 60.801 9.275 103.044 1.00 87.42 138 ASN B CA 1
ATOM 2774 C C . ASN B 1 116 ? 60.712 9.650 101.531 1.00 93.56 138 ASN B C 1
ATOM 2775 O O . ASN B 1 116 ? 61.463 9.103 100.731 1.00 97.01 138 ASN B O 1
ATOM 2780 N N . LEU B 1 117 ? 59.788 10.557 101.147 1.00 88.57 139 LEU B N 1
ATOM 2781 C CA . LEU B 1 117 ? 59.636 11.010 99.756 1.00 89.47 139 LEU B CA 1
ATOM 2782 C C . LEU B 1 117 ? 60.701 12.081 99.475 1.00 94.22 139 LEU B C 1
ATOM 2783 O O . LEU B 1 117 ? 60.651 13.167 100.064 1.00 92.11 139 LEU B O 1
ATOM 2788 N N . THR B 1 118 ? 61.675 11.764 98.601 1.00 93.37 140 THR B N 1
ATOM 2789 C CA . THR B 1 118 ? 62.852 12.599 98.335 1.00 94.18 140 THR B CA 1
ATOM 2790 C C . THR B 1 118 ? 62.726 13.475 97.053 1.00 99.22 140 THR B C 1
ATOM 2791 O O . THR B 1 118 ? 63.539 14.387 96.878 1.00 98.93 140 THR B O 1
ATOM 2795 N N . THR B 1 119 ? 61.725 13.219 96.182 1.00 97.22 141 THR B N 1
ATOM 2796 C CA . THR B 1 119 ? 61.478 14.020 94.966 1.00 98.30 141 THR B CA 1
ATOM 2797 C C . THR B 1 119 ? 59.990 14.318 94.814 1.00 99.76 141 THR B C 1
ATOM 2798 O O . THR B 1 119 ? 59.171 13.527 95.278 1.00 97.76 141 THR B O 1
ATOM 2802 N N . TYR B 1 120 ? 59.638 15.425 94.128 1.00 96.47 142 TYR B N 1
ATOM 2803 C CA . TYR B 1 120 ? 58.240 15.777 93.869 1.00 93.89 142 TYR B CA 1
ATOM 2804 C C . TYR B 1 120 ? 57.653 14.826 92.807 1.00 101.42 142 TYR B C 1
ATOM 2805 O O . TYR B 1 120 ? 56.663 14.156 93.086 1.00 98.52 142 TYR B O 1
ATOM 2814 N N . ASP B 1 121 ? 58.260 14.768 91.610 1.00 104.64 143 ASP B N 1
ATOM 2815 C CA . ASP B 1 121 ? 57.841 13.865 90.540 1.00 108.54 143 ASP B CA 1
ATOM 2816 C C . ASP B 1 121 ? 58.994 12.938 90.242 1.00 118.83 143 ASP B C 1
ATOM 2817 O O . ASP B 1 121 ? 60.089 13.403 89.936 1.00 121.64 143 ASP B O 1
ATOM 2822 N N . GLY B 1 122 ? 58.757 11.645 90.421 1.00 117.48 144 GLY B N 1
ATOM 2823 C CA . GLY B 1 122 ? 59.749 10.594 90.228 1.00 122.67 144 GLY B CA 1
ATOM 2824 C C . GLY B 1 122 ? 59.115 9.228 90.071 1.00 129.01 144 GLY B C 1
ATOM 2825 O O . GLY B 1 122 ? 57.907 9.079 90.275 1.00 124.55 144 GLY B O 1
ATOM 2826 N N . VAL B 1 123 ? 59.924 8.219 89.697 1.00 132.17 145 VAL B N 1
ATOM 2827 C CA . VAL B 1 123 ? 59.452 6.840 89.495 1.00 135.17 145 VAL B CA 1
ATOM 2828 C C . VAL B 1 123 ? 59.205 6.191 90.870 1.00 134.66 145 VAL B C 1
ATOM 2829 O O . VAL B 1 123 ? 58.116 5.655 91.105 1.00 132.16 145 VAL B O 1
ATOM 2833 N N . ASP B 1 124 ? 60.212 6.266 91.771 1.00 129.94 146 ASP B N 1
ATOM 2834 C CA . ASP B 1 124 ? 60.164 5.728 93.133 1.00 126.65 146 ASP B CA 1
ATOM 2835 C C . ASP B 1 124 ? 60.222 6.852 94.181 1.00 121.85 146 ASP B C 1
ATOM 2836 O O . ASP B 1 124 ? 60.874 7.871 93.949 1.00 121.14 146 ASP B O 1
ATOM 2838 N N . ASN B 1 125 ? 59.582 6.630 95.353 1.00 111.75 147 ASN B N 1
ATOM 2839 C CA . ASN B 1 125 ? 59.514 7.488 96.548 1.00 104.79 147 ASN B CA 1
ATOM 2840 C C . ASN B 1 125 ? 59.239 8.969 96.159 1.00 100.70 147 ASN B C 1
ATOM 2841 O O . ASN B 1 125 ? 59.986 9.876 96.536 1.00 98.24 147 ASN B O 1
ATOM 2846 N N . SER B 1 126 ? 58.142 9.203 95.433 1.00 93.81 148 SER B N 1
ATOM 2847 C CA . SER B 1 126 ? 57.778 10.562 95.031 1.00 89.83 148 SER B CA 1
ATOM 2848 C C . SER B 1 126 ? 56.383 10.951 95.547 1.00 87.39 148 SER B C 1
ATOM 2849 O O . SER B 1 126 ? 55.561 10.086 95.864 1.00 87.08 148 SER B O 1
ATOM 2852 N N . TYR B 1 127 ? 56.136 12.278 95.617 1.00 78.36 149 TYR B N 1
ATOM 2853 C CA . TYR B 1 127 ? 54.881 12.869 96.062 1.00 73.16 149 TYR B CA 1
ATOM 2854 C C . TYR B 1 127 ? 53.780 12.619 95.049 1.00 77.84 149 TYR B C 1
ATOM 2855 O O . TYR B 1 127 ? 52.633 12.415 95.457 1.00 74.93 149 TYR B O 1
ATOM 2864 N N . THR B 1 128 ? 54.122 12.607 93.742 1.00 77.99 150 THR B N 1
ATOM 2865 C CA . THR B 1 128 ? 53.150 12.376 92.665 1.00 79.73 150 THR B CA 1
ATOM 2866 C C . THR B 1 128 ? 52.714 10.905 92.638 1.00 87.88 150 THR B C 1
ATOM 2867 O O . THR B 1 128 ? 51.581 10.634 92.242 1.00 88.35 150 THR B O 1
ATOM 2871 N N . ALA B 1 129 ? 53.584 9.971 93.060 1.00 87.51 151 ALA B N 1
ATOM 2872 C CA . ALA B 1 129 ? 53.254 8.544 93.109 1.00 89.99 151 ALA B CA 1
ATOM 2873 C C . ALA B 1 129 ? 52.521 8.170 94.405 1.00 89.84 151 ALA B C 1
ATOM 2874 O O . ALA B 1 129 ? 51.832 7.145 94.432 1.00 92.28 151 ALA B O 1
ATOM 2876 N N . LYS B 1 130 ? 52.661 8.999 95.470 1.00 80.19 152 LYS B N 1
ATOM 2877 C CA . LYS B 1 130 ? 52.092 8.749 96.798 1.00 75.82 152 LYS B CA 1
ATOM 2878 C C . LYS B 1 130 ? 50.552 8.723 96.771 1.00 75.36 152 LYS B C 1
ATOM 2879 O O . LYS B 1 130 ? 49.894 9.582 96.175 1.00 72.48 152 LYS B O 1
ATOM 2885 N N . THR B 1 131 ? 50.017 7.697 97.444 1.00 71.83 153 THR B N 1
ATOM 2886 C CA . THR B 1 131 ? 48.612 7.428 97.681 1.00 70.00 153 THR B CA 1
ATOM 2887 C C . THR B 1 131 ? 48.402 7.290 99.179 1.00 73.08 153 THR B C 1
ATOM 2888 O O . THR B 1 131 ? 49.105 6.506 99.831 1.00 75.23 153 THR B O 1
ATOM 2892 N N . ILE B 1 132 ? 47.461 8.080 99.725 1.00 66.72 154 ILE B N 1
ATOM 2893 C CA . ILE B 1 132 ? 47.056 8.013 101.129 1.00 65.74 154 ILE B CA 1
ATOM 2894 C C . ILE B 1 132 ? 45.728 7.256 101.155 1.00 73.29 154 ILE B C 1
ATOM 2895 O O . ILE B 1 132 ? 44.916 7.439 100.244 1.00 72.81 154 ILE B O 1
ATOM 2900 N N . ALA B 1 133 ? 45.54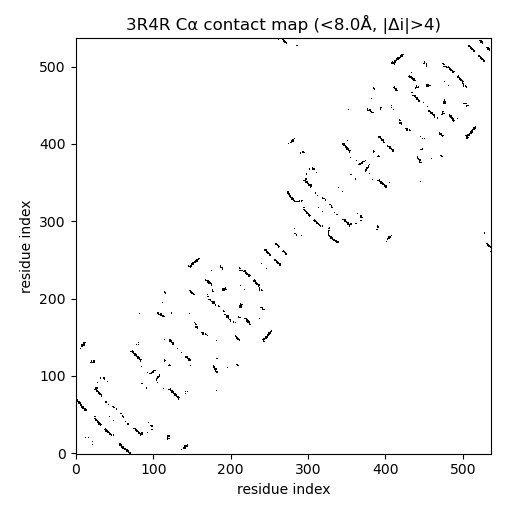4 6.357 102.145 1.00 72.77 155 ALA B N 1
ATOM 2901 C CA . ALA B 1 133 ? 44.363 5.501 102.265 1.00 75.00 155 ALA B CA 1
ATOM 2902 C C . ALA B 1 133 ? 43.528 5.833 103.524 1.00 78.34 155 ALA B C 1
ATOM 2903 O O . ALA B 1 133 ? 42.724 4.999 103.962 1.00 80.81 155 ALA B O 1
ATOM 2905 N N . LYS B 1 134 ? 43.702 7.048 104.090 1.00 71.52 156 LYS B N 1
ATOM 2906 C CA . LYS B 1 134 ? 42.938 7.493 105.263 1.00 69.93 156 LYS B CA 1
ATOM 2907 C C . LYS B 1 134 ? 41.807 8.400 104.779 1.00 71.77 156 LYS B C 1
ATOM 2908 O O . LYS B 1 134 ? 42.021 9.569 104.453 1.00 68.41 156 LYS B O 1
ATOM 2911 N N . GLY B 1 135 ? 40.622 7.803 104.702 1.00 69.70 157 GLY B N 1
ATOM 2912 C CA . GLY B 1 135 ? 39.396 8.404 104.205 1.00 67.57 157 GLY B CA 1
ATOM 2913 C C . GLY B 1 135 ? 38.842 9.588 104.964 1.00 68.09 157 GLY B C 1
ATOM 2914 O O . GLY B 1 135 ? 39.032 9.703 106.179 1.00 66.52 157 GLY B O 1
ATOM 2915 N N . PRO B 1 136 ? 38.097 10.468 104.244 1.00 63.42 158 PRO B N 1
ATOM 2916 C CA . PRO B 1 136 ? 37.479 11.630 104.910 1.00 61.48 158 PRO B CA 1
ATOM 2917 C C . PRO B 1 136 ? 36.280 11.202 105.782 1.00 67.34 158 PRO B C 1
ATOM 2918 O O . PRO B 1 136 ? 35.293 10.701 105.259 1.00 68.47 158 PRO B O 1
ATOM 2922 N N . VAL B 1 137 ? 36.392 11.332 107.122 1.00 65.63 159 VAL B N 1
ATOM 2923 C CA . VAL B 1 137 ? 35.336 10.899 108.062 1.00 67.89 159 VAL B CA 1
ATOM 2924 C C . VAL B 1 137 ? 35.017 12.017 109.081 1.00 71.60 159 VAL B C 1
ATOM 2925 O O . VAL B 1 137 ? 33.848 12.343 109.284 1.00 71.94 159 VAL B O 1
ATOM 2929 N N . THR B 1 138 ? 36.061 12.542 109.757 1.00 66.97 160 THR B N 1
ATOM 2930 C CA . THR B 1 138 ? 35.980 13.582 110.781 1.00 66.14 160 THR B CA 1
ATOM 2931 C C . THR B 1 138 ? 36.136 14.947 110.104 1.00 68.02 160 THR B C 1
ATOM 2932 O O . THR B 1 138 ? 37.133 15.176 109.411 1.00 67.36 160 THR B O 1
ATOM 2936 N N . ALA B 1 139 ? 35.137 15.842 110.297 1.00 64.14 161 ALA B N 1
ATOM 2937 C CA . ALA B 1 139 ? 35.069 17.194 109.729 1.00 61.64 161 ALA B CA 1
ATOM 2938 C C . ALA B 1 139 ? 36.298 18.033 110.100 1.00 62.56 161 ALA B C 1
ATOM 2939 O O . ALA B 1 139 ? 36.817 18.749 109.249 1.00 59.53 161 ALA B O 1
ATOM 2941 N N . SER B 1 140 ? 36.790 17.897 111.346 1.00 60.89 162 SER B N 1
ATOM 2942 C CA . SER B 1 140 ? 37.948 18.626 111.883 1.00 60.02 162 SER B CA 1
ATOM 2943 C C . SER B 1 140 ? 39.310 17.954 111.512 1.00 63.72 162 SER B C 1
ATOM 2944 O O . SER B 1 140 ? 40.364 18.517 111.820 1.00 63.47 162 SER B O 1
ATOM 2947 N N . LEU B 1 141 ? 39.297 16.809 110.807 1.00 60.78 163 LEU B N 1
ATOM 2948 C CA . LEU B 1 141 ? 40.538 16.160 110.371 1.00 59.69 163 LEU B CA 1
ATOM 2949 C C . LEU B 1 141 ? 40.399 15.770 108.870 1.00 60.96 163 LEU B C 1
ATOM 2950 O O . LEU B 1 141 ? 40.680 14.635 108.477 1.00 62.81 163 LEU B O 1
ATOM 2955 N N . LEU B 1 142 ? 39.943 16.731 108.042 1.00 53.54 164 LEU B N 1
ATOM 2956 C CA . LEU B 1 142 ? 39.832 16.567 106.586 1.00 51.91 164 LEU B CA 1
ATOM 2957 C C . LEU B 1 142 ? 41.130 17.014 105.923 1.00 52.69 164 LEU B C 1
ATOM 2958 O O . LEU B 1 142 ? 41.672 18.065 106.276 1.00 50.99 164 LEU B O 1
ATOM 2963 N N . VAL B 1 143 ? 41.632 16.219 104.974 1.00 48.73 165 VAL B N 1
ATOM 2964 C CA . VAL B 1 143 ? 42.912 16.487 104.326 1.00 47.68 165 VAL B CA 1
ATOM 2965 C C . VAL B 1 143 ? 42.741 17.604 103.300 1.00 51.91 165 VAL B C 1
ATOM 2966 O O . VAL B 1 143 ? 41.801 17.601 102.490 1.00 54.03 165 VAL B O 1
ATOM 2970 N N . LYS B 1 144 ? 43.681 18.558 103.354 1.00 47.44 166 LYS B N 1
ATOM 2971 C CA . LYS B 1 144 ? 43.805 19.700 102.439 1.00 47.15 166 LYS B CA 1
ATOM 2972 C C . LYS B 1 144 ? 45.202 19.691 101.829 1.00 52.58 166 LYS B C 1
ATOM 2973 O O . LYS B 1 144 ? 46.151 19.258 102.495 1.00 51.77 166 LYS B O 1
ATOM 2979 N N . ILE B 1 145 ? 45.336 20.117 100.558 1.00 50.76 167 ILE B N 1
ATOM 2980 C CA . ILE B 1 145 ? 46.642 20.146 99.895 1.00 51.91 167 ILE B CA 1
ATOM 2981 C C . ILE B 1 145 ? 46.776 21.454 99.087 1.00 59.03 167 ILE B C 1
ATOM 2982 O O . ILE B 1 145 ? 45.795 21.976 98.569 1.00 59.84 167 ILE B O 1
ATOM 2987 N N . GLY B 1 146 ? 47.992 21.965 98.993 1.00 58.95 168 GLY B N 1
ATOM 2988 C CA . GLY B 1 146 ? 48.279 23.185 98.246 1.00 60.78 168 GLY B CA 1
ATOM 2989 C C . GLY B 1 146 ? 49.721 23.263 97.807 1.00 66.05 168 GLY B C 1
ATOM 2990 O O . GLY B 1 146 ? 50.589 22.627 98.410 1.00 65.15 168 GLY B O 1
ATOM 2991 N N . LYS B 1 147 ? 49.987 24.048 96.758 1.00 66.18 169 LYS B N 1
ATOM 2992 C CA . LYS B 1 147 ? 51.336 24.264 96.230 1.00 69.50 169 LYS B CA 1
ATOM 2993 C C . LYS B 1 147 ? 51.510 25.701 95.747 1.00 76.90 169 LYS B C 1
ATOM 2994 O O . LYS B 1 147 ? 50.629 26.237 95.072 1.00 77.29 169 LYS B O 1
ATOM 2996 N N . SER B 1 148 ? 52.656 26.316 96.086 1.00 76.02 170 SER B N 1
ATOM 2997 C CA . SER B 1 148 ? 52.989 27.678 95.669 1.00 80.03 170 SER B CA 1
ATOM 2998 C C . SER B 1 148 ? 54.462 27.771 95.253 1.00 88.44 170 SER B C 1
ATOM 2999 O O . SER B 1 148 ? 55.328 27.121 95.841 1.00 86.22 170 SER B O 1
ATOM 3002 N N . GLU B 1 149 ? 54.723 28.565 94.207 1.00 91.39 171 GLU B N 1
ATOM 3003 C CA . GLU B 1 149 ? 56.061 28.803 93.673 1.00 96.10 171 GLU B CA 1
ATOM 3004 C C . GLU B 1 149 ? 56.556 30.180 94.128 1.00 103.75 171 GLU B C 1
ATOM 3005 O O . GLU B 1 149 ? 55.790 31.150 94.093 1.00 104.55 171 GLU B O 1
ATOM 3007 N N . THR B 1 150 ? 57.821 30.255 94.593 1.00 101.95 172 THR B N 1
ATOM 3008 C CA . THR B 1 150 ? 58.427 31.506 95.066 1.00 105.19 172 THR B CA 1
ATOM 3009 C C . THR B 1 150 ? 59.953 31.511 94.767 1.00 113.99 172 THR B C 1
ATOM 3010 O O . THR B 1 150 ? 60.506 30.514 94.299 1.00 113.93 172 THR B O 1
ATOM 3014 N N . THR B 1 151 ? 60.607 32.657 95.015 1.00 114.51 173 THR B N 1
ATOM 3015 C CA . THR B 1 151 ? 62.044 32.832 94.821 1.00 118.76 173 THR B CA 1
ATOM 3016 C C . THR B 1 151 ? 62.672 33.319 96.133 1.00 121.23 173 THR B C 1
ATOM 3017 O O . THR B 1 151 ? 62.207 34.306 96.711 1.00 121.46 173 THR B O 1
ATOM 3021 N N . LEU B 1 152 ? 63.709 32.608 96.612 1.00 115.96 174 LEU B N 1
ATOM 3022 C CA . LEU B 1 152 ? 64.419 32.961 97.837 1.00 115.16 174 LEU B CA 1
ATOM 3023 C C . LEU B 1 152 ? 65.506 34.000 97.522 1.00 125.13 174 LEU B C 1
ATOM 3024 O O . LEU B 1 152 ? 66.427 33.748 96.746 1.00 127.78 174 LEU B O 1
ATOM 3026 N N . PRO B 1 160 ? 57.298 36.376 102.921 1.00 98.53 182 PRO B N 1
ATOM 3027 C CA . PRO B 1 160 ? 56.078 35.718 103.416 1.00 93.72 182 PRO B CA 1
ATOM 3028 C C . PRO B 1 160 ? 55.294 35.131 102.243 1.00 96.04 182 PRO B C 1
ATOM 3029 O O . PRO B 1 160 ? 54.845 35.877 101.367 1.00 98.91 182 PRO B O 1
ATOM 3033 N N . VAL B 1 161 ? 55.182 33.779 102.198 1.00 88.02 183 VAL B N 1
ATOM 3034 C CA . VAL B 1 161 ? 54.565 33.051 101.083 1.00 86.31 183 VAL B CA 1
ATOM 3035 C C . VAL B 1 161 ? 53.223 32.430 101.529 1.00 85.65 183 VAL B C 1
ATOM 3036 O O . VAL B 1 161 ? 53.130 31.708 102.523 1.00 80.74 183 VAL B O 1
ATOM 3040 N N . THR B 1 162 ? 52.185 32.734 100.744 1.00 83.88 184 THR B N 1
ATOM 3041 C CA . THR B 1 162 ? 50.846 32.220 100.973 1.00 80.22 184 THR B CA 1
ATOM 3042 C C . THR B 1 162 ? 50.640 30.953 100.135 1.00 80.18 184 THR B C 1
ATOM 3043 O O . THR B 1 162 ? 51.004 30.912 98.956 1.00 81.80 184 THR B O 1
ATOM 3047 N N . VAL B 1 163 ? 50.080 29.917 100.767 1.00 72.11 185 VAL B N 1
ATOM 3048 C CA . VAL B 1 163 ? 49.713 28.643 100.145 1.00 69.45 185 VAL B CA 1
ATOM 3049 C C . VAL B 1 163 ? 48.193 28.477 100.270 1.00 70.45 185 VAL B C 1
ATOM 3050 O O . VAL B 1 163 ? 47.671 28.379 101.391 1.00 67.30 185 VAL B O 1
ATOM 3054 N N . SER B 1 164 ? 47.492 28.448 99.124 1.00 67.37 186 SER B N 1
ATOM 3055 C CA . SER B 1 164 ? 46.050 28.238 99.099 1.00 65.34 186 SER B CA 1
ATOM 3056 C C . SER B 1 164 ? 45.779 26.756 99.067 1.00 67.09 186 SER B C 1
ATOM 3057 O O . SER B 1 164 ? 46.167 26.068 98.121 1.00 67.67 186 SER B O 1
ATOM 3060 N N . LEU B 1 165 ? 45.165 26.255 100.136 1.00 60.87 187 LEU B N 1
ATOM 3061 C CA . LEU B 1 165 ? 44.854 24.838 100.295 1.00 57.90 187 LEU B CA 1
ATOM 3062 C C . LEU B 1 165 ? 43.459 24.517 99.813 1.00 61.80 187 LEU B C 1
ATOM 3063 O O . LEU B 1 165 ? 42.510 25.261 100.097 1.00 61.79 187 LEU B O 1
ATOM 3068 N N . ILE B 1 166 ? 43.330 23.394 99.095 1.00 57.53 188 ILE B N 1
ATOM 3069 C CA . ILE B 1 166 ? 42.022 22.908 98.656 1.00 56.17 188 ILE B CA 1
ATOM 3070 C C . ILE B 1 166 ? 41.682 21.697 99.487 1.00 57.13 188 ILE B C 1
ATOM 3071 O O . ILE B 1 166 ? 42.566 20.994 99.962 1.00 56.66 188 ILE B O 1
ATOM 3076 N N . GLN B 1 167 ? 40.399 21.436 99.598 1.00 52.27 189 GLN B N 1
ATOM 3077 C CA . GLN B 1 167 ? 39.769 20.293 100.211 1.00 50.07 189 GLN B CA 1
ATOM 3078 C C . GLN B 1 167 ? 39.989 19.114 99.271 1.00 55.60 189 GLN B C 1
ATOM 3079 O O . GLN B 1 167 ? 39.588 19.204 98.106 1.00 56.98 189 GLN B O 1
ATOM 3085 N N . LEU B 1 168 ? 40.702 18.053 99.709 1.00 51.91 190 LEU B N 1
ATOM 3086 C CA . LEU B 1 168 ? 41.006 16.909 98.839 1.00 52.38 190 LEU B CA 1
ATOM 3087 C C . LEU B 1 168 ? 39.756 16.018 98.643 1.00 53.57 190 LEU B C 1
ATOM 3088 O O . LEU B 1 168 ? 39.677 15.246 97.685 1.00 53.44 190 LEU B O 1
ATOM 3093 N N . SER B 1 169 ? 38.775 16.165 99.525 1.00 49.47 191 SER B N 1
ATOM 3094 C CA . SER B 1 169 ? 37.517 15.440 99.449 1.00 49.83 191 SER B CA 1
ATOM 3095 C C . SER B 1 169 ? 36.406 16.306 98.888 1.00 53.95 191 SER B C 1
ATOM 3096 O O . SER B 1 169 ? 36.529 17.533 98.816 1.00 53.13 191 SER B O 1
ATOM 3099 N N . ALA B 1 170 ? 35.317 15.653 98.497 1.00 51.29 192 ALA B N 1
ATOM 3100 C CA . ALA B 1 170 ? 34.054 16.273 98.107 1.00 51.15 192 ALA B CA 1
ATOM 3101 C C . ALA B 1 170 ? 33.089 16.177 99.287 1.00 53.52 192 ALA B C 1
ATOM 3102 O O . ALA B 1 170 ? 33.126 15.184 100.020 1.00 50.27 192 ALA B O 1
ATOM 3104 N N . LYS B 1 171 ? 32.248 17.205 99.488 1.00 51.19 193 LYS B N 1
ATOM 3105 C CA . LYS B 1 171 ? 31.248 17.232 100.561 1.00 49.94 193 LYS B CA 1
ATOM 3106 C C . LYS B 1 171 ? 29.867 16.954 99.924 1.00 55.18 193 LYS B C 1
ATOM 3107 O O . LYS B 1 171 ? 29.503 17.627 98.958 1.00 55.37 193 LYS B O 1
ATOM 3113 N N . ILE B 1 172 ? 29.147 15.901 100.377 1.00 52.36 194 ILE B N 1
ATOM 3114 C CA . ILE B 1 172 ? 27.822 15.598 99.826 1.00 54.36 194 ILE B CA 1
ATOM 3115 C C . ILE B 1 172 ? 26.800 15.576 100.960 1.00 60.40 194 ILE B C 1
ATOM 3116 O O . ILE B 1 172 ? 26.981 14.848 101.943 1.00 59.68 194 ILE B O 1
ATOM 3121 N N . GLU B 1 173 ? 25.705 16.363 100.794 1.00 59.42 195 GLU B N 1
ATOM 3122 C CA . GLU B 1 173 ? 24.604 16.438 101.755 1.00 60.39 195 GLU B CA 1
ATOM 3123 C C . GLU B 1 173 ? 23.282 15.963 101.117 1.00 66.14 195 GLU B C 1
ATOM 3124 O O . GLU B 1 173 ? 22.817 16.535 100.126 1.00 66.32 195 GLU B O 1
ATOM 3130 N N . TYR B 1 174 ? 22.661 14.940 101.721 1.00 63.50 196 TYR B N 1
ATOM 3131 C CA . TYR B 1 174 ? 21.357 14.443 101.290 1.00 65.41 196 TYR B CA 1
ATOM 3132 C C . TYR B 1 174 ? 20.304 15.257 102.014 1.00 69.74 196 TYR B C 1
ATOM 3133 O O . TYR B 1 174 ? 20.311 15.268 103.242 1.00 69.56 196 TYR B O 1
ATOM 3142 N N . THR B 1 175 ? 19.439 15.985 101.267 1.00 67.25 197 THR B N 1
ATOM 3143 C CA . THR B 1 175 ? 18.443 16.896 101.857 1.00 68.10 197 THR B CA 1
ATOM 3144 C C . THR B 1 175 ? 17.003 16.322 101.807 1.00 75.86 197 THR B C 1
ATOM 3145 O O . THR B 1 175 ? 16.076 16.971 102.312 1.00 78.26 197 THR B O 1
ATOM 3149 N N . GLY B 1 176 ? 16.838 15.111 101.281 1.00 74.24 198 GLY B N 1
ATOM 3150 C CA . GLY B 1 176 ? 15.545 14.430 101.305 1.00 78.85 198 GLY B CA 1
ATOM 3151 C C . GLY B 1 176 ? 14.719 14.299 100.037 1.00 86.30 198 GLY B C 1
ATOM 3152 O O . GLY B 1 176 ? 15.180 14.595 98.925 1.00 84.40 198 GLY B O 1
ATOM 3153 N N . VAL B 1 177 ? 13.477 13.809 100.224 1.00 87.47 199 VAL B N 1
ATOM 3154 C CA . VAL B 1 177 ? 12.518 13.599 99.136 1.00 90.73 199 VAL B CA 1
ATOM 3155 C C . VAL B 1 177 ? 11.342 14.576 99.359 1.00 96.46 199 VAL B C 1
ATOM 3156 O O . VAL B 1 177 ? 10.810 14.686 100.468 1.00 97.28 199 VAL B O 1
ATOM 3160 N N . TYR B 1 178 ? 10.990 15.314 98.292 1.00 93.74 200 TYR B N 1
ATOM 3161 C CA . TYR B 1 178 ? 9.974 16.362 98.282 1.00 96.02 200 TYR B CA 1
ATOM 3162 C C . TYR B 1 178 ? 8.877 16.069 97.258 1.00 106.23 200 TYR B C 1
ATOM 3163 O O . TYR B 1 178 ? 9.091 15.292 96.327 1.00 106.50 200 TYR B O 1
ATOM 3172 N N . LYS B 1 179 ? 7.691 16.676 97.433 1.00 106.94 201 LYS B N 1
ATOM 3173 C CA . LYS B 1 179 ? 6.611 16.477 96.476 1.00 111.23 201 LYS B CA 1
ATOM 3174 C C . LYS B 1 179 ? 6.865 17.438 95.314 1.00 116.99 201 LYS B C 1
ATOM 3175 O O . LYS B 1 179 ? 6.958 18.648 95.532 1.00 117.44 201 LYS B O 1
ATOM 3181 N N . LYS B 1 180 ? 7.064 16.874 94.097 1.00 114.10 202 LYS B N 1
ATOM 3182 C CA . LYS B 1 180 ? 7.351 17.556 92.825 1.00 113.93 202 LYS B CA 1
ATOM 3183 C C . LYS B 1 180 ? 6.379 18.710 92.525 1.00 121.90 202 LYS B C 1
ATOM 3184 O O . LYS B 1 180 ? 6.783 19.708 91.916 1.00 120.41 202 LYS B O 1
ATOM 3186 N N . GLU B 1 181 ? 5.120 18.574 92.988 1.00 123.94 203 GLU B N 1
ATOM 3187 C CA . GLU B 1 181 ? 4.008 19.488 92.743 1.00 128.88 203 GLU B CA 1
ATOM 3188 C C . GLU B 1 181 ? 4.024 20.768 93.597 1.00 133.20 203 GLU B C 1
ATOM 3189 O O . GLU B 1 181 ? 3.586 21.805 93.101 1.00 135.87 203 GLU B O 1
ATOM 3195 N N . ASN B 1 182 ? 4.470 20.713 94.866 1.00 128.33 204 ASN B N 1
ATOM 3196 C CA . ASN B 1 182 ? 4.397 21.898 95.739 1.00 128.73 204 ASN B CA 1
ATOM 3197 C C . ASN B 1 182 ? 5.725 22.209 96.487 1.00 126.04 204 ASN B C 1
ATOM 3198 O O . ASN B 1 182 ? 5.837 23.285 97.089 1.00 124.94 204 ASN B O 1
ATOM 3203 N N . GLY B 1 183 ? 6.692 21.292 96.440 1.00 118.70 205 GLY B N 1
ATOM 3204 C CA . GLY B 1 183 ? 7.986 21.461 97.098 1.00 113.29 205 GLY B CA 1
ATOM 3205 C C . GLY B 1 183 ? 7.978 21.115 98.574 1.00 116.40 205 GLY B C 1
ATOM 3206 O O . GLY B 1 183 ? 8.943 21.402 99.296 1.00 113.11 205 GLY B O 1
ATOM 3207 N N . GLU B 1 184 ? 6.890 20.477 99.023 1.00 115.73 206 GLU B N 1
ATOM 3208 C CA . GLU B 1 184 ? 6.676 20.058 100.395 1.00 116.12 206 GLU B CA 1
ATOM 3209 C C . GLU B 1 184 ? 7.521 18.820 100.685 1.00 118.15 206 GLU B C 1
ATOM 3210 O O . GLU B 1 184 ? 7.544 17.876 99.892 1.00 117.34 206 GLU B O 1
ATOM 3216 N N . LEU B 1 185 ? 8.225 18.843 101.822 1.00 113.99 207 LEU B N 1
ATOM 3217 C CA . LEU B 1 185 ? 9.080 17.760 102.281 1.00 111.76 207 LEU B CA 1
ATOM 3218 C C . LEU B 1 185 ? 8.230 16.604 102.804 1.00 121.82 207 LEU B C 1
ATOM 3219 O O . LEU B 1 185 ? 7.316 16.823 103.602 1.00 125.62 207 LEU B O 1
ATOM 3224 N N . LEU B 1 186 ? 8.513 15.380 102.322 1.00 119.41 208 LEU B N 1
ATOM 3225 C CA . LEU B 1 186 ? 7.821 14.166 102.755 1.00 123.85 208 LEU B CA 1
ATOM 3226 C C . LEU B 1 186 ? 8.463 13.582 103.996 1.00 129.82 208 LEU B C 1
ATOM 3227 O O . LEU B 1 186 ? 9.687 13.659 104.150 1.00 125.09 208 LEU B O 1
ATOM 3232 N N . GLU B 1 187 ? 7.642 12.954 104.857 1.00 132.78 209 GLU B N 1
ATOM 3233 C CA . GLU B 1 187 ? 8.122 12.253 106.042 1.00 133.48 209 GLU B CA 1
ATOM 3234 C C . GLU B 1 187 ? 8.709 10.915 105.599 1.00 137.74 209 GLU B C 1
ATOM 3235 O O . GLU B 1 187 ? 8.250 10.349 104.600 1.00 139.50 209 GLU B O 1
ATOM 3237 N N . GLY B 1 188 ? 9.724 10.441 106.309 1.00 132.22 210 GLY B N 1
ATOM 3238 C CA . GLY B 1 188 ? 10.384 9.192 105.964 1.00 132.11 210 GLY B CA 1
ATOM 3239 C C . GLY B 1 188 ? 11.477 9.432 104.951 1.00 131.17 210 GLY B C 1
ATOM 3240 O O . GLY B 1 188 ? 12.116 10.489 104.975 1.00 126.85 210 GLY B O 1
ATOM 3241 N N . PHE B 1 189 ? 11.687 8.460 104.044 1.00 127.85 211 PHE B N 1
ATOM 3242 C CA . PHE B 1 189 ? 12.732 8.485 103.014 1.00 123.33 211 PHE B CA 1
ATOM 3243 C C . PHE B 1 189 ? 14.111 8.708 103.703 1.00 122.16 211 PHE B C 1
ATOM 3244 O O . PHE B 1 189 ? 14.886 9.601 103.339 1.00 117.62 211 PHE B O 1
ATOM 3252 N N . SER B 1 190 ? 14.384 7.877 104.725 1.00 118.97 212 SER B N 1
ATOM 3253 C CA . SER B 1 190 ? 15.623 7.902 105.493 1.00 115.11 212 SER B CA 1
ATOM 3254 C C . SER B 1 190 ? 16.788 7.353 104.665 1.00 114.32 212 SER B C 1
ATOM 3255 O O . SER B 1 190 ? 16.605 6.377 103.935 1.00 117.42 212 SER B O 1
ATOM 3258 N N . LEU B 1 191 ? 17.972 7.991 104.740 1.00 102.87 213 LEU B N 1
ATOM 3259 C CA . LEU B 1 191 ? 19.168 7.512 104.038 1.00 99.20 213 LEU B CA 1
ATOM 3260 C C . LEU B 1 191 ? 19.809 6.430 104.918 1.00 102.65 213 LEU B C 1
ATOM 3261 O O . LEU B 1 191 ? 20.323 6.746 105.987 1.00 100.10 213 LEU B O 1
ATOM 3266 N N . THR B 1 192 ? 19.695 5.154 104.503 1.00 102.82 214 THR B N 1
ATOM 3267 C CA . THR B 1 192 ? 20.127 3.967 105.255 1.00 105.91 214 THR B CA 1
ATOM 3268 C C . THR B 1 192 ? 21.531 3.480 104.871 1.00 107.43 214 THR B C 1
ATOM 3269 O O . THR B 1 192 ? 22.168 2.803 105.686 1.00 109.49 214 THR B O 1
ATOM 3273 N N . LYS B 1 193 ? 22.005 3.795 103.651 1.00 99.81 215 LYS B N 1
ATOM 3274 C CA . LYS B 1 193 ? 23.316 3.345 103.182 1.00 98.37 215 LYS B CA 1
ATOM 3275 C C . LYS B 1 193 ? 23.835 4.239 102.054 1.00 98.10 215 LYS B C 1
ATOM 3276 O O . LYS B 1 193 ? 23.044 4.735 101.250 1.00 98.35 215 LYS B O 1
ATOM 3282 N N . VAL B 1 194 ? 25.174 4.428 101.992 1.00 91.03 216 VAL B N 1
ATOM 3283 C CA . VAL B 1 194 ? 25.896 5.137 100.928 1.00 87.11 216 VAL B CA 1
ATOM 3284 C C . VAL B 1 194 ? 27.093 4.219 100.561 1.00 92.08 216 VAL B C 1
ATOM 3285 O O . VAL B 1 194 ? 28.064 4.113 101.321 1.00 90.17 216 VAL B O 1
ATOM 3289 N N . ALA B 1 195 ? 26.966 3.510 99.417 1.00 92.38 217 ALA B N 1
ATOM 3290 C CA . ALA B 1 195 ? 27.938 2.533 98.924 1.00 95.21 217 ALA B CA 1
ATOM 3291 C C . ALA B 1 195 ? 28.754 3.084 97.748 1.00 97.19 217 ALA B C 1
ATOM 3292 O O . ALA B 1 195 ? 28.205 3.718 96.845 1.00 96.54 217 ALA B O 1
ATOM 3294 N N . GLY B 1 196 ? 30.060 2.839 97.779 1.00 92.48 218 GLY B N 1
ATOM 3295 C CA . GLY B 1 196 ? 30.970 3.286 96.731 1.00 90.17 218 GLY B CA 1
ATOM 3296 C C . GLY B 1 196 ? 31.789 4.522 97.047 1.00 86.78 218 GLY B C 1
ATOM 3297 O O . GLY B 1 196 ? 32.456 5.047 96.152 1.00 84.35 218 GLY B O 1
ATOM 3298 N N . LEU B 1 197 ? 31.748 5.002 98.313 1.00 79.65 219 LEU B N 1
ATOM 3299 C CA . LEU B 1 197 ? 32.553 6.141 98.763 1.00 74.47 219 LEU B CA 1
ATOM 3300 C C . LEU B 1 197 ? 34.026 5.727 98.752 1.00 78.49 219 LEU B C 1
ATOM 3301 O O . LEU B 1 197 ? 34.320 4.561 99.029 1.00 82.25 219 LEU B O 1
ATOM 3306 N N . ASN B 1 198 ? 34.936 6.653 98.384 1.00 70.33 220 ASN B N 1
ATOM 3307 C CA . ASN B 1 198 ? 36.364 6.381 98.221 1.00 70.21 220 ASN B CA 1
ATOM 3308 C C . ASN B 1 198 ? 37.191 6.861 99.426 1.00 71.88 220 ASN B C 1
ATOM 3309 O O . ASN B 1 198 ? 37.056 8.008 99.852 1.00 67.42 220 ASN B O 1
ATOM 3314 N N . ALA B 1 199 ? 38.100 5.989 99.916 1.00 70.88 221 ALA B N 1
ATOM 3315 C CA . ALA B 1 199 ? 38.984 6.254 101.064 1.00 68.53 221 ALA B CA 1
ATOM 3316 C C . ALA B 1 199 ? 40.448 6.482 100.642 1.00 71.55 221 ALA B C 1
ATOM 3317 O O . ALA B 1 199 ? 41.247 6.870 101.485 1.00 69.80 221 ALA B O 1
ATOM 3319 N N . SER B 1 200 ? 40.803 6.278 99.359 1.00 69.79 222 SER B N 1
ATOM 3320 C CA . SER B 1 200 ? 42.186 6.470 98.885 1.00 69.68 222 SER B CA 1
ATOM 3321 C C . SER B 1 200 ? 42.311 7.652 97.914 1.00 72.72 222 SER B C 1
ATOM 3322 O O . SER B 1 200 ? 41.369 7.957 97.173 1.00 74.74 222 SER B O 1
ATOM 3325 N N . SER B 1 201 ? 43.473 8.331 97.926 1.00 65.57 223 SER B N 1
ATOM 3326 C CA . SER B 1 201 ? 43.675 9.478 97.040 1.00 62.77 223 SER B CA 1
ATOM 3327 C C . SER B 1 201 ? 45.146 9.768 96.769 1.00 67.57 223 SER B C 1
ATOM 3328 O O . SER B 1 201 ? 46.019 9.420 97.569 1.00 67.65 223 SER B O 1
ATOM 3331 N N . LYS B 1 202 ? 45.388 10.445 95.639 1.00 63.35 224 LYS B N 1
ATOM 3332 C CA . LYS B 1 202 ? 46.648 11.049 95.236 1.00 63.06 224 LYS B CA 1
ATOM 3333 C C . LYS B 1 202 ? 46.716 12.429 95.945 1.00 62.17 224 LYS B C 1
ATOM 3334 O O . LYS B 1 202 ? 45.676 12.981 96.286 1.00 57.33 224 LYS B O 1
ATOM 3340 N N . ILE B 1 203 ? 47.915 12.956 96.211 1.00 61.27 225 ILE B N 1
ATOM 3341 C CA . ILE B 1 203 ? 48.080 14.202 96.983 1.00 58.30 225 ILE B CA 1
ATOM 3342 C C . ILE B 1 203 ? 48.721 15.351 96.161 1.00 64.51 225 ILE B C 1
ATOM 3343 O O . ILE B 1 203 ? 49.154 16.339 96.763 1.00 62.14 225 ILE B O 1
ATOM 3348 N N . THR B 1 204 ? 48.763 15.244 94.824 1.00 64.59 226 THR B N 1
ATOM 3349 C CA . THR B 1 204 ? 49.411 16.260 94.002 1.00 66.35 226 THR B CA 1
ATOM 3350 C C . THR B 1 204 ? 48.437 16.817 92.950 1.00 72.98 226 THR B C 1
ATOM 3351 O O . THR B 1 204 ? 48.865 17.414 91.948 1.00 76.82 226 THR B O 1
ATOM 3355 N N . ILE B 1 205 ? 47.122 16.612 93.189 1.00 65.60 227 ILE B N 1
ATOM 3356 C CA . ILE B 1 205 ? 46.026 16.974 92.297 1.00 65.16 227 ILE B CA 1
ATOM 3357 C C . ILE B 1 205 ? 45.307 18.196 92.898 1.00 66.60 227 ILE B C 1
ATOM 3358 O O . ILE B 1 205 ? 44.855 18.160 94.042 1.00 63.32 227 ILE B O 1
ATOM 3363 N N . PHE B 1 206 ? 45.251 19.297 92.129 1.00 64.36 228 PHE B N 1
ATOM 3364 C CA . PHE B 1 206 ? 44.748 20.568 92.636 1.00 62.69 228 PHE B CA 1
ATOM 3365 C C . PHE B 1 206 ? 43.605 21.201 91.809 1.00 66.65 228 PHE B C 1
ATOM 3366 O O . PHE B 1 206 ? 43.219 22.334 92.123 1.00 64.24 228 PHE B O 1
ATOM 3374 N N . ASN B 1 207 ? 43.055 20.508 90.789 1.00 66.79 229 ASN B N 1
ATOM 3375 C CA . ASN B 1 207 ? 41.991 21.117 89.987 1.00 68.78 229 ASN B CA 1
ATOM 3376 C C . ASN B 1 207 ? 40.625 20.847 90.640 1.00 71.15 229 ASN B C 1
ATOM 3377 O O . ASN B 1 207 ? 40.136 19.711 90.641 1.00 70.41 229 ASN B O 1
ATOM 3382 N N . THR B 1 208 ? 40.002 21.911 91.172 1.00 67.48 230 THR B N 1
ATOM 3383 C CA . THR B 1 208 ? 38.692 21.822 91.837 1.00 65.51 230 THR B CA 1
ATOM 3384 C C . THR B 1 208 ? 37.553 21.894 90.787 1.00 72.21 230 THR B C 1
ATOM 3385 O O . THR B 1 208 ? 36.411 22.157 91.152 1.00 71.52 230 THR B O 1
ATOM 3387 N N . SER B 1 209 ? 37.859 21.600 89.504 1.00 72.63 231 SER B N 1
ATOM 3388 C CA . SER B 1 209 ? 36.911 21.610 88.387 1.00 76.97 231 SER B CA 1
ATOM 3389 C C . SER B 1 209 ? 36.952 20.303 87.572 1.00 85.33 231 SER B C 1
ATOM 3390 O O . SER B 1 209 ? 36.070 20.085 86.744 1.00 88.27 231 SER B O 1
ATOM 3393 N N . ALA B 1 210 ? 37.975 19.456 87.771 1.00 82.24 232 ALA B N 1
ATOM 3394 C CA . ALA B 1 210 ? 38.087 18.197 87.030 1.00 84.86 232 ALA B CA 1
ATOM 3395 C C . ALA B 1 210 ? 38.494 17.057 87.958 1.00 85.43 232 ALA B C 1
ATOM 3396 O O . ALA B 1 210 ? 39.271 17.273 88.886 1.00 83.61 232 ALA B O 1
ATOM 3398 N N . VAL B 1 211 ? 37.954 15.851 87.718 1.00 81.86 233 VAL B N 1
ATOM 3399 C CA . VAL B 1 211 ? 38.242 14.660 88.510 1.00 80.10 233 VAL B CA 1
ATOM 3400 C C . VAL B 1 211 ? 39.640 14.149 88.049 1.00 87.48 233 VAL B C 1
ATOM 3401 O O . VAL B 1 211 ? 39.859 13.927 86.851 1.00 91.08 233 VAL B O 1
ATOM 3405 N N . GLU B 1 212 ? 40.605 14.065 89.004 1.00 82.30 234 GLU B N 1
ATOM 340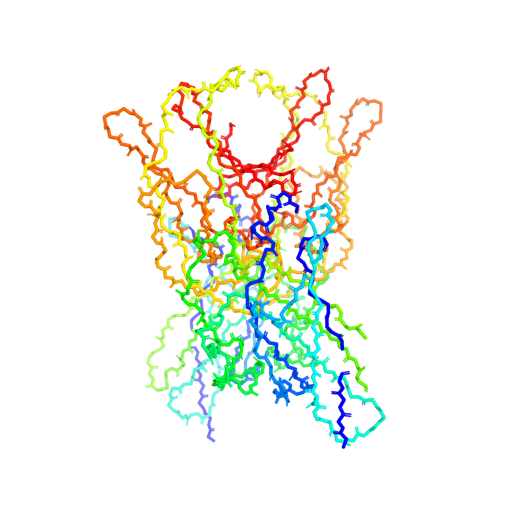6 C CA . GLU B 1 212 ? 42.003 13.669 88.733 1.00 83.76 234 GLU B CA 1
ATOM 3407 C C . GLU B 1 212 ? 42.458 12.434 89.539 1.00 88.45 234 GLU B C 1
ATOM 3408 O O . GLU B 1 212 ? 43.421 11.789 89.133 1.00 91.15 234 GLU B O 1
ATOM 3414 N N . ASN B 1 213 ? 41.794 12.111 90.669 1.00 83.40 235 ASN B N 1
ATOM 3415 C CA . ASN B 1 213 ? 42.185 10.997 91.544 1.00 83.81 235 ASN B CA 1
ATOM 3416 C C . ASN B 1 213 ? 41.904 9.620 90.912 1.00 91.93 235 ASN B C 1
ATOM 3417 O O . ASN B 1 213 ? 40.746 9.219 90.768 1.00 91.71 235 ASN B O 1
ATOM 3422 N N . GLY B 1 214 ? 42.991 8.896 90.634 1.00 91.83 236 GLY B N 1
ATOM 3423 C CA . GLY B 1 214 ? 42.991 7.540 90.091 1.00 96.51 236 GLY B CA 1
ATOM 3424 C C . GLY B 1 214 ? 43.023 6.458 91.157 1.00 99.94 236 GLY B C 1
ATOM 3425 O O . GLY B 1 214 ? 42.738 5.295 90.862 1.00 103.87 236 GLY B O 1
ATOM 3426 N N . ALA B 1 215 ? 43.364 6.829 92.407 1.00 92.01 237 ALA B N 1
ATOM 3427 C CA . ALA B 1 215 ? 43.414 5.918 93.560 1.00 92.04 237 ALA B CA 1
ATOM 3428 C C . ALA B 1 215 ? 42.019 5.614 94.083 1.00 95.29 237 ALA B C 1
ATOM 3429 O O . ALA B 1 215 ? 41.160 6.502 94.082 1.00 92.07 237 ALA B O 1
ATOM 3431 N N . PHE B 1 216 ? 41.784 4.358 94.519 1.00 95.13 238 PHE B N 1
ATOM 3432 C CA . PHE B 1 216 ? 40.480 3.958 95.054 1.00 94.70 238 PHE B CA 1
ATOM 3433 C C . PHE B 1 216 ? 40.595 2.784 96.051 1.00 99.67 238 PHE B C 1
ATOM 3434 O O . PHE B 1 216 ? 41.325 1.817 95.817 1.00 103.19 238 PHE B O 1
ATOM 3442 N N . SER B 1 217 ? 39.823 2.888 97.148 1.00 93.22 239 SER B N 1
ATOM 3443 C CA . SER B 1 217 ? 39.571 1.871 98.170 1.00 95.33 239 SER B CA 1
ATOM 3444 C C . SER B 1 217 ? 38.226 2.198 98.829 1.00 96.73 239 SER B C 1
ATOM 3445 O O . SER B 1 217 ? 37.845 3.367 98.884 1.00 90.99 239 SER B O 1
ATOM 3448 N N . ASP B 1 218 ? 37.486 1.176 99.276 1.00 97.86 240 ASP B N 1
ATOM 3449 C CA . ASP B 1 218 ? 36.160 1.343 99.876 1.00 97.09 240 ASP B CA 1
ATOM 3450 C C . ASP B 1 218 ? 36.205 2.114 101.210 1.00 97.19 240 ASP B C 1
ATOM 3451 O O . ASP B 1 218 ? 36.943 1.738 102.127 1.00 98.04 240 ASP B O 1
ATOM 3456 N N . LEU B 1 219 ? 35.441 3.225 101.280 1.00 89.37 241 LEU B N 1
ATOM 3457 C CA . LEU B 1 219 ? 35.233 4.047 102.480 1.00 85.42 241 LEU B CA 1
ATOM 3458 C C . LEU B 1 219 ? 33.883 3.681 103.056 1.00 92.86 241 LEU B C 1
ATOM 3459 O O . LEU B 1 219 ? 32.880 3.754 102.338 1.00 93.08 241 LEU B O 1
ATOM 3464 N N . ALA B 1 220 ? 33.853 3.271 104.332 1.00 92.09 242 ALA B N 1
ATOM 3465 C CA . ALA B 1 220 ? 32.630 2.834 105.009 1.00 95.09 242 ALA B CA 1
ATOM 3466 C C . ALA B 1 220 ? 31.707 3.990 105.344 1.00 96.12 242 ALA B C 1
ATOM 3467 O O . ALA B 1 220 ? 32.161 5.054 105.780 1.00 91.41 242 ALA B O 1
ATOM 3469 N N . TYR B 1 221 ? 30.396 3.752 105.159 1.00 95.61 243 TYR B N 1
ATOM 3470 C CA . TYR B 1 221 ? 29.346 4.680 105.553 1.00 93.65 243 TYR B CA 1
ATOM 3471 C C . TYR B 1 221 ? 29.163 4.531 107.060 1.00 100.54 243 TYR B C 1
ATOM 3472 O O . TYR B 1 221 ? 28.911 3.406 107.505 1.00 105.26 243 TYR B O 1
ATOM 3481 N N . PRO B 1 222 ? 29.353 5.608 107.873 1.00 93.80 244 PRO B N 1
ATOM 3482 C CA . PRO B 1 222 ? 29.250 5.454 109.336 1.00 95.28 244 PRO B CA 1
ATOM 3483 C C . PRO B 1 222 ? 27.921 4.835 109.792 1.00 104.48 244 PRO B C 1
ATOM 3484 O O . PRO B 1 222 ? 26.893 4.935 109.118 1.00 104.22 244 PRO B O 1
ATOM 3488 N N . THR B 1 223 ? 27.972 4.177 110.959 1.00 105.49 245 THR B N 1
ATOM 3489 C CA . THR B 1 223 ? 26.850 3.496 111.604 1.00 110.53 245 THR B CA 1
ATOM 3490 C C . THR B 1 223 ? 25.841 4.534 112.172 1.00 113.22 245 THR B C 1
ATOM 3491 O O . THR B 1 223 ? 24.703 4.166 112.479 1.00 116.67 245 THR B O 1
ATOM 3495 N N . THR B 1 224 ? 26.249 5.829 112.258 1.00 104.62 246 THR B N 1
ATOM 3496 C CA . THR B 1 224 ? 25.418 6.958 112.714 1.00 102.93 246 THR B CA 1
ATOM 3497 C C . THR B 1 224 ? 24.520 7.450 111.550 1.00 105.34 246 THR B C 1
ATOM 3498 O O . THR B 1 224 ? 23.631 8.282 111.769 1.00 105.28 246 THR B O 1
ATOM 3502 N N . LYS B 1 225 ? 24.746 6.907 110.321 1.00 99.86 247 LYS B N 1
ATOM 3503 C CA . LYS B 1 225 ? 24.044 7.215 109.072 1.00 97.40 247 LYS B CA 1
ATOM 3504 C C . LYS B 1 225 ? 23.898 8.755 108.898 1.00 95.60 247 LYS B C 1
ATOM 3505 O O . LYS B 1 225 ? 22.775 9.268 108.918 1.00 96.45 247 LYS B O 1
ATOM 3507 N N . PRO B 1 226 ? 25.021 9.513 108.760 1.00 85.70 248 PRO B N 1
ATOM 3508 C CA . PRO B 1 226 ? 24.899 10.975 108.630 1.00 81.55 248 PRO B CA 1
ATOM 3509 C C . PRO B 1 226 ? 24.342 11.406 107.265 1.00 83.67 248 PRO B C 1
ATOM 3510 O O . PRO B 1 226 ? 24.471 10.711 106.252 1.00 82.96 248 PRO B O 1
ATOM 3514 N N . VAL B 1 227 ? 23.722 12.590 107.280 1.00 78.63 249 VAL B N 1
ATOM 3515 C CA . VAL B 1 227 ? 23.066 13.294 106.188 1.00 76.72 249 VAL B CA 1
ATOM 3516 C C . VAL B 1 227 ? 24.152 14.069 105.389 1.00 77.50 249 VAL B C 1
ATOM 3517 O O . VAL B 1 227 ? 24.018 14.188 104.164 1.00 77.31 249 VAL B O 1
ATOM 3521 N N . THR B 1 228 ? 25.239 14.528 106.063 1.00 70.59 250 THR B N 1
ATOM 3522 C CA . THR B 1 228 ? 26.396 15.159 105.415 1.00 67.01 250 THR B CA 1
ATOM 3523 C C . THR B 1 228 ? 27.559 14.163 105.509 1.00 67.93 250 THR B C 1
ATOM 3524 O O . THR B 1 228 ? 27.913 13.735 106.598 1.00 66.05 250 THR B O 1
ATOM 3528 N N . PHE B 1 229 ? 28.128 13.779 104.365 1.00 64.57 251 PHE B N 1
ATOM 3529 C CA . PHE B 1 229 ? 29.213 12.804 104.321 1.00 64.08 251 PHE B CA 1
ATOM 3530 C C . PHE B 1 229 ? 30.253 13.208 103.240 1.00 66.50 251 PHE B C 1
ATOM 3531 O O . PHE B 1 229 ? 30.004 14.132 102.466 1.00 65.08 251 PHE B O 1
ATOM 3539 N N . TYR B 1 230 ? 31.440 12.551 103.246 1.00 63.05 252 TYR B N 1
ATOM 3540 C CA . TYR B 1 230 ? 32.581 12.875 102.377 1.00 60.09 252 TYR B CA 1
ATOM 3541 C C . TYR B 1 230 ? 33.147 11.663 101.640 1.00 63.61 252 TYR B C 1
ATOM 3542 O O . TYR B 1 230 ? 32.954 10.522 102.055 1.00 65.76 252 TYR B O 1
ATOM 3551 N N . THR B 1 231 ? 33.916 11.943 100.586 1.00 57.75 253 THR B N 1
ATOM 3552 C CA . THR B 1 231 ? 34.601 10.977 99.737 1.00 59.22 253 THR B CA 1
ATOM 3553 C C . THR B 1 231 ? 35.725 11.654 98.947 1.00 64.71 253 THR B C 1
ATOM 3554 O O . THR B 1 231 ? 35.628 12.845 98.615 1.00 63.88 253 THR B O 1
ATOM 3558 N N . TYR B 1 232 ? 36.773 10.886 98.609 1.00 61.99 254 TYR B N 1
ATOM 3559 C CA . TYR B 1 232 ? 37.791 11.371 97.694 1.00 61.21 254 TYR B CA 1
ATOM 3560 C C . TYR B 1 232 ? 37.257 11.159 96.268 1.00 67.21 254 TYR B C 1
ATOM 3561 O O . TYR B 1 232 ? 36.379 10.309 96.102 1.00 69.30 254 TYR B O 1
ATOM 3570 N N . GLU B 1 233 ? 37.781 11.903 95.245 1.00 62.77 255 GLU B N 1
ATOM 3571 C CA . GLU B 1 233 ? 37.395 11.822 93.820 1.00 63.79 255 GLU B CA 1
ATOM 3572 C C . GLU B 1 233 ? 37.464 10.430 93.265 1.00 69.18 255 GLU B C 1
ATOM 3573 O O . GLU B 1 233 ? 38.339 9.655 93.660 1.00 70.86 255 GLU B O 1
ATOM 3579 N N . ILE B 1 234 ? 36.601 10.138 92.290 1.00 66.04 256 ILE B N 1
ATOM 3580 C CA . ILE B 1 234 ? 36.537 8.845 91.601 1.00 69.18 256 ILE B CA 1
ATOM 3581 C C . ILE B 1 234 ? 36.643 9.114 90.087 1.00 75.13 256 ILE B C 1
ATOM 3582 O O . ILE B 1 234 ? 35.750 9.755 89.548 1.00 75.74 256 ILE B O 1
ATOM 3587 N N . SER B 1 235 ? 37.736 8.670 89.420 1.00 73.39 257 SER B N 1
ATOM 3588 C CA . SER B 1 235 ? 37.958 8.881 87.978 1.00 76.97 257 SER B CA 1
ATOM 3589 C C . SER B 1 235 ? 37.185 7.902 87.090 1.00 87.59 257 SER B C 1
ATOM 3590 O O . SER B 1 235 ? 36.695 8.313 86.029 1.00 89.93 257 SER B O 1
ATOM 3593 N N . ASP B 1 236 ? 37.116 6.611 87.482 1.00 86.78 258 ASP B N 1
ATOM 3594 C CA . ASP B 1 236 ? 36.429 5.588 86.695 1.00 92.37 258 ASP B CA 1
ATOM 3595 C C . ASP B 1 236 ? 35.001 6.052 86.380 1.00 98.53 258 ASP B C 1
ATOM 3596 O O . ASP B 1 236 ? 34.236 6.424 87.283 1.00 95.71 258 ASP B O 1
ATOM 3601 N N . ALA B 1 237 ? 34.685 6.084 85.075 1.00 99.41 259 ALA B N 1
ATOM 3602 C CA . ALA B 1 237 ? 33.400 6.512 84.530 1.00 99.87 259 ALA B CA 1
ATOM 3603 C C . ALA B 1 237 ? 32.303 5.461 84.766 1.00 107.17 259 ALA B C 1
ATOM 3604 O O . ALA B 1 237 ? 31.117 5.784 84.653 1.00 106.93 259 ALA B O 1
ATOM 3606 N N . PHE B 1 238 ? 32.681 4.226 85.114 1.00 106.38 260 PHE B N 1
ATOM 3607 C CA . PHE B 1 238 ? 31.711 3.166 85.345 1.00 109.11 260 PHE B CA 1
ATOM 3608 C C . PHE B 1 238 ? 31.446 2.958 86.862 1.00 109.37 260 PHE B C 1
ATOM 3609 O O . PHE B 1 238 ? 30.517 2.220 87.192 1.00 111.47 260 PHE B O 1
ATOM 3617 N N . LYS B 1 239 ? 32.191 3.636 87.775 1.00 100.79 261 LYS B N 1
ATOM 3618 C CA . LYS B 1 239 ? 31.937 3.502 89.217 1.00 97.46 261 LYS B CA 1
ATOM 3619 C C . LYS B 1 239 ? 30.738 4.344 89.619 1.00 99.14 261 LYS B C 1
ATOM 3620 O O . LYS B 1 239 ? 30.422 5.348 88.974 1.00 97.04 261 LYS B O 1
ATOM 3626 N N . GLU B 1 240 ? 30.037 3.890 90.665 1.00 96.15 262 GLU B N 1
ATOM 3627 C CA . GLU B 1 240 ? 28.826 4.541 91.151 1.00 94.00 262 GLU B CA 1
ATOM 3628 C C . GLU B 1 240 ? 28.802 4.679 92.654 1.00 94.82 262 GLU B C 1
ATOM 3629 O O . GLU B 1 240 ? 29.311 3.815 93.372 1.00 95.29 262 GLU B O 1
ATOM 3635 N N . VAL B 1 241 ? 28.145 5.751 93.117 1.00 88.23 263 VAL B N 1
ATOM 3636 C CA . VAL B 1 241 ? 27.860 6.011 94.522 1.00 85.54 263 VAL B CA 1
ATOM 3637 C C . VAL B 1 241 ? 26.353 5.740 94.651 1.00 92.21 263 VAL B C 1
ATOM 3638 O O . VAL B 1 241 ? 25.540 6.403 93.995 1.00 91.56 263 VAL B O 1
ATOM 3642 N N . ILE B 1 242 ? 26.005 4.662 95.368 1.00 92.60 264 ILE B N 1
ATOM 3643 C CA . ILE B 1 242 ? 24.633 4.171 95.447 1.00 96.75 264 ILE B CA 1
ATOM 3644 C C . ILE B 1 242 ? 24.014 4.478 96.827 1.00 101.10 264 ILE B C 1
ATOM 3645 O O . ILE B 1 242 ? 24.471 3.953 97.847 1.00 101.16 264 ILE B O 1
ATOM 3650 N N . LEU B 1 243 ? 22.945 5.305 96.829 1.00 97.96 265 LEU B N 1
ATOM 3651 C CA . LEU B 1 243 ? 22.155 5.711 97.996 1.00 97.70 265 LEU B CA 1
ATOM 3652 C C . LEU B 1 243 ? 20.993 4.756 98.208 1.00 109.30 265 LEU B C 1
ATOM 3653 O O . LEU B 1 243 ? 20.258 4.486 97.258 1.00 113.09 265 LEU B O 1
ATOM 3658 N N . SER B 1 244 ? 20.849 4.213 99.431 1.00 108.19 266 SER B N 1
ATOM 3659 C CA . SER B 1 244 ? 19.739 3.335 99.810 1.00 113.68 266 SER B CA 1
ATOM 3660 C C . SER B 1 244 ? 18.807 4.132 100.710 1.00 117.69 266 SER B C 1
ATOM 3661 O O . SER B 1 244 ? 19.174 4.490 101.829 1.00 115.67 266 SER B O 1
ATOM 3664 N N . VAL B 1 245 ? 17.641 4.500 100.164 1.00 116.00 267 VAL B N 1
ATOM 3665 C CA . VAL B 1 245 ? 16.639 5.341 100.820 1.00 115.53 267 VAL B CA 1
ATOM 3666 C C . VAL B 1 245 ? 15.356 4.517 101.031 1.00 125.93 267 VAL B C 1
ATOM 3667 O O . VAL B 1 245 ? 14.964 3.783 100.125 1.00 128.48 267 VAL B O 1
ATOM 3671 N N . GLN B 1 246 ? 14.734 4.621 102.239 1.00 125.21 268 GLN B N 1
ATOM 3672 C CA . GLN B 1 246 ? 13.502 3.913 102.624 1.00 131.43 268 GLN B CA 1
ATOM 3673 C C . GLN B 1 246 ? 12.344 4.264 101.702 1.00 138.93 268 GLN B C 1
ATOM 3674 O O . GLN B 1 246 ? 12.047 5.439 101.489 1.00 135.42 268 GLN B O 1
ATOM 3680 N N . SER B 1 247 ? 11.703 3.228 101.152 1.00 142.22 269 SER B N 1
ATOM 3681 C CA . SER B 1 247 ? 10.574 3.353 100.236 1.00 145.38 269 SER B CA 1
ATOM 3682 C C . SER B 1 247 ? 9.420 2.442 100.706 1.00 158.11 269 SER B C 1
ATOM 3683 O O . SER B 1 247 ? 8.507 2.131 99.932 1.00 162.19 269 SER B O 1
ATOM 3686 N N . GLY B 1 248 ? 9.472 2.053 101.982 1.00 157.49 270 GLY B N 1
ATOM 3687 C CA . GLY B 1 248 ? 8.489 1.187 102.618 1.00 164.74 270 GLY B CA 1
ATOM 3688 C C . GLY B 1 248 ? 9.135 0.103 103.455 1.00 171.75 270 GLY B C 1
ATOM 3689 O O . GLY B 1 248 ? 9.871 0.404 104.401 1.00 168.80 270 GLY B O 1
ATOM 3690 N N . VAL B 1 249 ? 8.872 -1.172 103.098 1.00 172.78 271 VAL B N 1
ATOM 3691 C CA . VAL B 1 249 ? 9.401 -2.357 103.785 1.00 174.55 271 VAL B CA 1
ATOM 3692 C C . VAL B 1 249 ? 10.928 -2.441 103.603 1.00 175.33 271 VAL B C 1
ATOM 3693 O O . VAL B 1 249 ? 11.652 -2.464 104.598 1.00 173.54 271 VAL B O 1
ATOM 3695 N N . GLU B 1 250 ? 11.407 -2.458 102.345 1.00 170.98 272 GLU B N 1
ATOM 3696 C CA . GLU B 1 250 ? 12.829 -2.536 102.014 1.00 166.69 272 GLU B CA 1
ATOM 3697 C C . GLU B 1 250 ? 13.320 -1.217 101.387 1.00 162.77 272 GLU B C 1
ATOM 3698 O O . GLU B 1 250 ? 12.591 -0.640 100.575 1.00 161.62 272 GLU B O 1
ATOM 3700 N N . PRO B 1 251 ? 14.542 -0.728 101.722 1.00 153.91 273 PRO B N 1
ATOM 3701 C CA . PRO B 1 251 ? 15.017 0.531 101.115 1.00 146.84 273 PRO B CA 1
ATOM 3702 C C . PRO B 1 251 ? 15.564 0.306 99.701 1.00 149.80 273 PRO B C 1
ATOM 3703 O O . PRO B 1 251 ? 16.407 -0.572 99.492 1.00 151.34 273 PRO B O 1
ATOM 3707 N N . LYS B 1 252 ? 15.079 1.108 98.729 1.00 143.65 274 LYS B N 1
ATOM 3708 C CA . LYS B 1 252 ? 15.480 1.001 97.327 1.00 142.88 274 LYS B CA 1
ATOM 3709 C C . LYS B 1 252 ? 16.851 1.658 97.087 1.00 139.52 274 LYS B C 1
ATOM 3710 O O . LYS B 1 252 ? 17.196 2.644 97.747 1.00 134.11 274 LYS B O 1
ATOM 3712 N N . GLU B 1 253 ? 17.633 1.090 96.145 1.00 135.68 275 GLU B N 1
ATOM 3713 C CA . GLU B 1 253 ? 18.936 1.620 95.738 1.00 130.04 275 GLU B CA 1
ATOM 3714 C C . GLU B 1 253 ? 18.765 2.643 94.630 1.00 130.84 275 GLU B C 1
ATOM 3715 O O . GLU B 1 253 ? 17.906 2.475 93.757 1.00 134.42 275 GLU B O 1
ATOM 3721 N N . TYR B 1 254 ? 19.578 3.708 94.671 1.00 120.41 276 TYR B N 1
ATOM 3722 C CA . TYR B 1 254 ? 19.560 4.796 93.694 1.00 117.16 276 TYR B CA 1
ATOM 3723 C C . TYR B 1 254 ? 21.018 5.152 93.322 1.00 115.94 276 TYR B C 1
ATOM 3724 O O . TYR B 1 254 ? 21.769 5.623 94.185 1.00 111.52 276 TYR B O 1
ATOM 3733 N N . PRO B 1 255 ? 21.448 4.895 92.057 1.00 112.87 277 PRO B N 1
ATOM 3734 C CA . PRO B 1 255 ? 22.855 5.134 91.695 1.00 109.61 277 PRO B CA 1
ATOM 3735 C C . PRO B 1 255 ? 23.114 6.502 91.046 1.00 107.98 277 PRO B C 1
ATOM 3736 O O . PRO B 1 255 ? 22.309 6.998 90.252 1.00 109.10 277 PRO B O 1
ATOM 3740 N N . PHE B 1 256 ? 24.286 7.083 91.376 1.00 98.67 278 PHE B N 1
ATOM 3741 C CA . PHE B 1 256 ? 24.777 8.369 90.874 1.00 94.34 278 PHE B CA 1
ATOM 3742 C C . PHE B 1 256 ? 26.159 8.190 90.229 1.00 97.40 278 PHE B C 1
ATOM 3743 O O . PHE B 1 256 ? 26.919 7.344 90.700 1.00 98.11 278 PHE B O 1
ATOM 3751 N N . PRO B 1 257 ? 26.519 8.939 89.152 1.00 92.99 279 PRO B N 1
ATOM 3752 C CA . PRO B 1 257 ? 27.865 8.772 88.569 1.00 92.51 279 PRO B CA 1
ATOM 3753 C C . PRO B 1 257 ? 28.914 9.321 89.532 1.00 90.28 279 PRO B C 1
ATOM 3754 O O . PRO B 1 257 ? 28.882 10.503 89.901 1.00 85.70 279 PRO B O 1
ATOM 3758 N N . ALA B 1 258 ? 29.799 8.422 89.991 1.00 86.31 280 ALA B N 1
ATOM 3759 C CA . ALA B 1 258 ? 30.826 8.696 90.987 1.00 82.30 280 ALA B CA 1
ATOM 3760 C C . ALA B 1 258 ? 31.749 9.844 90.579 1.00 83.74 280 ALA B C 1
ATOM 3761 O O . ALA B 1 258 ? 32.165 10.605 91.451 1.00 78.81 280 ALA B O 1
ATOM 3763 N N . ASN B 1 259 ? 32.019 10.010 89.266 1.00 84.12 281 ASN B N 1
ATOM 3764 C CA . ASN B 1 259 ? 32.911 11.050 88.743 1.00 82.93 281 ASN B CA 1
ATOM 3765 C C . ASN B 1 259 ? 32.243 12.467 88.735 1.00 83.12 281 ASN B C 1
ATOM 3766 O O . ASN B 1 259 ? 32.911 13.430 88.344 1.00 82.77 281 ASN B O 1
ATOM 3771 N N . LYS B 1 260 ? 30.984 12.613 89.228 1.00 75.89 282 LYS B N 1
ATOM 3772 C CA . LYS B 1 260 ? 30.331 13.929 89.306 1.00 72.20 282 LYS B CA 1
ATOM 3773 C C . LYS B 1 260 ? 30.789 14.684 90.576 1.00 68.47 282 LYS B C 1
ATOM 3774 O O . LYS B 1 260 ? 30.647 15.907 90.637 1.00 66.90 282 LYS B O 1
ATOM 3780 N N . PHE B 1 261 ? 31.355 13.961 91.569 1.00 61.22 283 PHE B N 1
ATOM 3781 C CA . PHE B 1 261 ? 31.781 14.522 92.858 1.00 56.28 283 PHE B CA 1
ATOM 3782 C C . PHE B 1 261 ? 33.277 14.815 92.826 1.00 58.16 283 PHE B C 1
ATOM 3783 O O . PHE B 1 261 ? 34.098 13.921 92.997 1.00 56.72 283 PHE B O 1
ATOM 3791 N N . ILE B 1 262 ? 33.617 16.078 92.542 1.00 56.81 284 ILE B N 1
ATOM 3792 C CA . ILE B 1 262 ? 34.997 16.573 92.407 1.00 57.04 284 ILE B CA 1
ATOM 3793 C C . ILE B 1 262 ? 35.465 17.159 93.749 1.00 59.77 284 ILE B C 1
ATOM 3794 O O . ILE B 1 262 ? 34.670 17.767 94.470 1.00 57.98 284 ILE B O 1
ATOM 3799 N N . LYS B 1 263 ? 36.770 17.024 94.037 1.00 55.66 285 LYS B N 1
ATOM 3800 C CA . LYS B 1 263 ? 37.421 17.535 95.243 1.00 52.72 285 LYS B CA 1
ATOM 3801 C C . LYS B 1 263 ? 37.236 19.049 95.361 1.00 55.68 285 LYS B C 1
ATOM 3802 O O . LYS B 1 263 ? 37.241 19.760 94.356 1.00 55.91 285 LYS B O 1
ATOM 3808 N N . GLY B 1 264 ? 37.049 19.509 96.587 1.00 51.31 286 GLY B N 1
ATOM 3809 C CA . GLY B 1 264 ? 36.888 20.922 96.878 1.00 50.72 286 GLY B CA 1
ATOM 3810 C C . GLY B 1 264 ? 35.536 21.461 96.473 1.00 56.06 286 GLY B C 1
ATOM 3811 O O . GLY B 1 264 ? 35.401 22.673 96.285 1.00 57.41 286 GLY B O 1
ATOM 3812 N N . ASN B 1 265 ? 34.529 20.580 96.318 1.00 52.95 287 ASN B N 1
ATOM 3813 C CA . ASN B 1 265 ? 33.156 20.992 95.967 1.00 54.55 287 ASN B CA 1
ATOM 3814 C C . ASN B 1 265 ? 32.147 20.489 97.013 1.00 56.80 287 ASN B C 1
ATOM 3815 O O . ASN B 1 265 ? 32.414 19.502 97.705 1.00 54.31 287 ASN B O 1
ATOM 3820 N N . TYR B 1 266 ? 30.998 21.185 97.128 1.00 55.72 288 TYR B N 1
ATOM 3821 C CA . TYR B 1 266 ? 29.910 20.862 98.063 1.00 55.23 288 TYR B CA 1
ATOM 3822 C C . TYR B 1 266 ? 28.668 20.608 97.226 1.00 60.83 288 TYR B C 1
ATOM 3823 O O . TYR B 1 266 ? 28.316 21.408 96.361 1.00 63.17 288 TYR B O 1
ATOM 3832 N N . TYR B 1 267 ? 28.066 19.431 97.445 1.00 56.61 289 TYR B N 1
ATOM 3833 C CA . TYR B 1 267 ? 26.911 18.939 96.711 1.00 58.75 289 TYR B CA 1
ATOM 3834 C C . TYR B 1 267 ? 25.721 18.672 97.613 1.00 66.84 289 TYR B C 1
ATOM 3835 O O . TYR B 1 267 ? 25.896 18.319 98.781 1.00 66.16 289 TYR B O 1
ATOM 3844 N N . ARG B 1 268 ? 24.507 18.810 97.055 1.00 67.52 290 ARG B N 1
ATOM 3845 C CA . ARG B 1 268 ? 23.240 18.490 97.730 1.00 69.98 290 ARG B CA 1
ATOM 3846 C C . ARG B 1 268 ? 22.402 17.545 96.842 1.00 75.79 290 ARG B C 1
ATOM 3847 O O . ARG B 1 268 ? 22.201 17.847 95.668 1.00 77.45 290 ARG B O 1
ATOM 3855 N N . ILE B 1 269 ? 21.965 16.389 97.391 1.00 71.64 291 ILE B N 1
ATOM 3856 C CA . ILE B 1 269 ? 21.140 15.406 96.677 1.00 73.80 291 ILE B CA 1
ATOM 3857 C C . ILE B 1 269 ? 19.701 15.490 97.217 1.00 80.20 291 ILE B C 1
ATOM 3858 O O . ILE B 1 269 ? 19.443 15.130 98.364 1.00 80.26 291 ILE B O 1
ATOM 3863 N N . LYS B 1 270 ? 18.787 15.972 96.372 1.00 79.75 292 LYS B N 1
ATOM 3864 C CA . LYS B 1 270 ? 17.353 16.168 96.604 1.00 83.00 292 LYS B CA 1
ATOM 3865 C C . LYS B 1 270 ? 16.546 15.284 95.631 1.00 92.17 292 LYS B C 1
ATOM 3866 O O . LYS B 1 270 ? 16.932 15.143 94.468 1.00 92.08 292 LYS B O 1
ATOM 3872 N N . GLY B 1 271 ? 15.455 14.698 96.114 1.00 92.66 293 GLY B N 1
ATOM 3873 C CA . GLY B 1 271 ? 14.564 13.861 95.311 1.00 96.42 293 GLY B CA 1
ATOM 3874 C C . GLY B 1 271 ? 13.183 14.460 95.151 1.00 102.77 293 GLY B C 1
ATOM 3875 O O . GLY B 1 271 ? 12.697 15.142 96.057 1.00 101.41 293 GLY B O 1
ATOM 3876 N N . LEU B 1 272 ? 12.543 14.220 93.991 1.00 103.43 294 LEU B N 1
ATOM 3877 C CA . LEU B 1 272 ? 11.195 14.731 93.703 1.00 107.06 294 LEU B CA 1
ATOM 3878 C C . LEU B 1 272 ? 10.248 13.559 93.413 1.00 115.67 294 LEU B C 1
ATOM 3879 O O . LEU B 1 272 ? 10.419 12.872 92.401 1.00 117.03 294 LEU B O 1
ATOM 3884 N N . LYS B 1 273 ? 9.279 13.319 94.331 1.00 114.01 295 LYS B N 1
ATOM 3885 C CA . LYS B 1 273 ? 8.287 12.242 94.270 1.00 118.33 295 LYS B CA 1
ATOM 3886 C C . LYS B 1 273 ? 7.067 12.723 93.481 1.00 126.85 295 LYS B C 1
ATOM 3887 O O . LYS B 1 273 ? 6.641 13.867 93.643 1.00 125.61 295 LYS B O 1
ATOM 3893 N N . SER B 1 274 ? 6.513 11.840 92.632 1.00 128.69 296 SER B N 1
ATOM 3894 C CA . SER B 1 274 ? 5.343 12.106 91.791 1.00 133.66 296 SER B CA 1
ATOM 3895 C C . SER B 1 274 ? 4.610 10.779 91.448 1.00 143.28 296 SER B C 1
ATOM 3896 O O . SER B 1 274 ? 4.471 9.906 92.313 1.00 143.96 296 SER B O 1
ATOM 3899 N N . SER B 1 275 ? 4.113 10.654 90.207 1.00 143.86 297 SER B N 1
ATOM 3900 C CA . SER B 1 275 ? 3.468 9.447 89.703 1.00 147.34 297 SER B CA 1
ATOM 3901 C C . SER B 1 275 ? 4.558 8.472 89.252 1.00 151.31 297 SER B C 1
ATOM 3902 O O . SER B 1 275 ? 4.517 7.294 89.611 1.00 152.76 297 SER B O 1
ATOM 3905 N N . THR B 1 276 ? 5.588 9.009 88.545 1.00 146.44 298 THR B N 1
ATOM 3906 C CA . THR B 1 276 ? 6.754 8.306 87.990 1.00 145.24 298 THR B CA 1
ATOM 3907 C C . THR B 1 276 ? 7.867 8.118 89.071 1.00 143.66 298 THR B C 1
ATOM 3908 O O . THR B 1 276 ? 9.055 8.373 88.824 1.00 139.03 298 THR B O 1
ATOM 3910 N N . GLU B 1 277 ? 7.449 7.619 90.250 1.00 141.04 299 GLU B N 1
ATOM 3911 C CA . GLU B 1 277 ? 8.241 7.267 91.423 1.00 138.10 299 GLU B CA 1
ATOM 3912 C C . GLU B 1 277 ? 9.105 8.465 91.938 1.00 137.23 299 GLU B C 1
ATOM 3913 O O . GLU B 1 277 ? 8.627 9.169 92.833 1.00 136.95 299 GLU B O 1
ATOM 3915 N N . ILE B 1 278 ? 10.369 8.668 91.429 1.00 128.58 300 ILE B N 1
ATOM 3916 C CA . ILE B 1 278 ? 11.301 9.698 91.938 1.00 121.22 300 ILE B CA 1
ATOM 3917 C C . ILE B 1 278 ? 12.201 10.309 90.810 1.00 121.34 300 ILE B C 1
ATOM 3918 O O . ILE B 1 278 ? 12.602 9.607 89.882 1.00 123.64 300 ILE B O 1
ATOM 3923 N N . GLU B 1 279 ? 12.521 11.618 90.932 1.00 112.31 301 GLU B N 1
ATOM 3924 C CA . GLU B 1 279 ? 13.368 12.396 90.017 1.00 109.47 301 GLU B CA 1
ATOM 3925 C C . GLU B 1 279 ? 14.426 13.118 90.856 1.00 105.54 301 GLU B C 1
ATOM 3926 O O . GLU B 1 279 ? 14.111 14.097 91.545 1.00 103.49 301 GLU B O 1
ATOM 3928 N N . TRP B 1 280 ? 15.662 12.579 90.861 1.00 97.83 302 TRP B N 1
ATOM 3929 C CA . TRP B 1 280 ? 16.771 13.065 91.694 1.00 91.54 302 TRP B CA 1
ATOM 3930 C C . TRP B 1 280 ? 17.477 14.264 91.074 1.00 92.27 302 TRP B C 1
ATOM 3931 O O . TRP B 1 280 ? 17.675 14.323 89.872 1.00 94.22 302 TRP B O 1
ATOM 3942 N N . VAL B 1 281 ? 17.828 15.231 91.927 1.00 84.49 303 VAL B N 1
ATOM 3943 C CA . VAL B 1 281 ? 18.513 16.472 91.566 1.00 82.21 303 VAL B CA 1
ATOM 3944 C C . VAL B 1 281 ? 19.870 16.540 92.310 1.00 83.92 303 VAL B C 1
ATOM 3945 O O . VAL B 1 281 ? 19.907 16.379 93.537 1.00 81.04 303 VAL B O 1
ATOM 3949 N N . LEU B 1 282 ? 20.978 16.767 91.560 1.00 80.74 304 LEU B N 1
ATOM 3950 C CA . LEU B 1 282 ? 22.316 16.920 92.114 1.00 76.53 304 LEU B CA 1
ATOM 3951 C C . LEU B 1 282 ? 22.737 18.376 91.928 1.00 80.26 304 LEU B C 1
ATOM 3952 O O . LEU B 1 282 ? 22.831 18.858 90.798 1.00 81.60 304 LEU B O 1
ATOM 3957 N N . GLU B 1 283 ? 22.949 19.082 93.048 1.00 75.88 305 GLU B N 1
ATOM 3958 C CA . GLU B 1 283 ? 23.323 20.494 93.044 1.00 75.80 305 GLU B CA 1
ATOM 3959 C C . GLU B 1 283 ? 24.795 20.692 93.407 1.00 78.26 305 GLU B C 1
ATOM 3960 O O . GLU B 1 283 ? 25.291 20.075 94.344 1.00 76.17 305 GLU B O 1
ATOM 3966 N N . ASN B 1 284 ? 25.480 21.571 92.662 1.00 76.22 306 ASN B N 1
ATOM 3967 C CA . ASN B 1 284 ? 26.826 22.017 92.975 1.00 74.28 306 ASN B CA 1
ATOM 3968 C C . ASN B 1 284 ? 26.607 23.377 93.602 1.00 79.19 306 ASN B C 1
ATOM 3969 O O . ASN B 1 284 ? 26.337 24.354 92.905 1.00 80.04 306 ASN B O 1
ATOM 3974 N N . VAL B 1 285 ? 26.564 23.373 94.943 1.00 75.46 307 VAL B N 1
ATOM 3975 C CA . VAL B 1 285 ? 26.212 24.479 95.823 1.00 76.87 307 VAL B CA 1
ATOM 3976 C C . VAL B 1 285 ? 27.048 25.746 95.489 1.00 83.92 307 VAL B C 1
ATOM 3977 O O . VAL B 1 285 ? 26.445 26.815 95.334 1.00 86.85 307 VAL B O 1
ATOM 3981 N N . GLU B 1 286 ? 28.389 25.642 95.372 1.00 80.00 308 GLU B N 1
ATOM 3982 C CA . GLU B 1 286 ? 29.227 26.823 95.134 1.00 82.41 308 GLU B CA 1
ATOM 3983 C C . GLU B 1 286 ? 29.018 27.402 93.706 1.00 92.11 308 GLU B C 1
ATOM 3984 O O . GLU B 1 286 ? 28.871 28.622 93.568 1.00 95.01 308 GLU B O 1
ATOM 3990 N N . ASP B 1 287 ? 28.958 26.543 92.673 1.00 89.76 309 ASP B N 1
ATOM 3991 C CA . ASP B 1 287 ? 28.784 26.952 91.270 1.00 93.49 309 ASP B CA 1
ATOM 3992 C C . ASP B 1 287 ? 27.364 27.398 90.951 1.00 99.98 309 ASP B C 1
ATOM 3993 O O . ASP B 1 287 ? 27.149 28.025 89.908 1.00 103.93 309 ASP B O 1
ATOM 3998 N N . LYS B 1 288 ? 26.395 27.057 91.833 1.00 94.54 310 LYS B N 1
ATOM 3999 C CA . LYS B 1 288 ? 24.950 27.319 91.715 1.00 96.07 310 LYS B CA 1
ATOM 4000 C C . LYS B 1 288 ? 24.487 26.714 90.372 1.00 100.47 310 LYS B C 1
ATOM 4001 O O . LYS B 1 288 ? 24.017 27.411 89.475 1.00 105.12 310 LYS B O 1
ATOM 4007 N N . GLU B 1 289 ? 24.679 25.381 90.257 1.00 93.16 311 GLU B N 1
ATOM 4008 C CA . GLU B 1 289 ? 24.383 24.558 89.086 1.00 93.97 311 GLU B CA 1
ATOM 4009 C C . GLU B 1 289 ? 23.767 23.209 89.517 1.00 93.48 311 GLU B C 1
ATOM 4010 O O . GLU B 1 289 ? 24.347 22.503 90.349 1.00 87.96 311 GLU B O 1
ATOM 4016 N N . VAL B 1 290 ? 22.604 22.856 88.926 1.00 91.30 312 VAL B N 1
ATOM 4017 C CA . VAL B 1 290 ? 21.813 21.660 89.223 1.00 89.65 312 VAL B CA 1
ATOM 4018 C C . VAL B 1 290 ? 21.832 20.695 88.024 1.00 92.86 312 VAL B C 1
ATOM 4019 O O . VAL B 1 290 ? 21.857 21.147 86.883 1.00 95.17 312 VAL B O 1
ATOM 4023 N N . THR B 1 291 ? 21.799 19.369 88.303 1.00 86.94 313 THR B N 1
ATOM 4024 C CA . THR B 1 291 ? 21.825 18.303 87.299 1.00 88.76 313 THR B CA 1
ATOM 4025 C C . THR B 1 291 ? 20.839 17.173 87.667 1.00 90.51 313 THR B C 1
ATOM 4026 O O . THR B 1 291 ? 20.947 16.559 88.737 1.00 86.78 313 THR B O 1
ATOM 4030 N N . LEU B 1 292 ? 19.919 16.874 86.727 1.00 89.59 314 LEU B N 1
ATOM 4031 C CA . LEU B 1 292 ? 18.922 15.811 86.865 1.00 90.78 314 LEU B CA 1
ATOM 4032 C C . LEU B 1 292 ? 18.812 15.000 85.567 1.00 97.33 314 LEU B C 1
ATOM 4033 O O . LEU B 1 292 ? 19.539 15.273 84.607 1.00 98.06 314 LEU B O 1
ATOM 4038 N N . ASP B 1 293 ? 17.901 13.990 85.559 1.00 95.27 315 ASP B N 1
ATOM 4039 C CA . ASP B 1 293 ? 17.634 13.111 84.414 1.00 98.35 315 ASP B CA 1
ATOM 4040 C C . ASP B 1 293 ? 16.683 13.806 83.441 1.00 102.36 315 ASP B C 1
ATOM 4041 O O . ASP B 1 293 ? 16.072 14.807 83.824 1.00 100.83 315 ASP B O 1
ATOM 4046 N N . PRO B 1 294 ? 16.556 13.334 82.177 1.00 101.88 316 PRO B N 1
ATOM 4047 C CA . PRO B 1 294 ? 15.664 14.030 81.229 1.00 105.49 316 PRO B CA 1
ATOM 4048 C C . PRO B 1 294 ? 14.228 14.174 81.754 1.00 108.37 316 PRO B C 1
ATOM 4049 O O . PRO B 1 294 ? 13.840 13.462 82.686 1.00 104.78 316 PRO B O 1
ATOM 4053 N N . PHE B 1 295 ? 13.456 15.119 81.139 1.00 108.62 317 PHE B N 1
ATOM 4054 C CA . PHE B 1 295 ? 12.056 15.484 81.421 1.00 126.09 317 PHE B CA 1
ATOM 4055 C C . PHE B 1 295 ? 11.846 15.765 82.915 1.00 145.02 317 PHE B C 1
ATOM 4056 O O . PHE B 1 295 ? 12.513 16.627 83.488 1.00 107.59 317 PHE B O 1
#

CATH classification: 2.60.40.2580 (+1 more: 2.60.40.2590)

Sequence (537 aa):
DELSFDSLVLLTGDTYYATTEELTIQNCHVAVFDKDGKRIYFKNFYSKDLGEKTIGNLSGYELQLEGVRTFGKEDKKVSVLVVANANNANNSPFDNLTTYDGVDNSSYTAKTIAKGPVTASLLVKIGKSETTLKYNQDNAPVTVSLIQLSAKIEYTGVYKKENGELLEGFSLTKVAGLNASSKITIFNTSAVENGAFSDLAYPTTKPVTFYTYEISSDAFKEVILSVQSGVEPKEYPFPANKFIKGNYYRIKGLKSSTEIEWVLENVEDKEVTLDLSFDSLVLLTGDTYATTEELTIQNCHVAVFDKDGKRIYFKNFYSKDLGEKTIGNLSGYELQLEGVRTFGKEDKKVSVLVVANANNANNSPFDNLTTYDGVDNSYTAKTIAKGPVTASLLVKIGKSETTLPVTVSLIQLSAKIEYTGVYKKENGELLEGFSLTKVAGLNASSKITIFNTSAVENGAFSDLAYPTTKPVTFYTYEISDAFKEVILSVQSGVEPKEYPFPANKFIKGNYYRIKGLKSSTEIEWVLENVEDKEVTLDPF

Nearest PDB structures (foldseek):
  3r4r-assembly1_A  TM=1.004E+00  e=1.753E-58  Parabacteroides distasonis ATCC 8503
  3r4r-assembly2_B  TM=9.821E-01  e=9.826E-53  Parabacteroides distasonis ATCC 8503
  3pay-assembly1_B  TM=5.118E-01  e=1.776E-07  Bacteroides ovatus ATCC 8483
  8vlg-assembly1_A  TM=4.221E-01  e=5.355E-01  Homo sapiens
  2r5o-assembly1_A  TM=4.730E-01  e=2.176E+00  Escherichia coli

Solvent-accessible surface area: 26544 Å² total

Radius of gyration: 26.84 Å; Cα contacts (8 Å, |Δi|>4): 1360; chains: 2; bounding box: 72×58×71 Å

Secondary structure (DSSP, 8-state):
--EEE--EEEEEE---S-HHHH--SEEEEEEE-TTSBEEEEEEEEHHHH---EETTEEEEEE----EEE--SS-EEEEEEEEES---SSS-TTTT--BSS-SSSBTTT-EE---S--GGG--EEEEEEEEE-TTS----EEEE-EESEEEEEEEEEEETTT-PBPS---EEEEE-EE--EESS---TTS-------EEPPPTT--SEEEEE----TT-EEEEEEE-SSSEEEEEEEGGG--TT-EEEEEEEE-SS-EEEEEEETTTTEEEE-/-EE--EEEEE------HHHH--SEEEEEEE-TTSBEEEEEEEEHHHH---EETTEEEEEE----EE--SSS--EEEEEEEES---SSS-TTTT--BSS-SSSBTTT-EE---S--GGG--EEEEEEEE--EEEE-EESEEEEEEEEEEETTT-PBPS---EEEEE--B--EESS---TTS-------BPPPPTT--SEEEEE----TT-EEEEEEE-SSSEEEEEEEGGG--TT-EEEEEEEESSSSEEEEEEETTTTEEEE---

InterPro domains:
  IPR029141 Major fimbrial subunit protein, N-terminal [PF06321] (38-180)
  IPR055058 Fim1F, C-terminal domain [PF22449] (190-307)